Protein AF-0000000072074752 (afdb_homodimer)

Organism: Scandinavium goeteborgense (NCBI:txid1851514)

Structure (mmCIF, N/CA/C/O backbone):
data_AF-0000000072074752-model_v1
#
loop_
_entity.id
_entity.type
_entity.pdbx_description
1 polymer 'LacI family transcriptional regulator'
#
loop_
_atom_site.group_PDB
_atom_site.id
_atom_site.type_symbol
_atom_site.label_atom_id
_atom_site.label_alt_id
_atom_site.label_comp_id
_atom_site.label_asym_id
_atom_site.label_entity_id
_atom_site.label_seq_id
_atom_site.pdbx_PDB_ins_code
_atom_site.Cartn_x
_atom_site.Cartn_y
_atom_site.Cartn_z
_atom_site.occupancy
_atom_site.B_iso_or_equiv
_atom_site.auth_seq_id
_atom_site.auth_comp_id
_atom_site.auth_asym_id
_atom_site.auth_atom_id
_atom_site.pdbx_PDB_model_num
ATOM 1 N N . MET A 1 1 ? -34.495 2.938 9.62 1 35.08 1 MET A N 1
ATOM 2 C CA . MET A 1 1 ? -35.232 4.198 9.66 1 35.08 1 MET A CA 1
ATOM 3 C C . MET A 1 1 ? -34.43 5.318 9.006 1 35.08 1 MET A C 1
ATOM 5 O O . MET A 1 1 ? -34.989 6.151 8.29 1 35.08 1 MET A O 1
ATOM 9 N N . SER A 1 2 ? -33.026 5.385 9.403 1 45.77 2 SER A N 1
ATOM 10 C CA . SER A 1 2 ? -32.218 6.535 9.008 1 45.77 2 SER A CA 1
ATOM 11 C C . SER A 1 2 ? -31.932 6.52 7.51 1 45.77 2 SER A C 1
ATOM 13 O O . SER A 1 2 ? -31.993 7.56 6.851 1 45.77 2 SER A O 1
ATOM 15 N N . GLY A 1 3 ? -31.916 5.403 6.995 1 49.61 3 GLY A N 1
ATOM 16 C CA . GLY A 1 3 ? -31.666 5.297 5.566 1 49.61 3 GLY A CA 1
ATOM 17 C C . GLY A 1 3 ? -32.828 5.781 4.719 1 49.61 3 GLY A C 1
ATOM 18 O O . GLY A 1 3 ? -32.637 6.55 3.775 1 49.61 3 GLY A O 1
ATOM 19 N N . LYS A 1 4 ? -34.06 5.316 5.116 1 54.1 4 LYS A N 1
ATOM 20 C CA . LYS A 1 4 ? -35.286 5.694 4.421 1 54.1 4 LYS A CA 1
ATOM 21 C C . LYS A 1 4 ? -35.529 7.198 4.512 1 54.1 4 LYS A C 1
ATOM 23 O O . LYS A 1 4 ? -35.919 7.83 3.527 1 54.1 4 LYS A O 1
ATOM 28 N N . LEU A 1 5 ? -35.195 7.644 5.775 1 54.59 5 LEU A N 1
ATOM 29 C CA . LEU A 1 5 ? -35.407 9.071 5.996 1 54.59 5 LEU A CA 1
ATOM 30 C C . LEU A 1 5 ? -34.504 9.901 5.091 1 54.59 5 LEU A C 1
ATOM 32 O O . LEU A 1 5 ? -34.936 10.913 4.535 1 54.59 5 LEU A O 1
ATOM 36 N N . LYS A 1 6 ? -33.361 9.37 4.738 1 71.91 6 LYS A N 1
ATOM 37 C CA . LYS A 1 6 ? -32.456 10.186 3.933 1 71.91 6 LYS A CA 1
ATOM 38 C C . LYS A 1 6 ? -32.795 10.083 2.449 1 71.91 6 LYS A C 1
ATOM 40 O O . LYS A 1 6 ? -32.627 11.047 1.7 1 71.91 6 LYS A O 1
ATOM 45 N N . MET A 1 7 ? -33.486 8.987 2.139 1 78.33 7 MET A N 1
ATOM 46 C CA . MET A 1 7 ? -33.909 8.841 0.749 1 78.33 7 MET A CA 1
ATOM 47 C C . MET A 1 7 ? -35.029 9.82 0.416 1 78.33 7 MET A C 1
ATOM 49 O O . MET A 1 7 ? -35.034 10.423 -0.659 1 78.33 7 MET A O 1
ATOM 53 N N . ASP A 1 8 ? -35.858 9.946 1.4 1 79.75 8 ASP A N 1
ATOM 54 C CA . ASP A 1 8 ? -36.969 10.88 1.24 1 79.75 8 ASP A CA 1
ATOM 55 C C . ASP A 1 8 ? -36.468 12.32 1.164 1 79.75 8 ASP A C 1
ATOM 57 O O . ASP A 1 8 ? -36.99 13.124 0.389 1 79.75 8 ASP A O 1
ATOM 61 N N . GLN A 1 9 ? -35.508 12.54 1.946 1 85 9 GLN A N 1
ATOM 62 C CA . GLN A 1 9 ? -34.939 13.883 1.945 1 85 9 GLN A CA 1
ATOM 63 C C . GLN A 1 9 ? -34.271 14.197 0.61 1 85 9 GLN A C 1
ATOM 65 O O . GLN A 1 9 ? -34.409 15.304 0.086 1 85 9 GLN A O 1
ATOM 70 N N . ILE A 1 10 ? -33.575 13.256 0.097 1 87.96 10 ILE A N 1
ATOM 71 C CA . ILE A 1 10 ? -32.917 13.448 -1.191 1 87.96 10 ILE A CA 1
ATOM 72 C C . ILE A 1 10 ? -33.967 13.652 -2.281 1 87.96 10 ILE A C 1
ATOM 74 O O . ILE A 1 10 ? -33.815 14.521 -3.143 1 87.96 10 ILE A O 1
ATOM 78 N N . ALA A 1 11 ? -35.056 12.94 -2.224 1 87.39 11 ALA A N 1
ATOM 79 C CA . ALA A 1 11 ? -36.136 13.068 -3.199 1 87.39 11 ALA A CA 1
ATOM 80 C C . ALA A 1 11 ? -36.756 14.462 -3.15 1 87.39 11 ALA A C 1
ATOM 82 O O . ALA A 1 11 ? -36.949 15.099 -4.188 1 87.39 11 ALA A O 1
ATOM 83 N N . THR A 1 12 ? -36.969 14.886 -2.006 1 88.48 12 THR A N 1
ATOM 84 C CA . THR A 1 12 ? -37.579 16.195 -1.803 1 88.48 12 THR A CA 1
ATOM 85 C C . THR A 1 12 ? -36.652 17.305 -2.292 1 88.48 12 THR A C 1
ATOM 87 O O . THR A 1 12 ? -37.094 18.239 -2.964 1 88.48 12 THR A O 1
ATOM 90 N N . GLN A 1 13 ? -35.41 17.172 -2.015 1 89.03 13 GLN A N 1
ATOM 91 C CA . GLN A 1 13 ? -34.454 18.233 -2.311 1 89.03 13 GLN A CA 1
ATOM 92 C C . GLN A 1 13 ? -34.11 18.266 -3.797 1 89.03 13 GLN A C 1
ATOM 94 O O . GLN A 1 13 ? -33.768 19.32 -4.338 1 89.03 13 GLN A O 1
ATOM 99 N N . THR A 1 14 ? -34.153 17.132 -4.412 1 89.34 14 THR A N 1
ATOM 100 C CA . THR A 1 14 ? -33.739 17.073 -5.81 1 89.34 14 THR A CA 1
ATOM 101 C C . THR A 1 14 ? -34.951 17.135 -6.735 1 89.34 14 THR A C 1
ATOM 103 O O . THR A 1 14 ? -34.81 17.376 -7.936 1 89.34 14 THR A O 1
ATOM 106 N N . GLY A 1 15 ? -36.201 16.85 -6.262 1 90.14 15 GLY A N 1
ATOM 107 C CA . GLY A 1 15 ? -37.423 16.876 -7.05 1 90.14 15 GLY A CA 1
ATOM 108 C C . GLY A 1 15 ? -37.7 15.567 -7.764 1 90.14 15 GLY A C 1
ATOM 109 O O . GLY A 1 15 ? -38.624 15.479 -8.575 1 90.14 15 GLY A O 1
ATOM 110 N N . TYR A 1 16 ? -36.894 14.656 -7.509 1 89.32 16 TYR A N 1
ATOM 111 C CA . TYR A 1 16 ? -37.094 13.35 -8.126 1 89.32 16 TYR A CA 1
ATOM 112 C C . TYR A 1 16 ? -37.841 12.412 -7.187 1 89.32 16 TYR A C 1
ATOM 114 O O . TYR A 1 16 ? -37.926 12.666 -5.983 1 89.32 16 TYR A O 1
ATOM 122 N N . SER A 1 17 ? -38.394 11.387 -7.747 1 86.96 17 SER A N 1
ATOM 123 C CA . SER A 1 17 ? -39.12 10.42 -6.93 1 86.96 17 SER A CA 1
ATOM 124 C C . SER A 1 17 ? -38.164 9.57 -6.099 1 86.96 17 SER A C 1
ATOM 126 O O . SER A 1 17 ? -36.985 9.442 -6.437 1 86.96 17 SER A O 1
ATOM 128 N N . VAL A 1 18 ? -38.667 8.995 -5.022 1 83.18 18 VAL A N 1
ATOM 129 C CA . VAL A 1 18 ? -37.896 8.105 -4.16 1 83.18 18 VAL A CA 1
ATOM 130 C C . VAL A 1 18 ? -37.402 6.905 -4.966 1 83.18 18 VAL A C 1
ATOM 132 O O . VAL A 1 18 ? -36.286 6.425 -4.755 1 83.18 18 VAL A O 1
ATOM 135 N N . SER A 1 19 ? -38.204 6.521 -5.907 1 81.15 19 SER A N 1
ATOM 136 C CA . SER A 1 19 ? -37.813 5.404 -6.76 1 81.15 19 SER A CA 1
ATOM 137 C C . SER A 1 19 ? -36.616 5.767 -7.633 1 81.15 19 SER A C 1
ATOM 139 O O . SER A 1 19 ? -35.699 4.961 -7.804 1 81.15 19 SER A O 1
ATOM 141 N N . THR A 1 20 ? -36.649 6.964 -8.137 1 82.34 20 THR A N 1
ATOM 142 C CA . THR A 1 20 ? -35.543 7.439 -8.96 1 82.34 20 THR A CA 1
ATOM 143 C C . THR A 1 20 ? -34.271 7.579 -8.129 1 82.34 20 THR A C 1
ATOM 145 O O . THR A 1 20 ? -33.185 7.205 -8.577 1 82.34 20 THR A O 1
ATOM 148 N N . VAL A 1 21 ? -34.445 8.06 -6.888 1 84.15 21 VAL A N 1
ATOM 149 C CA . VAL A 1 21 ? -33.318 8.226 -5.975 1 84.15 21 VAL A CA 1
ATOM 150 C C . VAL A 1 21 ? -32.703 6.864 -5.661 1 84.15 21 VAL A C 1
ATOM 152 O O . VAL A 1 21 ? -31.481 6.703 -5.706 1 84.15 21 VAL A O 1
ATOM 155 N N . SER A 1 22 ? -33.477 5.915 -5.46 1 75.97 22 SER A N 1
ATOM 156 C CA . SER A 1 22 ? -33.013 4.568 -5.143 1 75.97 22 SER A CA 1
ATOM 157 C C . SER A 1 22 ? -32.26 3.952 -6.317 1 75.97 22 SER A C 1
ATOM 159 O O . SER A 1 22 ? -31.212 3.329 -6.131 1 75.97 22 SER A O 1
ATOM 161 N N . ARG A 1 23 ? -32.861 4.175 -7.443 1 74.91 23 ARG A N 1
ATOM 162 C CA . ARG A 1 23 ? -32.242 3.626 -8.645 1 74.91 23 ARG A CA 1
ATOM 163 C C . ARG A 1 23 ? -30.848 4.208 -8.859 1 74.91 23 ARG A C 1
ATOM 165 O O . ARG A 1 23 ? -29.91 3.481 -9.192 1 74.91 23 ARG A O 1
ATOM 172 N N . VAL A 1 24 ? -30.758 5.472 -8.677 1 75.4 24 VAL A N 1
ATOM 173 C CA . VAL A 1 24 ? -29.488 6.159 -8.887 1 75.4 24 VAL A CA 1
ATOM 174 C C . VAL A 1 24 ? -28.466 5.682 -7.857 1 75.4 24 VAL A C 1
ATOM 176 O O . VAL A 1 24 ? -27.325 5.368 -8.205 1 75.4 24 VAL A O 1
ATOM 179 N N . LEU A 1 25 ? -28.91 5.549 -6.627 1 74.35 25 LEU A N 1
ATOM 180 C CA . LEU A 1 25 ? -27.991 5.225 -5.542 1 74.35 25 LEU A CA 1
ATOM 181 C C . LEU A 1 25 ? -27.652 3.738 -5.544 1 74.35 25 LEU A C 1
ATOM 183 O O . LEU A 1 25 ? -26.694 3.315 -4.892 1 74.35 25 LEU A O 1
ATOM 187 N N . SER A 1 26 ? -28.502 3.071 -6.392 1 65.09 26 SER A N 1
ATOM 188 C CA . SER A 1 26 ? -28.203 1.65 -6.535 1 65.09 26 SER A CA 1
ATOM 189 C C . SER A 1 26 ? -27.375 1.382 -7.787 1 65.09 26 SER A C 1
ATOM 191 O O . SER A 1 26 ? -27.134 0.227 -8.143 1 65.09 26 SER A O 1
ATOM 193 N N . GLY A 1 27 ? -27.044 2.4 -8.483 1 62.15 27 GLY A N 1
ATOM 194 C CA . GLY A 1 27 ? -26.166 2.283 -9.637 1 62.15 27 GLY A CA 1
ATOM 195 C C . GLY A 1 27 ? -26.893 1.865 -10.901 1 62.15 27 GLY A C 1
ATOM 196 O O . GLY A 1 27 ? -26.265 1.454 -11.878 1 62.15 27 GLY A O 1
ATOM 197 N N . LYS A 1 28 ? -28.156 1.91 -10.834 1 59.99 28 LYS A N 1
ATOM 198 C CA . LYS A 1 28 ? -28.896 1.473 -12.014 1 59.99 28 LYS A CA 1
ATOM 199 C C . LYS A 1 28 ? -28.893 2.55 -13.095 1 59.99 28 LYS A C 1
ATOM 201 O O . LYS A 1 28 ? -28.983 3.741 -12.792 1 59.99 28 LYS A O 1
ATOM 206 N N . SER A 1 29 ? -28.544 2.242 -14.308 1 57.72 29 SER A N 1
ATOM 207 C CA . SER A 1 29 ? -28.152 3.066 -15.447 1 57.72 29 SER A CA 1
ATOM 208 C C . SER A 1 29 ? -29.364 3.731 -16.091 1 57.72 29 SER A C 1
ATOM 210 O O . SER A 1 29 ? -29.217 4.608 -16.944 1 57.72 29 SER A O 1
ATOM 212 N N . TYR A 1 30 ? -30.486 3.54 -15.718 1 64.57 30 TYR A N 1
ATOM 213 C CA . TYR A 1 30 ? -31.563 3.993 -16.591 1 64.57 30 TYR A CA 1
ATOM 214 C C . TYR A 1 30 ? -32.04 5.384 -16.192 1 64.57 30 TYR A C 1
ATOM 216 O O . TYR A 1 30 ? -33.166 5.775 -16.507 1 64.57 30 TYR A O 1
ATOM 224 N N . THR A 1 31 ? -31.207 6.083 -15.515 1 69.75 31 THR A N 1
ATOM 225 C CA . THR A 1 31 ? -31.613 7.429 -15.125 1 69.75 31 THR A CA 1
ATOM 226 C C . THR A 1 31 ? -30.791 8.479 -15.869 1 69.75 31 THR A C 1
ATOM 228 O O . THR A 1 31 ? -29.654 8.217 -16.266 1 69.75 31 THR A O 1
ATOM 231 N N . SER A 1 32 ? -31.379 9.588 -16.235 1 76.81 32 SER A N 1
ATOM 232 C CA . SER A 1 32 ? -30.7 10.668 -16.943 1 76.81 32 SER A CA 1
ATOM 233 C C . SER A 1 32 ? -29.479 11.154 -16.169 1 76.81 32 SER A C 1
ATOM 235 O O . SER A 1 32 ? -29.43 11.043 -14.943 1 76.81 32 SER A O 1
ATOM 237 N N . GLU A 1 33 ? -28.532 11.624 -16.902 1 76.54 33 GLU A N 1
ATOM 238 C CA . GLU A 1 33 ? -27.306 12.145 -16.305 1 76.54 33 GLU A CA 1
ATOM 239 C C . GLU A 1 33 ? -27.603 13.3 -15.353 1 76.54 33 GLU A C 1
ATOM 241 O O . GLU A 1 33 ? -26.968 13.425 -14.303 1 76.54 33 GLU A O 1
ATOM 246 N N . LYS A 1 34 ? -28.512 14.072 -15.764 1 81.24 34 LYS A N 1
ATOM 247 C CA . LYS A 1 34 ? -28.883 15.215 -14.934 1 81.24 34 LYS A CA 1
ATOM 248 C C . LYS A 1 34 ? -29.443 14.76 -13.59 1 81.24 34 LYS A C 1
ATOM 250 O O . LYS A 1 34 ? -29.056 15.281 -12.542 1 81.24 34 LYS A O 1
ATOM 255 N N . ALA A 1 35 ? -30.296 13.848 -13.661 1 82.5 35 ALA A N 1
ATOM 256 C CA . ALA A 1 35 ? -30.89 13.312 -12.439 1 82.5 35 ALA A CA 1
ATOM 257 C C . ALA A 1 35 ? -29.833 12.65 -11.56 1 82.5 35 ALA A C 1
ATOM 259 O O . ALA A 1 35 ? -29.802 12.867 -10.346 1 82.5 35 ALA A O 1
ATOM 260 N N . ARG A 1 36 ? -29.008 11.924 -12.148 1 81.84 36 ARG A N 1
ATOM 261 C CA . ARG A 1 36 ? -27.957 11.221 -11.418 1 81.84 36 ARG A CA 1
ATOM 262 C C . ARG A 1 36 ? -27.045 12.203 -10.691 1 81.84 36 ARG A C 1
ATOM 264 O O . ARG A 1 36 ? -26.776 12.042 -9.499 1 81.84 36 ARG A O 1
ATOM 271 N N . GLU A 1 37 ? -26.612 13.123 -11.386 1 80.31 37 GLU A N 1
ATOM 272 C CA . GLU A 1 37 ? -25.713 14.113 -10.8 1 80.31 37 GLU A CA 1
ATOM 273 C C . GLU A 1 37 ? -26.371 14.829 -9.624 1 80.31 37 GLU A C 1
ATOM 275 O O . GLU A 1 37 ? -25.743 15.032 -8.584 1 80.31 37 GLU A O 1
ATOM 280 N N . ALA A 1 38 ? -27.591 15.256 -9.826 1 84.07 38 ALA A N 1
ATOM 281 C CA . ALA A 1 38 ? -28.318 15.972 -8.781 1 84.07 38 ALA A CA 1
ATOM 282 C C . ALA A 1 38 ? -28.483 15.105 -7.535 1 84.07 38 ALA A C 1
ATOM 284 O O . ALA A 1 38 ? -28.266 15.571 -6.414 1 84.07 38 ALA A O 1
ATOM 285 N N . ILE A 1 39 ? -28.793 13.904 -7.798 1 85.32 39 ILE A N 1
ATOM 286 C CA . ILE A 1 39 ? -29.067 12.985 -6.698 1 85.32 39 ILE A CA 1
ATOM 287 C C . ILE A 1 39 ? -27.764 12.637 -5.981 1 85.32 39 ILE A C 1
ATOM 289 O O . ILE A 1 39 ? -27.703 12.653 -4.75 1 85.32 39 ILE A O 1
ATOM 293 N N . VAL A 1 40 ? -26.749 12.355 -6.713 1 79.46 40 VAL A N 1
ATOM 294 C CA . VAL A 1 40 ? -25.461 11.983 -6.138 1 79.46 40 VAL A CA 1
ATOM 295 C C . VAL A 1 40 ? -24.894 13.155 -5.34 1 79.46 40 VAL A C 1
ATOM 297 O O . VAL A 1 40 ? -24.369 12.969 -4.239 1 79.46 40 VAL A O 1
ATOM 300 N N . ARG A 1 41 ? -24.973 14.28 -5.889 1 80.61 41 ARG A N 1
ATOM 301 C CA . ARG A 1 41 ? -24.514 15.477 -5.192 1 80.61 41 ARG A CA 1
ATOM 302 C C . ARG A 1 41 ? -25.256 15.66 -3.872 1 80.61 41 ARG A C 1
ATOM 304 O O . ARG A 1 41 ? -24.646 15.983 -2.851 1 80.61 41 ARG A O 1
ATOM 311 N N . CYS A 1 42 ? -26.545 15.523 -3.947 1 82.72 42 CYS A N 1
ATOM 312 C CA . CYS A 1 42 ? -27.366 15.67 -2.75 1 82.72 42 CYS A CA 1
ATOM 313 C C . CYS A 1 42 ? -27.04 14.586 -1.73 1 82.72 42 CYS A C 1
ATOM 315 O O . CYS A 1 42 ? -26.918 14.867 -0.536 1 82.72 42 CYS A O 1
ATOM 317 N N . ALA A 1 43 ? -26.899 13.368 -2.229 1 80.72 43 ALA A N 1
ATOM 318 C CA . ALA A 1 43 ? -26.583 12.235 -1.363 1 80.72 43 ALA A CA 1
ATOM 319 C C . ALA A 1 43 ? -25.238 12.433 -0.67 1 80.72 43 ALA A C 1
ATOM 321 O O . ALA A 1 43 ? -25.08 12.086 0.503 1 80.72 43 ALA A O 1
ATOM 322 N N . ARG A 1 44 ? -24.359 12.969 -1.364 1 75.23 44 ARG A N 1
ATOM 323 C CA . ARG A 1 44 ? -23.04 13.254 -0.808 1 75.23 44 ARG A CA 1
ATOM 324 C C . ARG A 1 44 ? -23.128 14.291 0.307 1 75.23 44 ARG A C 1
ATOM 326 O O . ARG A 1 44 ? -22.527 14.119 1.37 1 75.23 44 ARG A O 1
ATOM 333 N N . LYS A 1 45 ? -23.843 15.336 0.002 1 77.91 45 LYS A N 1
ATOM 334 C CA . LYS A 1 45 ? -24.019 16.414 0.97 1 77.91 45 LYS A CA 1
ATOM 335 C C . LYS A 1 45 ? -24.653 15.898 2.259 1 77.91 45 LYS A C 1
ATOM 337 O O . LYS A 1 45 ? -24.299 16.344 3.352 1 77.91 45 LYS A O 1
ATOM 342 N N . LEU A 1 46 ? -25.501 14.92 2.063 1 76.04 46 LEU A N 1
ATOM 343 C CA . LEU A 1 46 ? -26.248 14.411 3.208 1 76.04 46 LEU A CA 1
ATOM 344 C C . LEU A 1 46 ? -25.506 13.256 3.871 1 76.04 46 LEU A C 1
ATOM 346 O O . LEU A 1 46 ? -26.012 12.65 4.819 1 76.04 46 LEU A O 1
ATOM 350 N N . GLY A 1 47 ? -24.339 12.847 3.31 1 70.32 47 GLY A N 1
ATOM 351 C CA . GLY A 1 47 ? -23.508 11.81 3.9 1 70.32 47 GLY A CA 1
ATOM 352 C C . GLY A 1 47 ? -23.979 10.407 3.567 1 70.32 47 GLY A C 1
ATOM 353 O O . GLY A 1 47 ? -23.486 9.43 4.135 1 70.32 47 GLY A O 1
ATOM 354 N N . VAL A 1 48 ? -24.989 10.355 2.667 1 70.12 48 VAL A N 1
ATOM 355 C CA . VAL A 1 48 ? -25.57 9.062 2.321 1 70.12 48 VAL A CA 1
ATOM 356 C C . VAL A 1 48 ? -24.524 8.197 1.621 1 70.12 48 VAL A C 1
ATOM 358 O O . VAL A 1 48 ? -24.43 6.995 1.88 1 70.12 48 VAL A O 1
ATOM 361 N N . LEU A 1 49 ? -23.748 8.79 0.846 1 69.08 49 LEU A N 1
ATOM 362 C CA . LEU A 1 49 ? -22.753 8.037 0.089 1 69.08 49 LEU A CA 1
ATOM 363 C C . LEU A 1 49 ? -21.665 7.496 1.009 1 69.08 49 LEU A C 1
ATOM 365 O O . LEU A 1 49 ? -21.188 6.374 0.821 1 69.08 49 LEU A O 1
ATOM 369 N N . ASP A 1 50 ? -21.273 8.213 1.958 1 65.51 50 ASP A N 1
ATOM 370 C CA . ASP A 1 50 ? -20.303 7.742 2.942 1 65.51 50 ASP A CA 1
ATOM 371 C C . ASP A 1 50 ? -20.838 6.534 3.706 1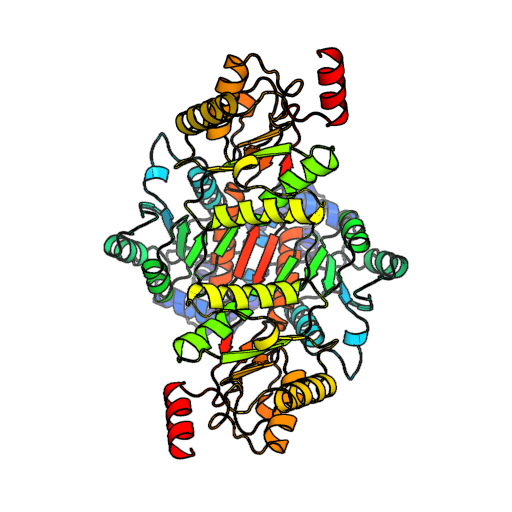 65.51 50 ASP A C 1
ATOM 373 O O . ASP A 1 50 ? -20.107 5.572 3.949 1 65.51 50 ASP A O 1
ATOM 377 N N . GLU A 1 51 ? -22.104 6.702 4.043 1 64.94 51 GLU A N 1
ATOM 378 C CA . GLU A 1 51 ? -22.746 5.605 4.761 1 64.94 51 GLU A CA 1
ATOM 379 C C . GLU A 1 51 ? -22.806 4.344 3.904 1 64.94 51 GLU A C 1
ATOM 381 O O . GLU A 1 51 ? -22.621 3.234 4.408 1 64.94 51 GLU A O 1
ATOM 386 N N . LEU A 1 52 ? -23.118 4.626 2.636 1 63.67 52 LEU A N 1
ATOM 387 C CA . LEU A 1 52 ? -23.165 3.507 1.701 1 63.67 52 LEU A CA 1
ATOM 388 C C . LEU A 1 52 ? -21.793 2.855 1.564 1 63.67 52 LEU A C 1
ATOM 390 O O . LEU A 1 52 ? -21.691 1.632 1.442 1 63.67 52 LEU A O 1
ATOM 394 N N . ALA A 1 53 ? -20.789 3.703 1.615 1 61.05 53 ALA A N 1
ATOM 395 C CA . ALA A 1 53 ? -19.425 3.203 1.468 1 61.05 53 ALA A CA 1
ATOM 396 C C . ALA A 1 53 ? -19.009 2.376 2.681 1 61.05 53 ALA A C 1
ATOM 398 O O . ALA A 1 53 ? -18.251 1.412 2.553 1 61.05 53 ALA A O 1
ATOM 399 N N . THR A 1 54 ? -19.423 2.852 3.797 1 60.05 54 THR A N 1
ATOM 400 C CA . THR A 1 54 ? -19.011 2.209 5.039 1 60.05 54 THR A CA 1
ATOM 401 C C . THR A 1 54 ? -19.873 0.982 5.325 1 60.05 54 THR A C 1
ATOM 403 O O . THR A 1 54 ? -19.439 0.06 6.019 1 60.05 54 THR A O 1
ATOM 406 N N . GLY A 1 55 ? -21.001 0.9 4.602 1 57.77 55 GLY A N 1
ATOM 407 C CA . GLY A 1 55 ? -21.939 -0.183 4.851 1 57.77 55 GLY A CA 1
ATOM 408 C C . GLY A 1 55 ? -22.378 -0.271 6.301 1 57.77 55 GLY A C 1
ATOM 409 O O . GLY A 1 55 ? -22.136 0.649 7.085 1 57.77 55 GLY A O 1
ATOM 410 N N . ARG A 1 56 ? -23.252 -1.196 6.709 1 59.77 56 ARG A N 1
ATOM 411 C CA . ARG A 1 56 ? -23.581 -1.496 8.099 1 59.77 56 ARG A CA 1
ATOM 412 C C . ARG A 1 56 ? -22.376 -2.074 8.834 1 59.77 56 ARG A C 1
ATOM 414 O O . ARG A 1 56 ? -21.778 -3.054 8.384 1 59.77 56 ARG A O 1
ATOM 421 N N . LEU A 1 57 ? -21.865 -1.324 9.809 1 64.3 57 LEU A N 1
ATOM 422 C CA . LEU A 1 57 ? -20.655 -1.722 10.521 1 64.3 57 LEU A CA 1
ATOM 423 C C . LEU A 1 57 ? -20.91 -2.957 11.378 1 64.3 57 LEU A C 1
ATOM 425 O O . LEU A 1 57 ? -21.803 -2.954 12.229 1 64.3 57 LEU A O 1
ATOM 429 N N . LEU A 1 58 ? -20.344 -4.056 11.03 1 73.66 58 LEU A N 1
ATOM 430 C CA . LEU A 1 58 ? -20.361 -5.26 11.853 1 73.66 58 LEU A CA 1
ATOM 431 C C . LEU A 1 58 ? -19.49 -5.084 13.092 1 73.66 58 LEU A C 1
ATOM 433 O O . LEU A 1 58 ? -19.507 -5.926 13.993 1 73.66 58 LEU A O 1
ATOM 437 N N . ILE A 1 59 ? -18.895 -3.954 13.171 1 81.74 59 ILE A N 1
ATOM 438 C CA . ILE A 1 59 ? -18.035 -3.647 14.308 1 81.74 59 ILE A CA 1
ATOM 439 C C . ILE A 1 59 ? -18.88 -3.128 15.469 1 81.74 59 ILE A C 1
ATOM 441 O O . ILE A 1 59 ? -19.629 -2.161 15.316 1 81.74 59 ILE A O 1
ATOM 445 N N . ASN A 1 60 ? -18.75 -3.718 16.607 1 82.5 60 ASN A N 1
ATOM 446 C CA . ASN A 1 60 ? -19.49 -3.236 17.768 1 82.5 60 ASN A CA 1
ATOM 447 C C . ASN A 1 60 ? -18.554 -2.694 18.845 1 82.5 60 ASN A C 1
ATOM 449 O O . ASN A 1 60 ? -18.99 -1.985 19.753 1 82.5 60 ASN A O 1
ATOM 453 N N . GLY A 1 61 ? -17.296 -3.096 18.807 1 90.36 61 GLY A N 1
ATOM 454 C CA . GLY A 1 61 ? -16.308 -2.607 19.755 1 90.36 61 GLY A CA 1
ATOM 455 C C . GLY A 1 61 ? -14.892 -2.639 19.211 1 90.36 61 GLY A C 1
ATOM 456 O O . GLY A 1 61 ? -14.478 -3.626 18.6 1 90.36 61 GLY A O 1
ATOM 457 N N . ILE A 1 62 ? -14.177 -1.588 19.389 1 95.64 62 ILE A N 1
ATOM 458 C CA . ILE A 1 62 ? -12.799 -1.485 18.922 1 95.64 62 ILE A CA 1
ATOM 459 C C . ILE A 1 62 ? -11.877 -1.17 20.098 1 95.64 62 ILE A C 1
ATOM 461 O O . ILE A 1 62 ? -12.147 -0.254 20.878 1 95.64 62 ILE A O 1
ATOM 465 N N . ALA A 1 63 ? -10.848 -1.945 20.298 1 97.03 63 ALA A N 1
ATOM 466 C CA . ALA A 1 63 ? -9.739 -1.578 21.174 1 97.03 63 ALA A CA 1
ATOM 467 C C . ALA A 1 63 ? -8.6 -0.943 20.382 1 97.03 63 ALA A C 1
ATOM 469 O O . ALA A 1 63 ? -8.071 -1.55 19.448 1 97.03 63 ALA A O 1
ATOM 470 N N . VAL A 1 64 ? -8.272 0.236 20.782 1 97.14 64 VAL A N 1
ATOM 471 C CA . VAL A 1 64 ? -7.199 0.966 20.115 1 97.14 64 VAL A CA 1
ATOM 472 C C . VAL A 1 64 ? -5.977 1.039 21.028 1 97.14 64 VAL A C 1
ATOM 474 O O . VAL A 1 64 ? -6.064 1.538 22.152 1 97.14 64 VAL A O 1
ATOM 477 N N . PHE A 1 65 ? -4.916 0.54 20.536 1 96.53 65 PHE A N 1
ATOM 478 C CA . PHE A 1 65 ? -3.649 0.611 21.254 1 96.53 65 PHE A CA 1
ATOM 479 C C . PHE A 1 65 ? -2.726 1.646 20.623 1 96.53 65 PHE A C 1
ATOM 481 O O . PHE A 1 65 ? -2.503 1.63 19.41 1 96.53 65 PHE A O 1
ATOM 488 N N . ALA A 1 66 ? -2.223 2.516 21.381 1 93.96 66 ALA A N 1
ATOM 489 C CA . ALA A 1 66 ? -1.291 3.559 20.959 1 93.96 66 ALA A CA 1
ATOM 490 C C . ALA A 1 66 ? -0.291 3.881 22.065 1 93.96 66 ALA A C 1
ATOM 492 O O . ALA A 1 66 ? -0.504 3.524 23.226 1 93.96 66 ALA A O 1
ATOM 493 N N . PRO A 1 67 ? 0.802 4.501 21.671 1 90.3 67 PRO A N 1
ATOM 494 C CA . PRO A 1 67 ? 1.725 4.896 22.737 1 90.3 67 PRO A CA 1
ATOM 495 C C . PRO A 1 67 ? 1.055 5.748 23.812 1 90.3 67 PRO A C 1
ATOM 497 O O . PRO A 1 67 ? 0.196 6.577 23.501 1 90.3 67 PRO A O 1
ATOM 500 N N . ALA A 1 68 ? 1.529 5.611 24.989 1 85.53 68 ALA A N 1
ATOM 501 C CA . ALA A 1 68 ? 0.906 6.271 26.134 1 85.53 68 ALA A CA 1
ATOM 502 C C . ALA A 1 68 ? 0.929 7.788 25.971 1 85.53 68 ALA A C 1
ATOM 504 O O . ALA A 1 68 ? 0.009 8.48 26.413 1 85.53 68 ALA A O 1
ATOM 505 N N . ARG A 1 69 ? 1.914 8.25 25.292 1 82 69 ARG A N 1
ATOM 506 C CA . ARG A 1 69 ? 2.075 9.688 25.106 1 82 69 ARG A CA 1
ATOM 507 C C . ARG A 1 69 ? 0.937 10.263 24.27 1 82 69 ARG A C 1
ATOM 509 O O . ARG A 1 69 ? 0.731 11.478 24.242 1 82 69 ARG A O 1
ATOM 516 N N . THR A 1 70 ? 0.272 9.431 23.537 1 81.17 70 THR A N 1
ATOM 517 C CA . THR A 1 70 ? -0.888 9.847 22.756 1 81.17 70 THR A CA 1
ATOM 518 C C . THR A 1 70 ? -1.958 10.455 23.659 1 81.17 70 THR A C 1
ATOM 520 O O . THR A 1 70 ? -2.692 11.354 23.242 1 81.17 70 THR A O 1
ATOM 523 N N . PHE A 1 71 ? -2.024 9.966 24.804 1 78.55 71 PHE A N 1
ATOM 524 C CA . PHE A 1 71 ? -3.172 10.264 25.652 1 78.55 71 PHE A CA 1
ATOM 525 C C . PHE A 1 71 ? -2.808 11.291 26.716 1 78.55 71 PHE A C 1
ATOM 527 O O . PHE A 1 71 ? -3.522 11.444 27.709 1 78.55 71 PHE A O 1
ATOM 534 N N . THR A 1 72 ? -1.689 11.969 26.467 1 75.79 72 THR A N 1
ATOM 535 C CA . THR A 1 72 ? -1.289 13.024 27.391 1 75.79 72 THR A CA 1
ATOM 536 C C . THR A 1 72 ? -1.508 14.4 26.769 1 75.79 72 THR A C 1
ATOM 538 O O . THR A 1 72 ? -1.695 14.517 25.556 1 75.79 72 THR A O 1
ATOM 541 N N . ALA A 1 73 ? -1.653 15.455 27.55 1 58.37 73 ALA A N 1
ATOM 542 C CA . ALA A 1 73 ? -1.893 16.831 27.125 1 58.37 73 ALA A CA 1
ATOM 543 C C . ALA A 1 73 ? -0.849 17.282 26.108 1 58.37 73 ALA A C 1
ATOM 545 O O . ALA A 1 73 ? -1.145 18.082 25.217 1 58.37 73 ALA A O 1
ATOM 546 N N . ARG A 1 74 ? 0.291 16.984 26.22 1 60.88 74 ARG A N 1
ATOM 547 C CA . ARG A 1 74 ? 1.363 17.347 25.299 1 60.88 74 ARG A CA 1
ATOM 548 C C . ARG A 1 74 ? 1.567 16.266 24.242 1 60.88 74 ARG A C 1
ATOM 550 O O . ARG A 1 74 ? 2.676 16.088 23.735 1 60.88 74 ARG A O 1
ATOM 557 N N . GLY A 1 75 ? 0.506 15.74 23.873 1 65.48 75 GLY A N 1
ATOM 558 C CA . GLY A 1 75 ? 0.535 14.52 23.083 1 65.48 75 GLY A CA 1
ATOM 559 C C . GLY A 1 75 ? 1.022 14.74 21.663 1 65.48 75 GLY A C 1
ATOM 560 O O . GLY A 1 75 ? 1.17 15.881 21.221 1 65.48 75 GLY A O 1
ATOM 561 N N . ASP A 1 76 ? 1.495 13.758 21.016 1 78.39 76 ASP A N 1
ATOM 562 C CA . ASP A 1 76 ? 1.983 13.654 19.644 1 78.39 76 ASP A CA 1
ATOM 563 C C . ASP A 1 76 ? 0.847 13.836 18.641 1 78.39 76 ASP A C 1
ATOM 565 O O . ASP A 1 76 ? -0.113 13.062 18.634 1 78.39 76 ASP A O 1
ATOM 569 N N . ILE A 1 77 ? 0.886 15.009 17.96 1 82.76 77 ILE A N 1
ATOM 570 C CA . ILE A 1 77 ? -0.168 15.448 17.052 1 82.76 77 ILE A CA 1
ATOM 571 C C . ILE A 1 77 ? -0.534 14.313 16.098 1 82.76 77 ILE A C 1
ATOM 573 O O . ILE A 1 77 ? -1.704 14.138 15.751 1 82.76 77 ILE A O 1
ATOM 577 N N . PHE A 1 78 ? 0.367 13.555 15.711 1 89.99 78 PHE A N 1
ATOM 578 C CA . PHE A 1 78 ? 0.114 12.443 14.803 1 89.99 78 PHE A CA 1
ATOM 579 C C . PHE A 1 78 ? -0.905 11.478 15.399 1 89.99 78 PHE A C 1
ATOM 581 O O . PHE A 1 78 ? -1.918 11.17 14.768 1 89.99 78 PHE A O 1
ATOM 588 N N . TYR A 1 79 ? -0.695 11.029 16.542 1 90.88 79 TYR A N 1
ATOM 589 C CA . TYR A 1 79 ? -1.542 10.03 17.182 1 90.88 79 TYR A CA 1
ATOM 590 C C . TYR A 1 79 ? -2.906 10.614 17.531 1 90.88 79 TYR A C 1
ATOM 592 O O . TYR A 1 79 ? -3.925 9.926 17.436 1 90.88 79 TYR A O 1
ATOM 600 N N . GLN A 1 80 ? -2.878 11.823 17.925 1 88.74 80 GLN A N 1
ATOM 601 C CA . GLN A 1 80 ? -4.138 12.487 18.243 1 88.74 80 GLN A CA 1
ATOM 602 C C . GLN A 1 80 ? -5.05 12.549 17.021 1 88.74 80 GLN A C 1
ATOM 604 O O . GLN A 1 80 ? -6.237 12.232 17.109 1 88.74 80 GLN A O 1
ATOM 609 N N . GLU A 1 81 ? -4.46 12.943 15.936 1 91.26 81 GLU A N 1
ATOM 610 C CA . GLU A 1 81 ? -5.247 13.075 14.714 1 91.26 81 GLU A CA 1
ATOM 611 C C . GLU A 1 81 ? -5.72 11.714 14.211 1 91.26 81 GLU A C 1
ATOM 613 O O . GLU A 1 81 ? -6.835 11.587 13.702 1 91.26 81 GLU A O 1
ATOM 618 N N . VAL A 1 82 ? -4.892 10.727 14.34 1 95.08 82 VAL A N 1
ATOM 619 C CA . VAL A 1 82 ? -5.279 9.379 13.936 1 95.08 82 VAL A CA 1
ATOM 620 C C . VAL A 1 82 ? -6.467 8.91 14.772 1 95.08 82 VAL A C 1
ATOM 622 O O . VAL A 1 82 ? -7.448 8.393 14.233 1 95.08 82 VAL A O 1
ATOM 625 N N . THR A 1 83 ? -6.363 9.098 16.119 1 94.07 83 THR A N 1
ATOM 626 C CA . THR A 1 83 ? -7.434 8.658 17.005 1 94.07 83 THR A CA 1
ATOM 627 C C . THR A 1 83 ? -8.718 9.437 16.73 1 94.07 83 THR A C 1
ATOM 629 O O . THR A 1 83 ? -9.817 8.887 16.829 1 94.07 83 THR A O 1
ATOM 632 N N . ARG A 1 84 ? -8.594 10.66 16.391 1 92.3 84 ARG A N 1
ATOM 633 C CA . ARG A 1 84 ? -9.763 11.441 16.001 1 92.3 84 ARG A CA 1
ATOM 634 C C . ARG A 1 84 ? -10.4 10.878 14.735 1 92.3 84 ARG A C 1
ATOM 636 O O . ARG A 1 84 ? -11.626 10.861 14.605 1 92.3 84 ARG A O 1
ATOM 643 N N . GLY A 1 85 ? -9.541 10.499 13.785 1 94.61 85 GLY A N 1
ATOM 644 C CA . GLY A 1 85 ? -10.043 9.87 12.574 1 94.61 85 GLY A CA 1
ATOM 645 C C . GLY A 1 85 ? -10.829 8.601 12.843 1 94.61 85 GLY A C 1
ATOM 646 O O . GLY A 1 85 ? -11.861 8.359 12.215 1 94.61 85 GLY A O 1
ATOM 647 N N . ILE A 1 86 ? -10.336 7.799 13.766 1 95.52 86 ILE A N 1
ATOM 648 C CA . ILE A 1 86 ? -11.04 6.582 14.157 1 95.52 86 ILE A CA 1
ATOM 649 C C . ILE A 1 86 ? -12.406 6.941 14.738 1 95.52 86 ILE A C 1
ATOM 651 O O . ILE A 1 86 ? -13.423 6.359 14.354 1 95.52 86 ILE A O 1
ATOM 655 N N . ALA A 1 87 ? -12.408 7.913 15.621 1 93.79 87 ALA A N 1
ATOM 656 C CA . ALA A 1 87 ? -13.65 8.362 16.245 1 93.79 87 ALA A CA 1
ATOM 657 C C . ALA A 1 87 ? -14.632 8.884 15.199 1 93.79 87 ALA A C 1
ATOM 659 O O . ALA A 1 87 ? -15.827 8.584 15.256 1 93.79 87 ALA A O 1
ATOM 660 N N . ASP A 1 88 ? -14.14 9.628 14.259 1 89.35 88 ASP A N 1
ATOM 661 C CA . ASP A 1 88 ? -14.972 10.184 13.197 1 89.35 88 ASP A CA 1
ATOM 662 C C . ASP A 1 88 ? -15.637 9.076 12.383 1 89.35 88 ASP A C 1
ATOM 664 O O . ASP A 1 88 ? -16.81 9.185 12.02 1 89.35 88 ASP A O 1
ATOM 668 N N . ALA A 1 89 ? -14.921 8.093 12.099 1 88.45 89 ALA A N 1
ATOM 669 C CA . ALA A 1 89 ? -15.394 7.015 11.233 1 88.45 89 ALA A CA 1
ATOM 670 C C . ALA A 1 89 ? -16.519 6.229 11.901 1 88.45 89 ALA A C 1
ATOM 672 O O . ALA A 1 89 ? -17.404 5.703 11.222 1 88.45 89 ALA A O 1
ATOM 673 N N . ILE A 1 90 ? -16.502 6.166 13.235 1 88.02 90 ILE A N 1
ATOM 674 C CA . ILE A 1 90 ? -17.477 5.306 13.897 1 88.02 90 ILE A CA 1
ATOM 675 C C . ILE A 1 90 ? -18.591 6.159 14.5 1 88.02 90 ILE A C 1
ATOM 677 O O . ILE A 1 90 ? -19.581 5.628 15.01 1 88.02 90 ILE A O 1
ATOM 681 N N . GLU A 1 91 ? -18.423 7.416 14.487 1 83.66 91 GLU A N 1
ATOM 682 C CA . GLU A 1 91 ? -19.339 8.364 15.115 1 83.66 91 GLU A CA 1
ATOM 683 C C . GLU A 1 91 ? -20.787 8.068 14.735 1 83.66 91 GLU A C 1
ATOM 685 O O . GLU A 1 91 ? -21.672 8.069 15.593 1 83.66 91 GLU A O 1
ATOM 690 N N . PRO A 1 92 ? -21.035 7.762 13.448 1 73.69 92 PRO A N 1
ATOM 691 C CA . PRO A 1 92 ? -22.425 7.504 13.062 1 73.69 92 PRO A CA 1
ATOM 692 C C . PRO A 1 92 ? -22.937 6.157 13.565 1 73.69 92 PRO A C 1
ATOM 694 O O . PRO A 1 92 ? -24.117 5.839 13.399 1 73.69 92 PRO A O 1
ATOM 697 N N . HIS A 1 93 ? -22.048 5.452 14.238 1 74.63 93 HIS A N 1
ATOM 698 C CA . HIS A 1 93 ? -22.381 4.091 14.642 1 74.63 93 HIS A CA 1
ATOM 699 C C . HIS A 1 93 ? -22.263 3.92 16.153 1 74.63 93 HIS A C 1
ATOM 701 O O . HIS A 1 93 ? -21.58 4.702 16.819 1 74.63 93 HIS A O 1
ATOM 707 N N . ASP A 1 94 ? -23.008 3 16.715 1 78.87 94 ASP A N 1
ATOM 708 C CA . ASP A 1 94 ? -22.916 2.664 18.132 1 78.87 94 ASP A CA 1
ATOM 709 C C . ASP A 1 94 ? -21.81 1.642 18.384 1 78.87 94 ASP A C 1
ATOM 711 O O . ASP A 1 94 ? -22.08 0.445 18.505 1 78.87 94 ASP A O 1
ATOM 715 N N . VAL A 1 95 ? -20.643 2.115 18.37 1 85.12 95 VAL A N 1
ATOM 716 C CA . VAL A 1 95 ? -19.477 1.255 18.547 1 85.12 95 VAL A CA 1
ATOM 717 C C . VAL A 1 95 ? -18.773 1.602 19.857 1 85.12 95 VAL A C 1
ATOM 719 O O . VAL A 1 95 ? -18.512 2.775 20.137 1 85.12 95 VAL A O 1
ATOM 722 N N . TYR A 1 96 ? -18.522 0.594 20.676 1 89.5 96 TYR A N 1
ATOM 723 C CA . TYR A 1 96 ? -17.732 0.767 21.89 1 89.5 96 TYR A CA 1
ATOM 724 C C . TYR A 1 96 ? -16.264 1.002 21.557 1 89.5 96 TYR A C 1
ATOM 726 O O . TYR A 1 96 ? -15.633 0.18 20.887 1 89.5 96 TYR A O 1
ATOM 734 N N . LEU A 1 97 ? -15.789 2.169 21.979 1 93.87 97 LEU A N 1
ATOM 735 C CA . LEU A 1 97 ? -14.406 2.523 21.68 1 93.87 97 LEU A CA 1
ATOM 736 C C . LEU A 1 97 ? -13.588 2.653 22.961 1 93.87 97 LEU A C 1
ATOM 738 O O . LEU A 1 97 ? -13.977 3.378 23.88 1 93.87 97 LEU A O 1
ATOM 742 N N . THR A 1 98 ? -12.469 1.909 23.031 1 94.42 98 THR A N 1
ATOM 743 C CA . THR A 1 98 ? -11.57 2.02 24.175 1 94.42 98 THR A CA 1
ATOM 744 C C . THR A 1 98 ? -10.137 2.272 23.715 1 94.42 98 THR A C 1
ATOM 746 O O . THR A 1 98 ? -9.702 1.729 22.697 1 94.42 98 THR A O 1
ATOM 749 N N . PHE A 1 99 ? -9.505 3.092 24.425 1 93.86 99 PHE A N 1
ATOM 750 C CA . PHE A 1 99 ? -8.108 3.412 24.158 1 93.86 99 PHE A CA 1
ATOM 751 C C . PHE A 1 99 ? -7.206 2.855 25.254 1 93.86 99 PHE A C 1
ATOM 753 O O . PHE A 1 99 ? -7.557 2.896 26.435 1 93.86 99 PHE A O 1
ATOM 760 N N . CYS A 1 100 ? -6.072 2.31 24.837 1 93.51 100 CYS A N 1
ATOM 761 C CA . CYS A 1 100 ? -5.113 1.741 25.778 1 93.51 100 CYS A CA 1
ATOM 762 C C . CYS A 1 100 ? -3.686 2.117 25.397 1 93.51 100 CYS A C 1
ATOM 764 O O . CYS A 1 100 ? -3.317 2.06 24.223 1 93.51 100 CYS A O 1
ATOM 766 N N . GLY A 1 101 ? -2.949 2.453 26.399 1 92.12 101 GLY A N 1
ATOM 767 C CA . GLY A 1 101 ? -1.54 2.738 26.181 1 92.12 101 GLY A CA 1
ATOM 768 C C . GLY A 1 101 ? -0.704 1.49 25.97 1 92.12 101 GLY A C 1
ATOM 769 O O . GLY A 1 101 ? -0.792 0.539 26.749 1 92.12 101 GLY A O 1
ATOM 770 N N . LEU A 1 102 ? -0.021 1.459 24.844 1 90.93 102 LEU A N 1
ATOM 771 C CA . LEU A 1 102 ? 0.904 0.382 24.506 1 90.93 102 LEU A CA 1
ATOM 772 C C . LEU A 1 102 ? 2.187 0.939 23.9 1 90.93 102 LEU A C 1
ATOM 774 O O . LEU A 1 102 ? 2.155 1.581 22.848 1 90.93 102 LEU A O 1
ATOM 778 N N . GLU A 1 103 ? 3.198 0.719 24.472 1 85.93 103 GLU A N 1
ATOM 779 C CA . GLU A 1 103 ? 4.449 1.349 24.06 1 85.93 103 GLU A CA 1
ATOM 780 C C . GLU A 1 103 ? 4.935 0.791 22.726 1 85.93 103 GLU A C 1
ATOM 782 O O . GLU A 1 103 ? 4.655 -0.362 22.39 1 85.93 103 GLU A O 1
ATOM 787 N N . GLU A 1 104 ? 5.725 1.593 22.065 1 82.38 104 GLU A N 1
ATOM 788 C CA . GLU A 1 104 ? 6.19 1.294 20.714 1 82.38 104 GLU A CA 1
ATOM 789 C C . GLU A 1 104 ? 7.122 0.086 20.705 1 82.38 104 GLU A C 1
ATOM 791 O O . GLU A 1 104 ? 7.056 -0.749 19.801 1 82.38 104 GLU A O 1
ATOM 796 N N . GLN A 1 105 ? 7.984 0.385 21.749 1 79.95 105 GLN A N 1
ATOM 797 C CA . GLN A 1 105 ? 8.958 -0.685 21.932 1 79.95 105 GLN A CA 1
ATOM 798 C C . GLN A 1 105 ? 8.762 -1.384 23.274 1 79.95 105 GLN A C 1
ATOM 800 O O . GLN A 1 105 ? 8.387 -0.748 24.262 1 79.95 105 GLN A O 1
ATOM 805 N N . ASP A 1 106 ? 8.527 -2.688 23.443 1 81.97 106 ASP A N 1
ATOM 806 C CA . ASP A 1 106 ? 8.363 -3.452 24.675 1 81.97 106 ASP A CA 1
ATOM 807 C C . ASP A 1 106 ? 6.921 -3.389 25.173 1 81.97 106 ASP A C 1
ATOM 809 O O . ASP A 1 106 ? 6.669 -3.002 26.316 1 81.97 106 ASP A O 1
ATOM 813 N N . ALA A 1 107 ? 6.199 -3.649 24.428 1 88.2 107 ALA A N 1
ATOM 814 C CA . ALA A 1 107 ? 4.766 -3.608 24.708 1 88.2 107 ALA A CA 1
ATOM 815 C C . ALA A 1 107 ? 4.408 -4.524 25.875 1 88.2 107 ALA A C 1
ATOM 817 O O . ALA A 1 107 ? 5.004 -5.591 26.039 1 88.2 107 ALA A O 1
ATOM 818 N N . ASP A 1 108 ? 3.572 -4.051 26.737 1 92.16 108 ASP A N 1
ATOM 819 C CA . ASP A 1 108 ? 3.017 -4.865 27.814 1 92.16 108 ASP A CA 1
ATOM 820 C C . ASP A 1 108 ? 2.049 -5.912 27.268 1 92.16 108 ASP A C 1
ATOM 822 O O . ASP A 1 108 ? 0.872 -5.622 27.047 1 92.16 108 ASP A O 1
ATOM 826 N N . ILE A 1 109 ? 2.527 -7.108 27.129 1 93 109 ILE A N 1
ATOM 827 C CA . ILE A 1 109 ? 1.81 -8.207 26.493 1 93 109 ILE A CA 1
ATOM 828 C C . ILE A 1 109 ? 0.562 -8.546 27.305 1 93 109 ILE A C 1
ATOM 830 O O . ILE A 1 109 ? -0.5 -8.817 26.739 1 93 109 ILE A O 1
ATOM 834 N N . LYS A 1 110 ? 0.704 -8.584 28.597 1 93.75 110 LYS A N 1
ATOM 835 C CA . LYS A 1 110 ? -0.424 -8.904 29.467 1 93.75 110 LYS A CA 1
ATOM 836 C C . LYS A 1 110 ? -1.552 -7.891 29.301 1 93.75 110 LYS A C 1
ATOM 838 O O . LYS A 1 110 ? -2.722 -8.267 29.202 1 93.75 110 LYS A O 1
ATOM 843 N N . LEU A 1 111 ? -1.153 -6.698 29.333 1 93.55 111 LEU A N 1
ATOM 844 C CA . LEU A 1 111 ? -2.134 -5.635 29.144 1 93.55 111 LEU A CA 1
ATOM 845 C C . LEU A 1 111 ? -2.825 -5.768 27.791 1 93.55 111 LEU A C 1
ATOM 847 O O . LEU A 1 111 ? -4.047 -5.631 27.698 1 93.55 111 LEU A O 1
ATOM 851 N N . PHE A 1 112 ? -2.071 -6.015 26.759 1 95.21 112 PHE A N 1
ATOM 852 C CA . PHE A 1 112 ? -2.611 -6.179 25.414 1 95.21 112 PHE A CA 1
ATOM 853 C C . PHE A 1 112 ? -3.65 -7.293 25.38 1 95.21 112 PHE A C 1
ATOM 855 O O . PHE A 1 112 ? -4.766 -7.094 24.896 1 95.21 112 PHE A O 1
ATOM 862 N N . LEU A 1 113 ? -3.27 -8.41 25.878 1 94.96 113 LEU A N 1
ATOM 863 C CA . LEU A 1 113 ? -4.151 -9.571 25.832 1 94.96 113 LEU A CA 1
ATOM 864 C C . LEU A 1 113 ? -5.407 -9.335 26.665 1 94.96 113 LEU A C 1
ATOM 866 O O . LEU A 1 113 ? -6.505 -9.73 26.267 1 94.96 113 LEU A O 1
ATOM 870 N N . GLU A 1 114 ? -5.248 -8.746 27.813 1 94.3 114 GLU A N 1
ATOM 871 C CA . GLU A 1 114 ? -6.381 -8.445 28.684 1 94.3 114 GLU A CA 1
ATOM 872 C C . GLU A 1 114 ? -7.407 -7.569 27.972 1 94.3 114 GLU A C 1
ATOM 874 O O . GLU A 1 114 ? -8.6 -7.88 27.966 1 94.3 114 GLU A O 1
ATOM 879 N N . LYS A 1 115 ? -6.946 -6.519 27.373 1 94.39 115 LYS A N 1
ATOM 880 C CA . LYS A 1 115 ? -7.836 -5.558 26.729 1 94.39 115 LYS A CA 1
ATOM 881 C C . LYS A 1 115 ? -8.392 -6.114 25.421 1 94.39 115 LYS A C 1
ATOM 883 O O . LYS A 1 115 ? -9.565 -5.907 25.101 1 94.39 115 LYS A O 1
ATOM 888 N N . ALA A 1 116 ? -7.559 -6.793 24.679 1 93.95 116 ALA A N 1
ATOM 889 C CA . ALA A 1 116 ? -7.963 -7.36 23.395 1 93.95 116 ALA A CA 1
ATOM 890 C C . ALA A 1 116 ? -9.018 -8.446 23.582 1 93.95 116 ALA A C 1
ATOM 892 O O . ALA A 1 116 ? -9.854 -8.666 22.702 1 93.95 116 ALA A O 1
ATOM 893 N N . ASN A 1 117 ? -8.975 -9.066 24.679 1 91.86 117 ASN A N 1
ATOM 894 C CA . ASN A 1 117 ? -9.886 -10.182 24.914 1 91.86 117 ASN A CA 1
ATOM 895 C C . ASN A 1 117 ? -11.175 -9.721 25.587 1 91.86 117 ASN A C 1
ATOM 897 O O . ASN A 1 117 ? -12.058 -10.533 25.869 1 91.86 117 ASN A O 1
ATOM 901 N N . ASN A 1 118 ? -11.25 -8.467 25.905 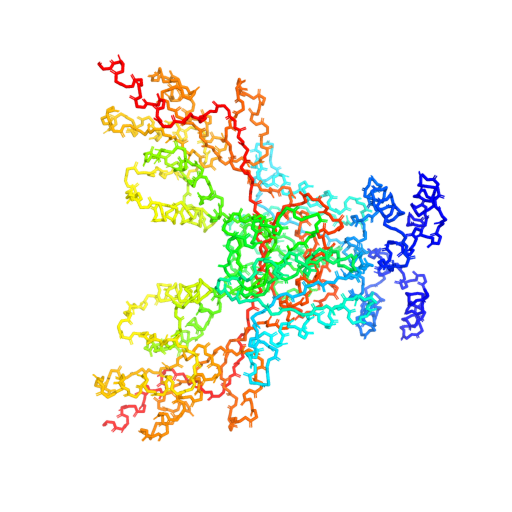1 91.13 118 ASN A N 1
ATOM 902 C CA . ASN A 1 118 ? -12.493 -7.9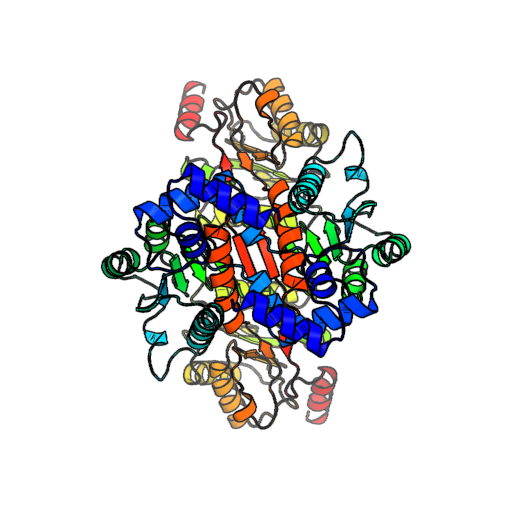41 26.459 1 91.13 118 ASN A CA 1
ATOM 903 C C . ASN A 1 118 ? -13.699 -8.352 25.619 1 91.13 118 ASN A C 1
ATOM 905 O O . ASN A 1 118 ? -13.658 -8.282 24.389 1 91.13 118 ASN A O 1
ATOM 909 N N . LYS A 1 119 ? -14.755 -8.769 26.14 1 84.99 119 LYS A N 1
ATOM 910 C CA . LYS A 1 119 ? -15.927 -9.343 25.486 1 84.99 119 LYS A CA 1
ATOM 911 C C . LYS A 1 119 ? -16.646 -8.302 24.633 1 84.99 119 LYS A C 1
ATOM 913 O O . LYS A 1 119 ? -17.342 -8.649 23.676 1 84.99 119 LYS A O 1
ATOM 918 N N . ASN A 1 120 ? -16.48 -7.074 24.981 1 87.14 120 ASN A N 1
ATOM 919 C CA . ASN A 1 120 ? -17.166 -6.006 24.261 1 87.14 120 ASN A CA 1
ATOM 920 C C . ASN A 1 120 ? -16.407 -5.603 23 1 87.14 120 ASN A C 1
ATOM 922 O O . ASN A 1 120 ? -16.887 -4.782 22.217 1 87.14 120 ASN A O 1
ATOM 926 N N . ILE A 1 121 ? -15.249 -6.237 22.806 1 90.55 121 ILE A N 1
ATOM 927 C CA . ILE A 1 121 ? -14.381 -5.872 21.692 1 90.55 121 ILE A CA 1
ATOM 928 C C . ILE A 1 121 ? -14.413 -6.969 20.631 1 90.55 121 ILE A C 1
ATOM 930 O O . ILE A 1 121 ? -14.234 -8.149 20.943 1 90.55 121 ILE A O 1
ATOM 934 N N . ASN A 1 122 ? -14.61 -6.563 19.339 1 89.32 122 ASN A N 1
ATOM 935 C CA . ASN A 1 122 ? -14.521 -7.559 18.277 1 89.32 122 ASN A CA 1
ATOM 936 C C . ASN A 1 122 ? -13.594 -7.1 17.155 1 89.32 122 ASN A C 1
ATOM 938 O O . ASN A 1 122 ? -13.548 -7.719 16.091 1 89.32 122 ASN A O 1
ATOM 942 N N . ALA A 1 123 ? -12.856 -6.005 17.353 1 94.29 123 ALA A N 1
ATOM 943 C CA . ALA A 1 123 ? -11.851 -5.519 16.41 1 94.29 123 ALA A CA 1
ATOM 944 C C . ALA A 1 123 ? -10.732 -4.777 17.135 1 94.29 123 ALA A C 1
ATOM 946 O O . ALA A 1 123 ? -10.95 -4.202 18.204 1 94.29 123 ALA A O 1
ATOM 947 N N . ILE A 1 124 ? -9.543 -4.761 16.525 1 97.28 124 ILE A N 1
ATOM 948 C CA . ILE A 1 124 ? -8.371 -4.21 17.197 1 97.28 124 ILE A CA 1
ATOM 949 C C . ILE A 1 124 ? -7.61 -3.296 16.239 1 97.28 124 ILE A C 1
ATOM 951 O O . ILE A 1 124 ? -7.447 -3.619 15.061 1 97.28 124 ILE A O 1
ATOM 955 N N . ILE A 1 125 ? -7.159 -2.16 16.714 1 97.95 125 ILE A N 1
ATOM 956 C CA . ILE A 1 125 ? -6.264 -1.265 15.989 1 97.95 125 ILE A CA 1
ATOM 957 C C . ILE A 1 125 ? -4.994 -1.033 16.805 1 97.95 125 ILE A C 1
ATOM 959 O O . ILE A 1 125 ? -5.062 -0.745 18.002 1 97.95 125 ILE A O 1
ATOM 963 N N . ILE A 1 126 ? -3.867 -1.211 16.228 1 96.93 126 ILE A N 1
ATOM 964 C CA . ILE A 1 126 ? -2.58 -0.934 16.856 1 96.93 126 ILE A CA 1
ATOM 965 C C . ILE A 1 126 ? -1.865 0.182 16.098 1 96.93 126 ILE A C 1
ATOM 967 O O . ILE A 1 126 ? -1.596 0.054 14.901 1 96.93 126 ILE A O 1
ATOM 971 N N . ILE A 1 127 ? -1.553 1.248 16.787 1 96.22 127 ILE A N 1
ATOM 972 C CA . ILE A 1 127 ? -0.953 2.417 16.155 1 96.22 127 ILE A CA 1
ATOM 973 C C . ILE A 1 127 ? 0.505 2.548 16.589 1 96.22 127 ILE A C 1
ATOM 975 O O . ILE A 1 127 ? 0.794 2.697 17.779 1 96.22 127 ILE A O 1
ATOM 979 N N . GLY A 1 128 ? 1.388 2.543 15.638 1 92.14 128 GLY A N 1
ATOM 980 C CA . GLY A 1 128 ? 2.759 2.97 15.871 1 92.14 128 GLY A CA 1
ATOM 981 C C . GLY A 1 128 ? 3.554 1.989 16.712 1 92.14 128 GLY A C 1
ATOM 982 O O . GLY A 1 128 ? 4.506 2.377 17.393 1 92.14 128 GLY A O 1
ATOM 983 N N . THR A 1 129 ? 3.141 0.745 16.844 1 88.09 129 THR A N 1
ATOM 984 C CA . THR A 1 129 ? 3.86 -0.28 17.593 1 88.09 129 THR A CA 1
ATOM 985 C C . THR A 1 129 ? 4.64 -1.192 16.65 1 88.09 129 THR A C 1
ATOM 987 O O . THR A 1 129 ? 4.088 -1.697 15.669 1 88.09 129 THR A O 1
ATOM 990 N N . ASP A 1 130 ? 5.867 -1.274 16.984 1 86.43 130 ASP A N 1
ATOM 991 C CA . ASP A 1 130 ? 6.718 -2.158 16.192 1 86.43 130 ASP A CA 1
ATOM 992 C C . ASP A 1 130 ? 7.121 -3.394 16.993 1 86.43 130 ASP A C 1
ATOM 994 O O . ASP A 1 130 ? 8.308 -3.623 17.235 1 86.43 130 ASP A O 1
ATOM 998 N N . ASP A 1 131 ? 6.262 -4.11 17.495 1 89.02 131 ASP A N 1
ATOM 999 C CA . ASP A 1 131 ? 6.531 -5.289 18.313 1 89.02 131 ASP A CA 1
ATOM 1000 C C . ASP A 1 131 ? 5.984 -6.552 17.651 1 89.02 131 ASP A C 1
ATOM 1002 O O . ASP A 1 131 ? 4.775 -6.789 17.658 1 89.02 131 ASP A O 1
ATOM 1006 N N . SER A 1 132 ? 6.861 -7.371 17.178 1 87.85 132 SER A N 1
ATOM 1007 C CA . SER A 1 132 ? 6.482 -8.564 16.427 1 87.85 132 SER A CA 1
ATOM 1008 C C . SER A 1 132 ? 5.701 -9.542 17.298 1 87.85 132 SER A C 1
ATOM 1010 O O . SER A 1 132 ? 4.869 -10.3 16.797 1 87.85 132 SER A O 1
ATOM 1012 N N . THR A 1 133 ? 6.024 -9.538 18.615 1 91.21 133 THR A N 1
ATOM 1013 C CA . THR A 1 133 ? 5.311 -10.434 19.52 1 91.21 133 THR A CA 1
ATOM 1014 C C . THR A 1 133 ? 3.833 -10.065 19.593 1 91.21 133 THR A C 1
ATOM 1016 O O . THR A 1 133 ? 2.966 -10.94 19.54 1 91.21 133 THR A O 1
ATOM 1019 N N . VAL A 1 134 ? 3.604 -8.805 19.68 1 93.36 134 VAL A N 1
ATOM 1020 C CA . VAL A 1 134 ? 2.226 -8.329 19.74 1 93.36 134 VAL A CA 1
ATOM 1021 C C . VAL A 1 134 ? 1.507 -8.66 18.434 1 93.36 134 VAL A C 1
ATOM 1023 O O . VAL A 1 134 ? 0.342 -9.063 18.444 1 93.36 134 VAL A O 1
ATOM 1026 N N . PHE A 1 135 ? 2.186 -8.495 17.336 1 93 135 PHE A N 1
ATOM 1027 C CA . PHE A 1 135 ? 1.599 -8.792 16.034 1 93 135 PHE A CA 1
ATOM 1028 C C . PHE A 1 135 ? 1.223 -10.265 15.934 1 93 135 PHE A C 1
ATOM 1030 O O . PHE A 1 135 ? 0.129 -10.602 15.476 1 93 135 PHE A O 1
ATOM 1037 N N . LYS A 1 136 ? 2.121 -11.121 16.315 1 91.43 136 LYS A N 1
ATOM 1038 C CA . LYS A 1 136 ? 1.861 -12.557 16.279 1 91.43 136 LYS A CA 1
ATOM 1039 C C . LYS A 1 136 ? 0.657 -12.919 17.144 1 91.43 136 LYS A C 1
ATOM 1041 O O . LYS A 1 136 ? -0.201 -13.701 16.727 1 91.43 136 LYS A O 1
ATOM 1046 N N . LEU A 1 137 ? 0.634 -12.365 18.325 1 93.43 137 LEU A N 1
ATOM 1047 C CA . LEU A 1 137 ? -0.477 -12.633 19.232 1 93.43 137 LEU A CA 1
ATOM 1048 C C . LEU A 1 137 ? -1.793 -12.141 18.639 1 93.43 137 LEU A C 1
ATOM 1050 O O . LEU A 1 137 ? -2.825 -12.803 18.771 1 93.43 137 LEU A O 1
ATOM 1054 N N . ALA A 1 138 ? -1.745 -10.986 17.987 1 94.12 138 ALA A N 1
ATOM 1055 C CA . ALA A 1 138 ? -2.943 -10.416 17.378 1 94.12 138 ALA A CA 1
ATOM 1056 C C . ALA A 1 138 ? -3.536 -11.366 16.34 1 94.12 138 ALA A C 1
ATOM 1058 O O . ALA A 1 138 ? -4.756 -11.425 16.169 1 94.12 138 ALA A O 1
ATOM 1059 N N . THR A 1 139 ? -2.693 -12.091 15.633 1 90.88 139 THR A N 1
ATOM 1060 C CA . THR A 1 139 ? -3.148 -12.995 14.582 1 90.88 139 THR A CA 1
ATOM 1061 C C . THR A 1 139 ? -3.851 -14.209 15.182 1 90.88 139 THR A C 1
ATOM 1063 O O . THR A 1 139 ? -4.551 -14.939 14.476 1 90.88 139 THR A O 1
ATOM 1066 N N . THR A 1 140 ? -3.568 -14.468 16.371 1 90.29 140 THR A N 1
ATOM 1067 C CA . THR A 1 140 ? -4.143 -15.646 17.011 1 90.29 140 THR A CA 1
ATOM 1068 C C . THR A 1 140 ? -5.507 -15.323 17.614 1 90.29 140 THR A C 1
ATOM 1070 O O . THR A 1 140 ? -6.234 -16.225 18.036 1 90.29 140 THR A O 1
ATOM 1073 N N . LEU A 1 141 ? -5.751 -14.08 17.557 1 88.54 141 LEU A N 1
ATOM 1074 C CA . LEU A 1 141 ? -7.043 -13.667 18.094 1 88.54 141 LEU A CA 1
ATOM 1075 C C . LEU A 1 141 ? -8.146 -13.849 17.056 1 88.54 141 LEU A C 1
ATOM 1077 O O . LEU A 1 141 ? -7.897 -13.745 15.853 1 88.54 141 LEU A O 1
ATOM 1081 N N . ASN A 1 142 ? -9.255 -14.35 17.336 1 83.01 142 ASN A N 1
ATOM 1082 C CA . ASN A 1 142 ? -10.381 -14.482 16.418 1 83.01 142 ASN A CA 1
ATOM 1083 C C . ASN A 1 142 ? -11.054 -13.137 16.158 1 83.01 142 ASN A C 1
ATOM 1085 O O . ASN A 1 142 ? -12.279 -13.028 16.22 1 83.01 142 ASN A O 1
ATOM 1089 N N . LYS A 1 143 ? -10.211 -12.094 16.037 1 89.63 143 LYS A N 1
ATOM 1090 C CA . LYS A 1 143 ? -10.663 -10.733 15.76 1 89.63 143 LYS A CA 1
ATOM 1091 C C . LYS A 1 143 ? -9.764 -10.054 14.731 1 89.63 143 LYS A C 1
ATOM 1093 O O . LYS A 1 143 ? -8.545 -10.24 14.745 1 89.63 143 LYS A O 1
ATOM 1098 N N . PRO A 1 144 ? -10.393 -9.297 13.825 1 93.11 144 PRO A N 1
ATOM 1099 C CA . PRO A 1 144 ? -9.537 -8.558 12.894 1 93.11 144 PRO A CA 1
ATOM 1100 C C . PRO A 1 144 ? -8.681 -7.502 13.59 1 93.11 144 PRO A C 1
ATOM 1102 O O . PRO A 1 144 ? -9.136 -6.863 14.541 1 93.11 144 PRO A O 1
ATOM 1105 N N . CYS A 1 145 ? -7.484 -7.354 13.129 1 96.27 145 CYS A N 1
ATOM 1106 C CA . CYS A 1 145 ? -6.532 -6.367 13.626 1 96.27 145 CYS A CA 1
ATOM 1107 C C . CYS A 1 145 ? -5.908 -5.585 12.477 1 96.27 145 CYS A C 1
ATOM 1109 O O . CYS A 1 145 ? -5.546 -6.163 11.451 1 96.27 145 CYS A O 1
ATOM 1111 N N . VAL A 1 146 ? -5.847 -4.297 12.641 1 97.58 146 VAL A N 1
ATOM 1112 C CA . VAL A 1 146 ? -5.21 -3.438 11.648 1 97.58 146 VAL A CA 1
ATOM 1113 C C . VAL A 1 146 ? -4.076 -2.649 12.298 1 97.58 146 VAL A C 1
ATOM 1115 O O . VAL A 1 146 ? -4.223 -2.141 13.412 1 97.58 146 VAL A O 1
ATOM 1118 N N . LEU A 1 147 ? -3.008 -2.602 11.598 1 97.47 147 LEU A N 1
ATOM 1119 C CA . LEU A 1 147 ? -1.865 -1.804 12.03 1 97.47 147 LEU A CA 1
ATOM 1120 C C . LEU A 1 147 ? -1.876 -0.433 11.36 1 97.47 147 LEU A C 1
ATOM 1122 O O . LEU A 1 147 ? -2.182 -0.321 10.171 1 97.47 147 LEU A O 1
ATOM 1126 N N . ILE A 1 148 ? -1.608 0.616 12.115 1 97.54 148 ILE A N 1
ATOM 1127 C CA . ILE A 1 148 ? -1.495 1.959 11.556 1 97.54 148 ILE A CA 1
ATOM 1128 C C . ILE A 1 148 ? -0.058 2.456 11.695 1 97.54 148 ILE A C 1
ATOM 1130 O O . ILE A 1 148 ? 0.504 2.45 12.793 1 97.54 148 ILE A O 1
ATOM 1134 N N . ASN A 1 149 ? 0.494 2.918 10.579 1 95.71 149 ASN A N 1
ATOM 1135 C CA . ASN A 1 149 ? 1.824 3.515 10.533 1 95.71 149 ASN A CA 1
ATOM 1136 C C . ASN A 1 149 ? 2.896 2.533 10.995 1 95.71 149 ASN A C 1
ATOM 1138 O O . ASN A 1 149 ? 3.825 2.913 11.71 1 95.71 149 ASN A O 1
ATOM 1142 N N . THR A 1 150 ? 2.605 1.298 10.782 1 92.38 150 THR A N 1
ATOM 1143 C CA . THR A 1 150 ? 3.517 0.181 11.002 1 92.38 150 THR A CA 1
ATOM 1144 C C . THR A 1 150 ? 3.111 -1.023 10.157 1 92.38 150 THR A C 1
ATOM 1146 O O . THR A 1 150 ? 2.049 -1.02 9.532 1 92.38 150 THR A O 1
ATOM 1149 N N . ASN A 1 151 ? 4.003 -1.886 10.003 1 88.03 151 ASN A N 1
ATOM 1150 C CA . ASN A 1 151 ? 3.713 -3.087 9.227 1 88.03 151 ASN A CA 1
ATOM 1151 C C . ASN A 1 151 ? 4.337 -4.327 9.859 1 88.03 151 ASN A C 1
ATOM 1153 O O . ASN A 1 151 ? 5.409 -4.249 10.463 1 88.03 151 ASN A O 1
ATOM 1157 N N . ASP A 1 152 ? 3.592 -5.397 9.774 1 86.4 152 ASP A N 1
ATOM 1158 C CA . ASP A 1 152 ? 4.075 -6.713 10.181 1 86.4 152 ASP A CA 1
ATOM 1159 C C . ASP A 1 152 ? 4.965 -7.33 9.104 1 86.4 152 ASP A C 1
ATOM 1161 O O . ASP A 1 152 ? 4.524 -7.537 7.971 1 86.4 152 ASP A O 1
ATOM 1165 N N . LYS A 1 153 ? 6.143 -7.65 9.415 1 75.65 153 LYS A N 1
ATOM 1166 C CA . LYS A 1 153 ? 7.101 -8.176 8.447 1 75.65 153 LYS A CA 1
ATOM 1167 C C . LYS A 1 153 ? 6.594 -9.472 7.82 1 75.65 153 LYS A C 1
ATOM 1169 O O . LYS A 1 153 ? 6.916 -9.78 6.671 1 75.65 153 LYS A O 1
ATOM 1174 N N . GLU A 1 154 ? 5.8 -10.157 8.623 1 76.53 154 GLU A N 1
ATOM 1175 C CA . GLU A 1 154 ? 5.228 -11.398 8.108 1 76.53 154 GLU A CA 1
ATOM 1176 C C . GLU A 1 154 ? 3.968 -11.128 7.291 1 76.53 154 GLU A C 1
ATOM 1178 O O . GLU A 1 154 ? 3.468 -12.016 6.598 1 76.53 154 GLU A O 1
ATOM 1183 N N . ARG A 1 155 ? 3.579 -9.85 7.387 1 78.05 155 ARG A N 1
ATOM 1184 C CA . ARG A 1 155 ? 2.465 -9.343 6.592 1 78.05 155 ARG A CA 1
ATOM 1185 C C . ARG A 1 155 ? 1.23 -10.223 6.756 1 78.05 155 ARG A C 1
ATOM 1187 O O . ARG A 1 155 ? 0.624 -10.64 5.767 1 78.05 155 ARG A O 1
ATOM 1194 N N . LEU A 1 156 ? 0.928 -10.503 8 1 86.61 156 LEU A N 1
ATOM 1195 C CA . LEU A 1 156 ? -0.232 -11.318 8.341 1 86.61 156 LEU A CA 1
ATOM 1196 C C . LEU A 1 156 ? -1.397 -10.444 8.792 1 86.61 156 LEU A C 1
ATOM 1198 O O . LEU A 1 156 ? -2.519 -10.93 8.95 1 86.61 156 LEU A O 1
ATOM 1202 N N . LEU A 1 157 ? -1.083 -9.206 8.956 1 93.51 157 LEU A N 1
ATOM 1203 C CA . LEU A 1 157 ? -2.107 -8.265 9.396 1 93.51 157 LEU A CA 1
ATOM 1204 C C . LEU A 1 157 ? -2.276 -7.135 8.385 1 93.51 157 LEU A C 1
ATOM 1206 O O . LEU A 1 157 ? -1.297 -6.671 7.797 1 93.51 157 LEU A O 1
ATOM 1210 N N . ASP A 1 158 ? -3.501 -6.641 8.22 1 96.02 158 ASP A N 1
ATOM 1211 C CA . ASP A 1 158 ? -3.734 -5.448 7.413 1 96.02 158 ASP A CA 1
ATOM 1212 C C . ASP A 1 158 ? -3.021 -4.235 8.007 1 96.02 158 ASP A C 1
ATOM 1214 O O . ASP A 1 158 ? -2.832 -4.153 9.222 1 96.02 158 ASP A O 1
ATOM 1218 N N . ALA A 1 159 ? -2.615 -3.419 7.162 1 97.06 159 ALA A N 1
ATOM 1219 C CA . ALA A 1 159 ? -1.93 -2.217 7.629 1 97.06 159 ALA A CA 1
ATOM 1220 C C . ALA A 1 159 ? -2.303 -1.007 6.778 1 97.06 159 ALA A C 1
ATOM 1222 O O . ALA A 1 159 ? -2.652 -1.15 5.604 1 97.06 159 ALA A O 1
ATOM 1223 N N . VAL A 1 160 ? -2.291 0.141 7.381 1 97.62 160 VAL A N 1
ATOM 1224 C CA . VAL A 1 160 ? -2.473 1.415 6.693 1 97.62 160 VAL A CA 1
ATOM 1225 C C . VAL A 1 160 ? -1.439 2.423 7.19 1 97.62 160 VAL A C 1
ATOM 1227 O O . VAL A 1 160 ? -1.173 2.508 8.392 1 97.62 160 VAL A O 1
ATOM 1230 N N . SER A 1 161 ? -0.8 3.067 6.289 1 97.17 161 SER A N 1
ATOM 1231 C CA . SER A 1 161 ? 0.246 4.027 6.622 1 97.17 161 SER A CA 1
ATOM 1232 C C . SER A 1 161 ? 0.297 5.164 5.607 1 97.17 161 SER A C 1
ATOM 1234 O O . SER A 1 161 ? -0.196 5.025 4.486 1 97.17 161 SER A O 1
ATOM 1236 N N . PRO A 1 162 ? 0.836 6.313 6.074 1 96.18 162 PRO A N 1
ATOM 1237 C CA . PRO A 1 162 ? 1.227 7.262 5.029 1 96.18 162 PRO A CA 1
ATOM 1238 C C . PRO A 1 162 ? 2.247 6.678 4.053 1 96.18 162 PRO A C 1
ATOM 1240 O O . PRO A 1 162 ? 3.075 5.85 4.442 1 96.18 162 PRO A O 1
ATOM 1243 N N . ASP A 1 163 ? 2.111 6.974 2.828 1 94.74 163 ASP A N 1
ATOM 1244 C CA . ASP A 1 163 ? 3.182 6.621 1.901 1 94.74 163 ASP A CA 1
ATOM 1245 C C . ASP A 1 163 ? 4.412 7.498 2.123 1 94.74 163 ASP A C 1
ATOM 1247 O O . ASP A 1 163 ? 4.654 8.44 1.366 1 94.74 163 ASP A O 1
ATOM 1251 N N . HIS A 1 164 ? 5.209 7.093 3.07 1 94.84 164 HIS A N 1
ATOM 1252 C CA . HIS A 1 164 ? 6.35 7.899 3.489 1 94.84 164 HIS A CA 1
ATOM 1253 C C . HIS A 1 164 ? 7.365 8.046 2.36 1 94.84 164 HIS A C 1
ATOM 1255 O O . HIS A 1 164 ? 8.019 9.085 2.239 1 94.84 164 HIS A O 1
ATOM 1261 N N . ARG A 1 165 ? 7.563 7.023 1.624 1 92.02 165 ARG A N 1
ATOM 1262 C CA . ARG A 1 165 ? 8.471 7.118 0.486 1 92.02 165 ARG A CA 1
ATOM 1263 C C . ARG A 1 165 ? 8.002 8.181 -0.501 1 92.02 165 ARG A C 1
ATOM 1265 O O . ARG A 1 165 ? 8.799 8.998 -0.967 1 92.02 165 ARG A O 1
ATOM 1272 N N . ALA A 1 166 ? 6.719 8.168 -0.81 1 93.02 166 ALA A N 1
ATOM 1273 C CA . ALA A 1 166 ? 6.165 9.161 -1.727 1 93.02 166 ALA A CA 1
ATOM 1274 C C . ALA A 1 166 ? 6.263 10.566 -1.139 1 93.02 166 ALA A C 1
ATOM 1276 O O . ALA A 1 166 ? 6.506 11.533 -1.865 1 93.02 166 ALA A O 1
ATOM 1277 N N . ILE A 1 167 ? 6.039 10.666 0.107 1 94.75 167 ILE A N 1
ATOM 1278 C CA . ILE A 1 167 ? 6.097 11.964 0.769 1 94.75 167 ILE A CA 1
ATOM 1279 C C . ILE A 1 167 ? 7.498 12.554 0.626 1 94.75 167 ILE A C 1
ATOM 1281 O O . ILE A 1 167 ? 7.654 13.714 0.237 1 94.75 167 ILE A O 1
ATOM 1285 N N . GLY A 1 168 ? 8.513 11.735 0.923 1 95.55 168 GLY A N 1
ATOM 1286 C CA . GLY A 1 168 ? 9.882 12.191 0.744 1 95.55 168 GLY A CA 1
ATOM 1287 C C . GLY A 1 168 ? 10.217 12.519 -0.699 1 95.55 168 GLY A C 1
ATOM 1288 O O . GLY A 1 168 ? 10.805 13.565 -0.983 1 95.55 168 GLY A O 1
ATOM 1289 N N . PHE A 1 169 ? 9.794 11.673 -1.586 1 94.37 169 PHE A N 1
ATOM 1290 C CA . PHE A 1 169 ? 10.061 11.847 -3.009 1 94.37 169 PHE A CA 1
ATOM 1291 C C . PHE A 1 169 ? 9.406 13.121 -3.53 1 94.37 169 PHE A C 1
ATOM 1293 O O . PHE A 1 169 ? 10.041 13.906 -4.238 1 94.37 169 PHE A O 1
ATOM 1300 N N . ASN A 1 170 ? 8.207 13.334 -3.163 1 93.51 170 ASN A N 1
ATOM 1301 C CA . ASN A 1 170 ? 7.439 14.458 -3.686 1 93.51 170 ASN A CA 1
ATOM 1302 C C . ASN A 1 170 ? 7.967 15.791 -3.162 1 93.51 170 ASN A C 1
ATOM 1304 O O . ASN A 1 170 ? 7.929 16.8 -3.868 1 93.51 170 ASN A O 1
ATOM 1308 N N . ALA A 1 171 ? 8.393 15.77 -1.935 1 95.69 171 ALA A N 1
ATOM 1309 C CA . ALA A 1 171 ? 9.004 16.984 -1.401 1 95.69 171 ALA A CA 1
ATOM 1310 C C . ALA A 1 171 ? 10.229 17.386 -2.218 1 95.69 171 ALA A C 1
ATOM 1312 O O . ALA A 1 171 ? 10.354 18.541 -2.633 1 95.69 171 ALA A O 1
ATOM 1313 N N . MET A 1 172 ? 11.103 16.444 -2.517 1 96.52 172 MET A N 1
ATOM 1314 C CA . MET A 1 172 ? 12.325 16.715 -3.269 1 96.52 172 MET A CA 1
ATOM 1315 C C . MET A 1 172 ? 12.006 17.043 -4.724 1 96.52 172 MET A C 1
ATOM 1317 O O . MET A 1 172 ? 12.618 17.937 -5.312 1 96.52 172 MET A O 1
ATOM 1321 N N . ARG A 1 173 ? 11.102 16.277 -5.247 1 94.48 173 ARG A N 1
ATOM 1322 C CA . ARG A 1 173 ? 10.693 16.544 -6.622 1 94.48 173 ARG A CA 1
ATOM 1323 C C . ARG A 1 173 ? 10.26 17.997 -6.792 1 94.48 173 ARG A C 1
ATOM 1325 O O . ARG A 1 173 ? 10.686 18.671 -7.732 1 94.48 173 ARG A O 1
ATOM 1332 N N . TYR A 1 174 ? 9.4 18.453 -5.92 1 95.27 174 TYR A N 1
ATOM 1333 C CA . TYR A 1 174 ? 8.935 19.835 -5.949 1 95.27 174 TYR A CA 1
ATOM 1334 C C . TYR A 1 174 ? 10.109 20.806 -5.929 1 95.27 174 TYR A C 1
ATOM 1336 O O . TYR A 1 174 ? 10.16 21.745 -6.728 1 95.27 174 TYR A O 1
ATOM 1344 N N . LEU A 1 175 ? 11.078 20.567 -5.093 1 97.1 175 LEU A N 1
ATOM 1345 C CA . LEU A 1 175 ? 12.22 21.459 -4.925 1 97.1 175 LEU A CA 1
ATOM 1346 C C . LEU A 1 175 ? 13.117 21.432 -6.158 1 97.1 175 LEU A C 1
ATOM 1348 O O . LEU A 1 175 ? 13.576 22.479 -6.62 1 97.1 175 LEU A O 1
ATOM 1352 N N . PHE A 1 176 ? 13.349 20.252 -6.684 1 96.57 176 PHE A N 1
ATOM 1353 C CA . PHE A 1 176 ? 14.24 20.11 -7.83 1 96.57 176 PHE A CA 1
ATOM 1354 C C . PHE A 1 176 ? 13.615 20.716 -9.08 1 96.57 176 PHE A C 1
ATOM 1356 O O . PHE A 1 176 ? 14.318 21.281 -9.92 1 96.57 176 PHE A O 1
ATOM 1363 N N . GLU A 1 177 ? 12.325 20.569 -9.164 1 93.64 177 GLU A N 1
ATOM 1364 C CA . GLU A 1 177 ? 11.618 21.178 -10.287 1 93.64 177 GLU A CA 1
ATOM 1365 C C . GLU A 1 177 ? 11.643 22.701 -10.194 1 93.64 177 GLU A C 1
ATOM 1367 O O . GLU A 1 177 ? 11.548 23.392 -11.211 1 93.64 177 GLU A O 1
ATOM 1372 N N . GLN A 1 178 ? 11.826 23.249 -9.012 1 94.08 178 GLN A N 1
ATOM 1373 C CA . GLN A 1 178 ? 11.962 24.685 -8.796 1 94.08 178 GLN A CA 1
ATOM 1374 C C . GLN A 1 178 ? 13.406 25.138 -8.994 1 94.08 178 GLN A C 1
ATOM 1376 O O . GLN A 1 178 ? 13.719 26.319 -8.833 1 94.08 178 GLN A O 1
ATOM 1381 N N . GLY A 1 179 ? 14.297 24.141 -9.23 1 95.11 179 GLY A N 1
ATOM 1382 C CA . GLY A 1 179 ? 15.669 24.473 -9.582 1 95.11 179 GLY A CA 1
ATOM 1383 C C . GLY A 1 179 ? 16.634 24.33 -8.421 1 95.11 179 GLY A C 1
ATOM 1384 O O . GLY A 1 179 ? 17.839 24.536 -8.58 1 95.11 179 GLY A O 1
ATOM 1385 N N . HIS A 1 180 ? 16.16 23.999 -7.233 1 96.24 180 HIS A N 1
ATOM 1386 C CA . HIS A 1 180 ? 17.044 23.828 -6.085 1 96.24 180 HIS A CA 1
ATOM 1387 C C . HIS A 1 180 ? 17.872 22.553 -6.213 1 96.24 180 HIS A C 1
ATOM 1389 O O . HIS A 1 180 ? 17.399 21.553 -6.757 1 96.24 180 HIS A O 1
ATOM 1395 N N . ARG A 1 181 ? 19.058 22.587 -5.663 1 94.98 181 ARG A N 1
ATOM 1396 C CA . ARG A 1 181 ? 19.919 21.413 -5.761 1 94.98 181 ARG A CA 1
ATOM 1397 C C . ARG A 1 181 ? 20.615 21.132 -4.433 1 94.98 181 ARG A C 1
ATOM 1399 O O . ARG A 1 181 ? 21.159 20.045 -4.23 1 94.98 181 ARG A O 1
ATOM 1406 N N . ARG A 1 182 ? 20.601 22.106 -3.508 1 95.6 182 ARG A N 1
ATOM 1407 C CA . ARG A 1 182 ? 21.186 21.922 -2.185 1 95.6 182 ARG A CA 1
ATOM 1408 C C . ARG A 1 182 ? 20.114 21.965 -1.101 1 95.6 182 ARG A C 1
ATOM 1410 O O . ARG A 1 182 ? 19.738 23.042 -0.635 1 95.6 182 ARG A O 1
ATOM 1417 N N . VAL A 1 183 ? 19.709 20.824 -0.704 1 97.56 183 VAL A N 1
ATOM 1418 C CA . VAL A 1 183 ? 18.654 20.691 0.296 1 97.56 183 VAL A CA 1
ATOM 1419 C C . VAL A 1 183 ? 19.21 20.013 1.547 1 97.56 183 VAL A C 1
ATOM 1421 O O . VAL A 1 183 ? 19.928 19.015 1.452 1 97.56 183 VAL A O 1
ATOM 1424 N N . LEU A 1 184 ? 18.98 20.585 2.672 1 98.3 184 LEU A N 1
ATOM 1425 C CA . LEU A 1 184 ? 19.336 19.967 3.945 1 98.3 184 LEU A CA 1
ATOM 1426 C C . LEU A 1 184 ? 18.103 19.388 4.631 1 98.3 184 LEU A C 1
ATOM 1428 O O . LEU A 1 184 ? 17.165 20.121 4.954 1 98.3 184 LEU A O 1
ATOM 1432 N N . CYS A 1 185 ? 18.143 18.128 4.857 1 98.29 185 CYS A N 1
ATOM 1433 C CA . CYS A 1 185 ? 17.04 17.429 5.508 1 98.29 185 CYS A CA 1
ATOM 1434 C C . CYS A 1 185 ? 17.342 17.187 6.982 1 98.29 185 CYS A C 1
ATOM 1436 O O . CYS A 1 185 ? 18.433 16.733 7.331 1 98.29 185 CYS A O 1
ATOM 1438 N N . LEU A 1 186 ? 16.447 17.592 7.819 1 97.68 186 LEU A N 1
ATOM 1439 C CA . LEU A 1 186 ? 16.502 17.222 9.229 1 97.68 186 LEU A CA 1
ATOM 1440 C C . LEU A 1 186 ? 15.503 16.113 9.54 1 97.68 186 LEU A C 1
ATOM 1442 O O . LEU A 1 186 ? 14.308 16.255 9.272 1 97.68 186 LEU A O 1
ATOM 1446 N N . THR A 1 187 ? 15.966 15.03 10.054 1 96.42 187 THR A N 1
ATOM 1447 C CA . THR A 1 187 ? 15.065 13.908 10.29 1 96.42 187 THR A CA 1
ATOM 1448 C C . THR A 1 187 ? 15.514 13.1 11.504 1 96.42 187 THR A C 1
ATOM 1450 O O . THR A 1 187 ? 16.505 13.442 12.152 1 96.42 187 THR A O 1
ATOM 1453 N N . THR A 1 188 ? 14.667 12.211 11.937 1 94.12 188 THR A N 1
ATOM 1454 C CA . THR A 1 188 ? 14.98 11.161 12.899 1 94.12 188 THR A CA 1
ATOM 1455 C C . THR A 1 188 ? 14.925 9.787 12.238 1 94.12 188 THR A C 1
ATOM 1457 O O . THR A 1 188 ? 14.155 9.575 11.299 1 94.12 188 THR A O 1
ATOM 1460 N N . LEU A 1 189 ? 15.81 8.909 12.574 1 91.73 189 LEU A N 1
ATOM 1461 C CA . LEU A 1 189 ? 15.823 7.577 11.978 1 91.73 189 LEU A CA 1
ATOM 1462 C C . LEU A 1 189 ? 15.64 6.503 13.044 1 91.73 189 LEU A C 1
ATOM 1464 O O . LEU A 1 189 ? 16.476 5.606 13.177 1 91.73 189 LEU A O 1
ATOM 1468 N N . ARG A 1 190 ? 14.537 6.599 13.691 1 86.23 190 ARG A N 1
ATOM 1469 C CA . ARG A 1 190 ? 14.284 5.693 14.807 1 86.23 190 ARG A CA 1
ATOM 1470 C C . ARG A 1 190 ? 13.296 4.601 14.412 1 86.23 190 ARG A C 1
ATOM 1472 O O . ARG A 1 190 ? 13.129 3.616 15.136 1 86.23 190 ARG A O 1
ATOM 1479 N N . ARG A 1 191 ? 12.607 4.774 13.333 1 86.38 191 ARG A N 1
ATOM 1480 C CA . ARG A 1 191 ? 11.59 3.825 12.889 1 86.38 191 ARG A CA 1
ATOM 1481 C C . ARG A 1 191 ? 11.705 3.56 11.392 1 86.38 191 ARG A C 1
ATOM 1483 O O . ARG A 1 191 ? 12.242 4.385 10.649 1 86.38 191 ARG A O 1
ATOM 1490 N N . GLU A 1 192 ? 11.136 2.486 10.947 1 85.03 192 GLU A N 1
ATOM 1491 C CA . GLU A 1 192 ? 11.188 2.076 9.547 1 85.03 192 GLU A CA 1
ATOM 1492 C C . GLU A 1 192 ? 10.503 3.1 8.646 1 85.03 192 GLU A C 1
ATOM 1494 O O . GLU A 1 192 ? 10.92 3.307 7.504 1 85.03 192 GLU A O 1
ATOM 1499 N N . THR A 1 193 ? 9.473 3.733 9.108 1 90.32 193 THR A N 1
ATOM 1500 C CA . THR A 1 193 ? 8.725 4.71 8.325 1 90.32 193 THR A CA 1
ATOM 1501 C C . THR A 1 193 ? 9.608 5.898 7.956 1 90.32 193 THR A C 1
ATOM 1503 O O . THR A 1 193 ? 9.483 6.455 6.863 1 90.32 193 THR A O 1
ATOM 1506 N N . LEU A 1 194 ? 10.51 6.24 8.781 1 92.71 194 LEU A N 1
ATOM 1507 C CA . LEU A 1 194 ? 11.391 7.376 8.534 1 92.71 194 LEU A CA 1
ATOM 1508 C C . LEU A 1 194 ? 12.508 6.998 7.567 1 92.71 194 LEU A C 1
ATOM 1510 O O . LEU A 1 194 ? 12.956 7.829 6.774 1 92.71 194 LEU A O 1
ATOM 1514 N N . TYR A 1 195 ? 12.896 5.768 7.647 1 91.57 195 TYR A N 1
ATOM 1515 C CA . TYR A 1 195 ? 13.824 5.285 6.631 1 91.57 195 TYR A CA 1
ATOM 1516 C C . TYR A 1 195 ? 13.174 5.291 5.252 1 91.57 195 TYR A C 1
ATOM 1518 O O . TYR A 1 195 ? 13.82 5.624 4.256 1 91.57 195 TYR A O 1
ATOM 1526 N N . ALA A 1 196 ? 11.931 4.902 5.248 1 92.4 196 ALA A N 1
ATOM 1527 C CA . ALA A 1 196 ? 11.2 4.926 3.983 1 92.4 196 ALA A CA 1
ATOM 1528 C C . ALA A 1 196 ? 11.15 6.337 3.405 1 92.4 196 ALA A C 1
ATOM 1530 O O . ALA A 1 196 ? 11.288 6.524 2.194 1 92.4 196 ALA A O 1
ATOM 1531 N N . ARG A 1 197 ? 10.919 7.31 4.231 1 95.05 197 ARG A N 1
ATOM 1532 C CA . ARG A 1 197 ? 10.891 8.693 3.765 1 95.05 197 ARG A CA 1
ATOM 1533 C C . ARG A 1 197 ? 12.248 9.11 3.207 1 95.05 197 ARG A C 1
ATOM 1535 O O . ARG A 1 197 ? 12.323 9.743 2.152 1 95.05 197 ARG A O 1
ATOM 1542 N N . LEU A 1 198 ? 13.283 8.769 3.916 1 95.92 198 LEU A N 1
ATOM 1543 C CA . LEU A 1 198 ? 14.632 9.064 3.444 1 95.92 198 LEU A CA 1
ATOM 1544 C C . LEU A 1 198 ? 14.905 8.373 2.112 1 95.92 198 LEU A C 1
ATOM 1546 O O . LEU A 1 198 ? 15.557 8.943 1.235 1 95.92 198 LEU A O 1
ATOM 1550 N N . ASP A 1 199 ? 14.423 7.153 2.007 1 92.2 199 ASP A N 1
ATOM 1551 C CA . ASP A 1 199 ? 14.588 6.434 0.747 1 92.2 199 ASP A CA 1
ATOM 1552 C C . ASP A 1 199 ? 13.908 7.176 -0.401 1 92.2 199 ASP A C 1
ATOM 1554 O O . ASP A 1 199 ? 14.43 7.215 -1.517 1 92.2 199 ASP A O 1
ATOM 1558 N N . GLY A 1 200 ? 12.732 7.67 -0.123 1 93.64 200 GLY A N 1
ATOM 1559 C CA . GLY A 1 200 ? 12.057 8.486 -1.12 1 93.64 200 GLY A CA 1
ATOM 1560 C C . GLY A 1 200 ? 12.842 9.725 -1.508 1 93.64 200 GLY A C 1
ATOM 1561 O O . GLY A 1 200 ? 12.903 10.085 -2.685 1 93.64 200 GLY A O 1
ATOM 1562 N N . ILE A 1 201 ? 13.473 10.355 -0.533 1 96.49 201 ILE A N 1
ATOM 1563 C CA . ILE A 1 201 ? 14.326 11.513 -0.781 1 96.49 201 ILE A CA 1
ATOM 1564 C C . ILE A 1 201 ? 15.488 11.112 -1.687 1 96.49 201 ILE A C 1
ATOM 1566 O O . ILE A 1 201 ? 15.734 11.752 -2.712 1 96.49 201 ILE A O 1
ATOM 1570 N N . LYS A 1 202 ? 16.109 10.054 -1.354 1 95.7 202 LYS A N 1
ATOM 1571 C CA . LYS A 1 202 ? 17.251 9.576 -2.129 1 95.7 202 LYS A CA 1
ATOM 1572 C C . LYS A 1 202 ? 16.838 9.223 -3.555 1 95.7 202 LYS A C 1
ATOM 1574 O O . LYS A 1 202 ? 17.601 9.437 -4.499 1 95.7 202 LYS A O 1
ATOM 1579 N N . GLU A 1 203 ? 15.716 8.631 -3.655 1 91.26 203 GLU A N 1
ATOM 1580 C CA . GLU A 1 203 ? 15.202 8.295 -4.98 1 91.26 203 GLU A CA 1
ATOM 1581 C C . GLU A 1 203 ? 15.067 9.54 -5.852 1 91.26 203 GLU A C 1
ATOM 1583 O O . GLU A 1 203 ? 15.377 9.505 -7.045 1 91.26 203 GLU A O 1
ATOM 1588 N N . ALA A 1 204 ? 14.561 10.588 -5.289 1 94.64 204 ALA A N 1
ATOM 1589 C CA . ALA A 1 204 ? 14.436 11.839 -6.033 1 94.64 204 ALA A CA 1
ATOM 1590 C C . ALA A 1 204 ? 15.804 12.361 -6.462 1 94.64 204 ALA A C 1
ATOM 1592 O O . ALA A 1 204 ? 15.974 12.818 -7.595 1 94.64 204 ALA A O 1
ATOM 1593 N N . TYR A 1 205 ? 16.805 12.277 -5.581 1 96.91 205 TYR A N 1
ATOM 1594 C CA . TYR A 1 205 ? 18.163 12.678 -5.932 1 96.91 205 TYR A CA 1
ATOM 1595 C C . TYR A 1 205 ? 18.658 11.916 -7.155 1 96.91 205 TYR A C 1
ATOM 1597 O O . TYR A 1 205 ? 19.235 12.507 -8.071 1 96.91 205 TYR A O 1
ATOM 1605 N N . ARG A 1 206 ? 18.367 10.663 -7.16 1 93.18 206 ARG A N 1
ATOM 1606 C CA . ARG A 1 206 ? 18.798 9.829 -8.278 1 93.18 206 ARG A CA 1
ATOM 1607 C C . ARG A 1 206 ? 18.06 10.205 -9.558 1 93.18 206 ARG A C 1
ATOM 1609 O O . ARG A 1 206 ? 18.681 10.394 -10.607 1 93.18 206 ARG A O 1
ATOM 1616 N N . ARG A 1 207 ? 16.845 10.358 -9.476 1 89.71 207 ARG A N 1
ATOM 1617 C CA . ARG A 1 207 ? 15.997 10.621 -10.633 1 89.71 207 ARG A CA 1
ATOM 1618 C C . ARG A 1 207 ? 16.362 11.948 -11.29 1 89.71 207 ARG A C 1
ATOM 1620 O O . ARG A 1 207 ? 16.32 12.072 -12.516 1 89.71 207 ARG A O 1
ATOM 1627 N N . TYR A 1 208 ? 16.718 12.88 -10.494 1 94.55 208 TYR A N 1
ATOM 1628 C CA . TYR A 1 208 ? 17.001 14.213 -11.013 1 94.55 208 TYR A CA 1
ATOM 1629 C C . TYR A 1 208 ? 18.501 14.431 -11.17 1 94.55 208 TYR A C 1
ATOM 1631 O O . TYR A 1 208 ? 18.949 15.55 -11.429 1 94.55 208 TYR A O 1
ATOM 1639 N N . HIS A 1 209 ? 19.255 13.378 -10.942 1 95.72 209 HIS A N 1
ATOM 1640 C CA . HIS A 1 209 ? 20.698 13.36 -11.154 1 95.72 209 HIS A CA 1
ATOM 1641 C C . HIS A 1 209 ? 21.396 14.399 -10.282 1 95.72 209 HIS A C 1
ATOM 1643 O O . HIS A 1 209 ? 22.26 15.137 -10.76 1 95.72 209 HIS A O 1
ATOM 1649 N N . VAL A 1 210 ? 20.979 14.55 -9.089 1 95.38 210 VAL A N 1
ATOM 1650 C CA . VAL A 1 210 ? 21.634 15.365 -8.07 1 95.38 210 VAL A CA 1
ATOM 1651 C C . VAL A 1 210 ? 22.445 14.471 -7.135 1 95.38 210 VAL A C 1
ATOM 1653 O O . VAL A 1 210 ? 21.937 13.465 -6.634 1 95.38 210 VAL A O 1
ATOM 1656 N N . PRO A 1 211 ? 23.668 14.705 -6.965 1 95.26 211 PRO A N 1
ATOM 1657 C CA . PRO A 1 211 ? 24.452 13.871 -6.05 1 95.26 211 PRO A CA 1
ATOM 1658 C C . PRO A 1 211 ? 23.952 13.945 -4.61 1 95.26 211 PRO A C 1
ATOM 1660 O O . PRO A 1 211 ? 23.687 15.036 -4.099 1 95.26 211 PRO A O 1
ATOM 1663 N N . PHE A 1 212 ? 23.781 12.833 -4.052 1 95.91 212 PHE A N 1
ATOM 1664 C CA . PHE A 1 212 ? 23.357 12.754 -2.659 1 95.91 212 PHE A CA 1
ATOM 1665 C C . PHE A 1 212 ? 24.543 12.456 -1.749 1 95.91 212 PHE A C 1
ATOM 1667 O O . PHE A 1 212 ? 25.31 11.525 -2.004 1 95.91 212 PHE A O 1
ATOM 1674 N N . ASN A 1 213 ? 24.755 13.284 -0.773 1 95.14 213 ASN A N 1
ATOM 1675 C CA . ASN A 1 213 ? 25.763 13.096 0.265 1 95.14 213 ASN A CA 1
ATOM 1676 C C . ASN A 1 213 ? 25.155 13.188 1.661 1 95.14 213 ASN A C 1
ATOM 1678 O O . ASN A 1 213 ? 24.775 14.272 2.107 1 95.14 213 ASN A O 1
ATOM 1682 N N . ALA A 1 214 ? 25.134 12.116 2.378 1 93.41 214 ALA A N 1
ATOM 1683 C CA . ALA A 1 214 ? 24.447 12.024 3.664 1 93.41 214 ALA A CA 1
ATOM 1684 C C . ALA A 1 214 ? 25.026 13.017 4.667 1 93.41 214 ALA A C 1
ATOM 1686 O O . ALA A 1 214 ? 24.299 13.563 5.5 1 93.41 214 ALA A O 1
ATOM 1687 N N . GLN A 1 215 ? 26.324 13.242 4.645 1 91.55 215 GLN A N 1
ATOM 1688 C CA . GLN A 1 215 ? 26.969 14.154 5.584 1 91.55 215 GLN A CA 1
ATOM 1689 C C . GLN A 1 215 ? 26.594 15.603 5.289 1 91.55 215 GLN A C 1
ATOM 1691 O O . GLN A 1 215 ? 26.493 16.423 6.205 1 91.55 215 GLN A O 1
ATOM 1696 N N . ARG A 1 216 ? 26.333 15.861 4.046 1 93.57 216 ARG A N 1
ATOM 1697 C CA . ARG A 1 216 ? 26.022 17.219 3.612 1 93.57 216 ARG A CA 1
ATOM 1698 C C . ARG A 1 216 ? 24.519 17.473 3.643 1 93.57 216 ARG A C 1
ATOM 1700 O O . ARG A 1 216 ? 24.076 18.565 4.005 1 93.57 216 ARG A O 1
ATOM 1707 N N . ASP A 1 217 ? 23.783 16.426 3.324 1 96.74 217 ASP A N 1
ATOM 1708 C CA . ASP A 1 217 ? 22.395 16.672 2.944 1 96.74 217 ASP A CA 1
ATOM 1709 C C . ASP A 1 217 ? 21.437 16.237 4.051 1 96.74 217 ASP A C 1
ATOM 1711 O O . ASP A 1 217 ? 20.229 16.461 3.958 1 96.74 217 ASP A O 1
ATOM 1715 N N . VAL A 1 218 ? 21.972 15.657 5.189 1 97.79 218 VAL A N 1
ATOM 1716 C CA . VAL A 1 218 ? 21.063 15.119 6.195 1 97.79 218 VAL A CA 1
ATOM 1717 C C . VAL A 1 218 ? 21.613 15.397 7.592 1 97.79 218 VAL A C 1
ATOM 1719 O O . VAL A 1 218 ? 22.804 15.205 7.846 1 97.79 218 VAL A O 1
ATOM 1722 N N . ILE A 1 219 ? 20.797 15.889 8.427 1 97.94 219 ILE A N 1
ATOM 1723 C CA . ILE A 1 219 ? 21.03 15.928 9.867 1 97.94 219 ILE A CA 1
ATOM 1724 C C . ILE A 1 219 ? 20.09 14.951 10.568 1 97.94 219 ILE A C 1
ATOM 1726 O O . ILE A 1 219 ? 18.871 15.014 10.387 1 97.94 219 ILE A O 1
ATOM 1730 N N . VAL A 1 220 ? 20.589 14.064 11.308 1 97.17 220 VAL A N 1
ATOM 1731 C CA . VAL A 1 220 ? 19.78 13.104 12.051 1 97.17 220 VAL A CA 1
ATOM 1732 C C . VAL A 1 220 ? 19.766 13.476 13.532 1 97.17 220 VAL A C 1
ATOM 1734 O O . VAL A 1 220 ? 20.822 13.596 14.158 1 97.17 220 VAL A O 1
ATOM 1737 N N . THR A 1 221 ? 18.62 13.7 14.034 1 96 221 THR A N 1
ATOM 1738 C CA . THR A 1 221 ? 18.445 13.97 15.456 1 96 221 THR A CA 1
ATOM 1739 C C . THR A 1 221 ? 17.902 12.74 16.178 1 96 221 THR A C 1
ATOM 1741 O O . THR A 1 221 ? 17.481 11.774 15.537 1 96 221 THR A O 1
ATOM 1744 N N . GLU A 1 222 ? 17.908 12.792 17.458 1 91.68 222 GLU A N 1
ATOM 1745 C CA . GLU A 1 222 ? 17.381 11.684 18.249 1 91.68 222 GLU A CA 1
ATOM 1746 C C . GLU A 1 222 ? 15.855 11.69 18.26 1 91.68 222 GLU A C 1
ATOM 1748 O O . GLU A 1 222 ? 15.224 10.631 18.241 1 91.68 222 GLU A O 1
ATOM 1753 N N . GLY A 1 223 ? 15.346 12.914 18.384 1 89.18 223 GLY A N 1
ATOM 1754 C CA . GLY A 1 223 ? 13.901 13.075 18.403 1 89.18 223 GLY A CA 1
ATOM 1755 C C . GLY A 1 223 ? 13.416 14.22 17.534 1 89.18 223 GLY A C 1
ATOM 1756 O O . GLY A 1 223 ? 14.168 14.739 16.706 1 89.18 223 GLY A O 1
ATOM 1757 N N . PHE A 1 224 ? 12.19 14.577 17.693 1 88.24 224 PHE A N 1
ATOM 1758 C CA . PHE A 1 224 ? 11.556 15.549 16.811 1 88.24 224 PHE A CA 1
ATOM 1759 C C . PHE A 1 224 ? 11.368 16.884 17.522 1 88.24 224 PHE A C 1
ATOM 1761 O O . PHE A 1 224 ? 10.604 17.736 17.063 1 88.24 224 PHE A O 1
ATOM 1768 N N . SER A 1 225 ? 12.05 17.109 18.529 1 89.38 225 SER A N 1
ATOM 1769 C CA . SER A 1 225 ? 11.791 18.314 19.31 1 89.38 225 SER A CA 1
ATOM 1770 C C . SER A 1 225 ? 12.378 19.548 18.634 1 89.38 225 SER A C 1
ATOM 1772 O O . SER A 1 225 ? 13.355 19.448 17.889 1 89.38 225 SER A O 1
ATOM 1774 N N . ALA A 1 226 ? 11.759 20.665 18.979 1 92.8 226 ALA A N 1
ATOM 1775 C CA . ALA A 1 226 ? 12.269 21.944 18.492 1 92.8 226 ALA A CA 1
ATOM 1776 C C . ALA A 1 226 ? 13.685 22.199 19 1 92.8 226 ALA A C 1
ATOM 1778 O O . ALA A 1 226 ? 14.543 22.677 18.253 1 92.8 226 ALA A O 1
ATOM 1779 N N . GLU A 1 227 ? 13.948 21.841 20.193 1 95.75 227 GLU A N 1
ATOM 1780 C CA . GLU A 1 227 ? 15.244 22.075 20.823 1 95.75 227 GLU A CA 1
ATOM 1781 C C . GLU A 1 227 ? 16.345 21.274 20.134 1 95.75 227 GLU A C 1
ATOM 1783 O O . GLU A 1 227 ? 17.428 21.799 19.867 1 95.75 227 GLU A O 1
ATOM 1788 N N . GLU A 1 228 ? 16.075 20.086 19.83 1 96 228 GLU A N 1
ATOM 1789 C CA . GLU A 1 228 ? 17.067 19.233 19.181 1 96 228 GLU A CA 1
ATOM 1790 C C . GLU A 1 228 ? 17.388 19.733 17.775 1 96 228 GLU A C 1
ATOM 1792 O O . GLU A 1 228 ? 18.551 19.749 17.367 1 96 228 GLU A O 1
ATOM 1797 N N . SER A 1 229 ? 16.369 20.104 17.071 1 96.67 229 SER A N 1
ATOM 1798 C CA . SER A 1 229 ? 16.579 20.599 15.715 1 96.67 229 SER A CA 1
ATOM 1799 C C . SER A 1 229 ? 17.331 21.926 15.721 1 96.67 229 SER A C 1
ATOM 1801 O O . SER A 1 229 ? 18.157 22.181 14.842 1 96.67 229 SER A O 1
ATOM 1803 N N . GLU A 1 230 ? 17.001 22.769 16.716 1 97.71 230 GLU A N 1
ATOM 1804 C CA . GLU A 1 230 ? 17.7 24.04 16.873 1 97.71 230 GLU A CA 1
ATOM 1805 C C . GLU A 1 230 ? 19.196 23.824 17.088 1 97.71 230 GLU A C 1
ATOM 1807 O O . GLU A 1 230 ? 20.021 24.421 16.393 1 97.71 230 GLU A O 1
ATOM 1812 N N . GLN A 1 231 ? 19.486 22.956 18.004 1 98.04 231 GLN A N 1
ATOM 1813 C CA . GLN A 1 231 ? 20.879 22.688 18.346 1 98.04 231 GLN A CA 1
ATOM 1814 C C . GLN A 1 231 ? 21.624 22.061 17.171 1 98.04 231 GLN A C 1
ATOM 1816 O O . GLN A 1 231 ? 22.739 22.473 16.845 1 98.04 231 GLN A O 1
ATOM 1821 N N . ALA A 1 232 ? 21.034 21.094 16.558 1 98.07 232 ALA A N 1
ATOM 1822 C CA . ALA A 1 232 ? 21.679 20.361 15.472 1 98.07 232 ALA A CA 1
ATOM 1823 C C . ALA A 1 232 ? 21.934 21.269 14.272 1 98.07 232 ALA A C 1
ATOM 1825 O O . ALA A 1 232 ? 23.005 21.216 13.662 1 98.07 232 ALA A O 1
ATOM 1826 N N . LEU A 1 233 ? 20.966 22.088 13.93 1 98.13 233 LEU A N 1
ATOM 1827 C CA . LEU A 1 233 ? 21.113 22.976 12.782 1 98.13 233 LEU A CA 1
ATOM 1828 C C . LEU A 1 233 ? 22.159 24.051 13.057 1 98.13 233 LEU A C 1
ATOM 1830 O O . LEU A 1 233 ? 22.975 24.366 12.187 1 98.13 233 LEU A O 1
ATOM 1834 N N . ALA A 1 234 ? 22.111 24.639 14.246 1 97.96 234 ALA A N 1
ATOM 1835 C CA . ALA A 1 234 ? 23.09 25.659 14.611 1 97.96 234 ALA A CA 1
ATOM 1836 C C . ALA A 1 234 ? 24.512 25.117 14.506 1 97.96 234 ALA A C 1
ATOM 1838 O O . ALA A 1 234 ? 25.393 25.772 13.943 1 97.96 234 ALA A O 1
ATOM 1839 N N . GLN A 1 235 ? 24.666 23.941 15.067 1 97.62 235 GLN A N 1
ATOM 1840 C CA . GLN A 1 235 ? 25.976 23.304 14.996 1 97.62 235 GLN A CA 1
ATOM 1841 C C . GLN A 1 235 ? 26.405 23.086 13.548 1 97.62 235 GLN A C 1
ATOM 1843 O O . GLN A 1 235 ? 27.552 23.356 13.187 1 97.62 235 GLN A O 1
ATOM 1848 N N . TRP A 1 236 ? 25.494 22.613 12.747 1 96.78 236 TRP A N 1
ATOM 1849 C CA . TRP A 1 236 ? 25.774 22.335 11.342 1 96.78 236 TRP A CA 1
ATOM 1850 C C . TRP A 1 236 ? 26.166 23.61 10.602 1 96.78 236 TRP A C 1
ATOM 1852 O O . TRP A 1 236 ? 27.138 23.62 9.843 1 96.78 236 TRP A O 1
ATOM 1862 N N . LEU A 1 237 ? 25.514 24.682 10.797 1 95.66 237 LEU A N 1
ATOM 1863 C CA . LEU A 1 237 ? 25.787 25.954 10.136 1 95.66 237 LEU A CA 1
ATOM 1864 C C . LEU A 1 237 ? 27.128 26.523 10.587 1 95.66 237 LEU A C 1
ATOM 1866 O O . LEU A 1 237 ? 27.873 27.084 9.78 1 95.66 237 LEU A O 1
ATOM 1870 N N . ASP A 1 238 ? 27.391 26.335 11.853 1 95.89 238 ASP A N 1
ATOM 1871 C CA . ASP A 1 238 ? 28.648 26.836 12.4 1 95.89 238 ASP A CA 1
ATOM 1872 C C . ASP A 1 238 ? 29.841 26.099 11.797 1 95.89 238 ASP A C 1
ATOM 1874 O O . ASP A 1 238 ? 30.919 26.677 11.638 1 95.89 238 ASP A O 1
ATOM 1878 N N . GLU A 1 239 ? 29.6 24.869 11.457 1 95.66 239 GLU A N 1
ATOM 1879 C CA . GLU A 1 239 ? 30.69 24.027 10.973 1 95.66 239 GLU A CA 1
ATOM 1880 C C . GLU A 1 239 ? 30.781 24.062 9.451 1 95.66 239 GLU A C 1
ATOM 1882 O O . GLU A 1 239 ? 31.725 23.525 8.867 1 95.66 239 GLU A O 1
ATOM 1887 N N . THR A 1 240 ? 29.842 24.664 8.843 1 94.96 240 THR A N 1
ATOM 1888 C CA . THR A 1 240 ? 29.775 24.665 7.386 1 94.96 240 THR A CA 1
ATOM 1889 C C . THR A 1 240 ? 30.035 26.063 6.833 1 94.96 240 THR A C 1
ATOM 1891 O O . THR A 1 240 ? 29.396 27.031 7.252 1 94.96 240 THR A O 1
ATOM 1894 N N . PRO A 1 241 ? 30.968 26.172 5.898 1 94.3 241 PRO A N 1
ATOM 1895 C CA . PRO A 1 241 ? 31.193 27.481 5.28 1 94.3 241 PRO A CA 1
ATOM 1896 C C . PRO A 1 241 ? 29.929 28.06 4.648 1 94.3 241 PRO A C 1
ATOM 1898 O O . PRO A 1 241 ? 29.128 27.32 4.071 1 94.3 241 PRO A O 1
ATOM 1901 N N . ARG A 1 242 ? 29.762 29.351 4.693 1 91.27 242 ARG A N 1
ATOM 1902 C CA . ARG A 1 242 ? 28.548 30.042 4.27 1 91.27 242 ARG A CA 1
ATOM 1903 C C . ARG A 1 242 ? 28.23 29.744 2.808 1 91.27 242 ARG A C 1
ATOM 1905 O O . ARG A 1 242 ? 27.061 29.64 2.431 1 91.27 242 ARG A O 1
ATOM 1912 N N . ASP A 1 243 ? 29.248 29.572 2.001 1 91.4 243 ASP A N 1
ATOM 1913 C CA . ASP A 1 243 ? 29.046 29.346 0.574 1 91.4 243 ASP A CA 1
ATOM 1914 C C . ASP A 1 243 ? 28.55 27.926 0.308 1 91.4 243 ASP A C 1
ATOM 1916 O O . ASP A 1 243 ? 28.144 27.603 -0.81 1 91.4 243 ASP A O 1
ATOM 1920 N N . GLN A 1 244 ? 28.475 27.111 1.41 1 93.24 244 GLN A N 1
ATOM 1921 C CA . GLN A 1 244 ? 28.001 25.737 1.28 1 93.24 244 GLN A CA 1
ATOM 1922 C C . GLN A 1 244 ? 26.665 25.546 1.991 1 93.24 244 GLN A C 1
ATOM 1924 O O . GLN A 1 244 ? 26.141 24.432 2.05 1 93.24 244 GLN A O 1
ATOM 1929 N N . TRP A 1 245 ? 26.167 26.614 2.448 1 94.98 245 TRP A N 1
ATOM 1930 C CA . TRP A 1 245 ? 24.878 26.535 3.126 1 94.98 245 TRP A CA 1
ATOM 1931 C C . TRP A 1 245 ? 23.785 26.073 2.168 1 94.98 245 TRP A C 1
ATOM 1933 O O . TRP A 1 245 ? 23.891 26.269 0.955 1 94.98 245 TRP A O 1
ATOM 1943 N N . PRO A 1 246 ? 22.768 25.453 2.709 1 95.65 246 PRO A N 1
ATOM 1944 C CA . PRO A 1 246 ? 21.694 24.958 1.844 1 95.65 246 PRO A CA 1
ATOM 1945 C C . PRO A 1 246 ? 20.834 26.081 1.27 1 95.65 246 PRO A C 1
ATOM 1947 O O . PRO A 1 246 ? 20.798 27.182 1.826 1 95.65 246 PRO A O 1
ATOM 1950 N N . GLN A 1 247 ? 20.25 25.779 0.194 1 95.94 247 GLN A N 1
ATOM 1951 C CA . GLN A 1 247 ? 19.253 26.669 -0.391 1 95.94 247 GLN A CA 1
ATOM 1952 C C . GLN A 1 247 ? 17.882 26.452 0.245 1 95.94 247 GLN A C 1
ATOM 1954 O O . GLN A 1 247 ? 17.041 27.353 0.241 1 95.94 247 GLN A O 1
ATOM 1959 N N . VAL A 1 248 ? 17.668 25.236 0.689 1 97.71 248 VAL A N 1
ATOM 1960 C CA . VAL A 1 248 ? 16.395 24.832 1.276 1 97.71 248 VAL A CA 1
ATOM 1961 C C . VAL A 1 248 ? 16.645 23.964 2.507 1 97.71 248 VAL A C 1
ATOM 1963 O O . VAL A 1 248 ? 17.568 23.146 2.52 1 97.71 248 VAL A O 1
ATOM 1966 N N . ILE A 1 249 ? 15.882 24.164 3.525 1 98.05 249 ILE A N 1
ATOM 1967 C CA . ILE A 1 249 ? 15.868 23.27 4.677 1 98.05 249 ILE A CA 1
ATOM 1968 C C . ILE A 1 249 ? 14.529 22.539 4.747 1 98.05 249 ILE A C 1
ATOM 1970 O O . ILE A 1 249 ? 13.473 23.148 4.561 1 98.05 249 ILE A O 1
ATOM 1974 N N . PHE A 1 250 ? 14.577 21.194 4.966 1 97.73 250 PHE A N 1
ATOM 1975 C CA . PHE A 1 250 ? 13.407 20.327 5.042 1 97.73 250 PHE A CA 1
ATOM 1976 C C . PHE A 1 250 ? 13.358 19.599 6.38 1 97.73 250 PHE A C 1
ATOM 1978 O O . PHE A 1 250 ? 13.734 18.429 6.47 1 97.73 250 PHE A O 1
ATOM 1985 N N . PRO A 1 251 ? 12.88 20.33 7.436 1 96.46 251 PRO A N 1
ATOM 1986 C CA . PRO A 1 251 ? 12.639 19.62 8.694 1 96.46 251 PRO A CA 1
ATOM 1987 C C . PRO A 1 251 ? 11.503 18.605 8.591 1 96.46 251 PRO A C 1
ATOM 1989 O O . PRO A 1 251 ? 10.465 18.894 7.991 1 96.46 251 PRO A O 1
ATOM 1992 N N . GLY A 1 252 ? 11.652 17.49 9.211 1 93.05 252 GLY A N 1
ATOM 1993 C CA . GLY A 1 252 ? 10.763 16.353 9.037 1 93.05 252 GLY A CA 1
ATOM 1994 C C . GLY A 1 252 ? 9.469 16.483 9.816 1 93.05 252 GLY A C 1
ATOM 1995 O O . GLY A 1 252 ? 8.611 15.599 9.757 1 93.05 252 GLY A O 1
ATOM 1996 N N . SER A 1 253 ? 9.328 17.591 10.576 1 89.47 253 SER A N 1
ATOM 1997 C CA . SER A 1 253 ? 8.102 17.769 11.348 1 89.47 253 SER A CA 1
ATOM 1998 C C . SER A 1 253 ? 7.863 19.239 11.675 1 89.47 253 SER A C 1
ATOM 2000 O O . SER A 1 253 ? 8.78 20.058 11.581 1 89.47 253 SER A O 1
ATOM 2002 N N . THR A 1 254 ? 6.723 19.459 12.145 1 84.68 254 THR A N 1
ATOM 2003 C CA . THR A 1 254 ? 6.327 20.815 12.512 1 84.68 254 THR A CA 1
ATOM 2004 C C . THR A 1 254 ? 7.139 21.311 13.705 1 84.68 254 THR A C 1
ATOM 2006 O O . THR A 1 254 ? 7.553 22.472 13.74 1 84.68 254 THR A O 1
ATOM 2009 N N . HIS A 1 255 ? 7.344 20.469 14.635 1 87.15 255 HIS A N 1
ATOM 2010 C CA . HIS A 1 255 ? 8.117 20.877 15.802 1 87.15 255 HIS A CA 1
ATOM 2011 C C . HIS A 1 255 ? 9.561 21.192 15.425 1 87.15 255 HIS A C 1
ATOM 2013 O O . HIS A 1 255 ? 10.143 22.154 15.93 1 87.15 255 HIS A O 1
ATOM 2019 N N . MET A 1 256 ? 10.061 20.413 14.576 1 92.15 256 MET A N 1
ATOM 2020 C CA . MET A 1 256 ? 11.42 20.669 14.108 1 92.15 256 MET A CA 1
ATOM 2021 C C . MET A 1 256 ? 11.499 21.997 13.364 1 92.15 256 MET A C 1
ATOM 2023 O O . MET A 1 256 ? 12.511 22.695 13.437 1 92.15 256 MET A O 1
ATOM 2027 N N . THR A 1 257 ? 10.443 22.271 12.681 1 92.35 257 THR A N 1
ATOM 2028 C CA . THR A 1 257 ? 10.377 23.515 11.922 1 92.35 257 THR A CA 1
ATOM 2029 C C . THR A 1 257 ? 10.509 24.721 12.848 1 92.35 257 THR A C 1
ATOM 2031 O O . THR A 1 257 ? 11.145 25.716 12.493 1 92.35 257 THR A O 1
ATOM 2034 N N . LEU A 1 258 ? 9.918 24.632 13.984 1 90.32 258 LEU A N 1
ATOM 2035 C CA . LEU A 1 258 ? 10.026 25.708 14.962 1 90.32 258 LEU A CA 1
ATOM 2036 C C . LEU A 1 258 ? 11.479 25.933 15.365 1 90.32 258 LEU A C 1
ATOM 2038 O O . LEU A 1 258 ? 11.925 27.076 15.482 1 90.32 258 LEU A O 1
ATOM 2042 N N . GLY A 1 259 ? 12.16 24.864 15.575 1 94.72 259 GLY A N 1
ATOM 2043 C CA . GLY A 1 259 ? 13.575 24.971 15.892 1 94.72 259 GLY A CA 1
ATOM 2044 C C . GLY A 1 259 ? 14.396 25.568 14.764 1 94.72 259 GLY A C 1
ATOM 2045 O O . GLY A 1 259 ? 15.28 26.393 15.003 1 94.72 259 GLY A O 1
ATOM 2046 N N . VAL A 1 260 ? 14.088 25.22 13.569 1 96.24 260 VAL A N 1
ATOM 2047 C CA . VAL A 1 260 ? 14.78 25.718 12.384 1 96.24 260 VAL A CA 1
ATOM 2048 C C . VAL A 1 260 ? 14.564 27.224 12.254 1 96.24 260 VAL A C 1
ATOM 2050 O O . VAL A 1 260 ? 15.509 27.972 11.994 1 96.24 260 VAL A O 1
ATOM 2053 N N . GLN A 1 261 ? 13.389 27.633 12.45 1 93.76 261 GLN A N 1
ATOM 2054 C CA . GLN A 1 261 ? 13.058 29.049 12.334 1 93.76 261 GLN A CA 1
ATOM 2055 C C . GLN A 1 261 ? 13.822 29.879 13.361 1 93.76 261 GLN A C 1
ATOM 2057 O O . GLN A 1 261 ? 14.271 30.987 13.061 1 93.76 261 GLN A O 1
ATOM 2062 N N . LYS A 1 262 ? 13.942 29.359 14.536 1 95.14 262 LYS A N 1
ATOM 2063 C CA . LYS A 1 262 ? 14.692 30.052 15.58 1 95.14 262 LYS A CA 1
ATOM 2064 C C . LYS A 1 262 ? 16.149 30.25 15.17 1 95.14 262 LYS A C 1
ATOM 2066 O O . LYS A 1 262 ? 16.714 31.327 15.369 1 95.14 262 LYS A O 1
ATOM 2071 N N . VAL A 1 263 ? 16.705 29.269 14.621 1 97.36 263 VAL A N 1
ATOM 2072 C CA . VAL A 1 263 ? 18.102 29.329 14.203 1 97.36 263 VAL A CA 1
ATOM 2073 C C . VAL A 1 263 ? 18.256 30.322 13.054 1 97.36 263 VAL A C 1
ATOM 2075 O O . VAL A 1 263 ? 19.189 31.128 13.041 1 97.36 263 VAL A O 1
ATOM 2078 N N . LEU A 1 264 ? 17.359 30.284 12.066 1 95.9 264 LEU A N 1
ATOM 2079 C CA . LEU A 1 264 ? 17.432 31.191 10.926 1 95.9 264 LEU A CA 1
ATOM 2080 C C . LEU A 1 264 ? 17.322 32.643 11.379 1 95.9 264 LEU A C 1
ATOM 2082 O O . LEU A 1 264 ? 18.058 33.506 10.895 1 95.9 264 LEU A O 1
ATOM 2086 N N . ALA A 1 265 ? 16.468 32.85 12.323 1 94.85 265 ALA A N 1
ATOM 2087 C CA . ALA A 1 265 ? 16.312 34.194 12.875 1 94.85 265 ALA A CA 1
ATOM 2088 C C . ALA A 1 265 ? 17.593 34.656 13.563 1 94.85 265 ALA A C 1
ATOM 2090 O O . ALA A 1 265 ? 18.02 35.8 13.391 1 94.85 265 ALA A O 1
ATOM 2091 N N . ARG A 1 266 ? 18.161 33.82 14.287 1 95.79 266 ARG A N 1
ATOM 2092 C CA . ARG A 1 266 ? 19.386 34.126 15.019 1 95.79 266 ARG A CA 1
ATOM 2093 C C . ARG A 1 266 ? 20.523 34.474 14.064 1 95.79 266 ARG A C 1
ATOM 2095 O O . ARG A 1 266 ? 21.371 35.311 14.379 1 95.79 266 ARG A O 1
ATOM 2102 N N . TYR A 1 267 ? 20.528 33.862 12.928 1 95.48 267 TYR A N 1
ATOM 2103 C CA . TYR A 1 267 ? 21.603 34.063 11.963 1 95.48 267 TYR A CA 1
ATOM 2104 C C . TYR A 1 267 ? 21.248 35.166 10.973 1 95.48 267 TYR A C 1
ATOM 2106 O O . TYR A 1 267 ? 21.989 35.415 10.02 1 95.48 267 TYR A O 1
ATOM 2114 N N . GLY A 1 268 ? 20.024 35.792 11.135 1 94.43 268 GLY A N 1
ATOM 2115 C CA . GLY A 1 268 ? 19.598 36.901 10.296 1 94.43 268 GLY A CA 1
ATOM 2116 C C . GLY A 1 268 ? 19.203 36.473 8.895 1 94.43 268 GLY A C 1
ATOM 2117 O O . GLY A 1 268 ? 19.354 37.238 7.941 1 94.43 268 GLY A O 1
ATOM 2118 N N . LEU A 1 269 ? 18.798 35.251 8.716 1 94.12 269 LEU A N 1
ATOM 2119 C CA . LEU A 1 269 ? 18.412 34.72 7.413 1 94.12 269 LEU A CA 1
ATOM 2120 C C . LEU A 1 269 ? 16.907 34.845 7.198 1 94.12 269 LEU A C 1
ATOM 2122 O O . LEU A 1 269 ? 16.119 34.504 8.083 1 94.12 269 LEU A O 1
ATOM 2126 N N . ARG A 1 270 ? 16.458 35.301 6.064 1 92.58 270 ARG A N 1
ATOM 2127 C CA . ARG A 1 270 ? 15.051 35.48 5.723 1 92.58 270 ARG A CA 1
ATOM 2128 C C . ARG A 1 270 ? 14.523 34.288 4.931 1 92.58 270 ARG A C 1
ATOM 2130 O O . ARG A 1 270 ? 15.223 33.748 4.072 1 92.58 270 ARG A O 1
ATOM 2137 N N . VAL A 1 271 ? 13.323 33.941 5.194 1 92.95 271 VAL A N 1
ATOM 2138 C CA . VAL A 1 271 ? 12.589 32.926 4.445 1 92.95 271 VAL A CA 1
ATOM 2139 C C . VAL A 1 271 ? 11.493 33.589 3.615 1 92.95 271 VAL A C 1
ATOM 2141 O O . VAL A 1 271 ? 10.663 34.329 4.148 1 92.95 271 VAL A O 1
ATOM 2144 N N . PRO A 1 272 ? 11.445 33.355 2.415 1 92.71 272 PRO A N 1
ATOM 2145 C CA . PRO A 1 272 ? 12.246 32.433 1.606 1 92.71 272 PRO A CA 1
ATOM 2146 C C . PRO A 1 272 ? 13.439 33.115 0.941 1 92.71 272 PRO A C 1
ATOM 2148 O O . PRO A 1 272 ? 14.159 32.486 0.161 1 92.71 272 PRO A O 1
ATOM 2151 N N . GLU A 1 273 ? 13.708 34.333 1.185 1 91.36 273 GLU A N 1
ATOM 2152 C CA . GLU A 1 273 ? 14.635 35.147 0.405 1 91.36 273 GLU A CA 1
ATOM 2153 C C . GLU A 1 273 ? 16.058 34.603 0.493 1 91.36 273 GLU A C 1
ATOM 2155 O O . GLU A 1 273 ? 16.779 34.572 -0.506 1 91.36 273 GLU A O 1
ATOM 2160 N N . ASP A 1 274 ? 16.494 34.266 1.663 1 92.81 274 ASP A N 1
ATOM 2161 C CA . ASP A 1 274 ? 17.859 33.784 1.849 1 92.81 274 ASP A CA 1
ATOM 2162 C C . ASP A 1 274 ? 17.908 32.258 1.848 1 92.81 274 ASP A C 1
ATOM 2164 O O . ASP A 1 274 ? 18.882 31.663 1.382 1 92.81 274 ASP A O 1
ATOM 2168 N N . ILE A 1 275 ? 16.882 31.661 2.459 1 95.17 275 ILE A N 1
ATOM 2169 C CA . ILE A 1 275 ? 16.775 30.208 2.543 1 95.17 275 ILE A CA 1
ATOM 2170 C C . ILE A 1 275 ? 15.307 29.793 2.461 1 95.17 275 ILE A C 1
ATOM 2172 O O . ILE A 1 275 ? 14.453 30.378 3.131 1 95.17 275 ILE A O 1
ATOM 2176 N N . SER A 1 276 ? 15.012 28.852 1.608 1 96.21 276 SER A N 1
ATOM 2177 C CA . SER A 1 276 ? 13.657 28.319 1.514 1 96.21 276 SER A CA 1
ATOM 2178 C C . SER A 1 276 ? 13.398 27.275 2.595 1 96.21 276 SER A C 1
ATOM 2180 O O . SER A 1 276 ? 14.334 26.655 3.104 1 96.21 276 SER A O 1
ATOM 2182 N N . LEU A 1 277 ? 12.107 27.137 2.923 1 95.56 277 LEU A N 1
ATOM 2183 C CA . LEU A 1 277 ? 11.692 26.224 3.982 1 95.56 277 LEU A CA 1
ATOM 2184 C C . LEU A 1 277 ? 10.489 25.395 3.544 1 95.56 277 LEU A C 1
ATOM 2186 O O . LEU A 1 277 ? 9.498 25.941 3.053 1 95.56 277 LEU A O 1
ATOM 2190 N N . ILE A 1 278 ? 10.621 24.06 3.65 1 95.6 278 ILE A N 1
ATOM 2191 C CA . ILE A 1 278 ? 9.53 23.125 3.401 1 95.6 278 ILE A CA 1
ATOM 2192 C C . ILE A 1 278 ? 9.483 22.078 4.512 1 95.6 278 ILE A C 1
ATOM 2194 O O . ILE A 1 278 ? 10.512 21.75 5.107 1 95.6 278 ILE A O 1
ATOM 2198 N N . THR A 1 279 ? 8.312 21.611 4.87 1 95.1 279 THR A N 1
ATOM 2199 C CA . THR A 1 279 ? 8.23 20.64 5.956 1 95.1 279 THR A CA 1
ATOM 2200 C C . THR A 1 279 ? 7.159 19.593 5.666 1 95.1 279 THR A C 1
ATOM 2202 O O . THR A 1 279 ? 6.514 19.631 4.616 1 95.1 279 THR A O 1
ATOM 2205 N N . THR A 1 280 ? 7.124 18.558 6.471 1 92.56 280 THR A N 1
ATOM 2206 C CA . THR A 1 280 ? 5.956 17.685 6.517 1 92.56 280 THR A CA 1
ATOM 2207 C C . THR A 1 280 ? 4.959 18.172 7.564 1 92.56 280 THR A C 1
ATOM 2209 O O . THR A 1 280 ? 5.35 18.586 8.658 1 92.56 280 THR A O 1
ATOM 2212 N N . ASP A 1 281 ? 3.742 18.145 7.138 1 82.11 281 ASP A N 1
ATOM 2213 C CA . ASP A 1 281 ? 2.716 18.696 8.018 1 82.11 281 ASP A CA 1
ATOM 2214 C C . ASP A 1 281 ? 1.738 17.613 8.468 1 82.11 281 ASP A C 1
ATOM 2216 O O . ASP A 1 281 ? 1.193 16.879 7.64 1 82.11 281 ASP A O 1
ATOM 2220 N N . PHE A 1 282 ? 1.521 17.523 9.715 1 73.31 282 PHE A N 1
ATOM 2221 C CA . PHE A 1 282 ? 0.592 16.561 10.295 1 73.31 282 PHE A CA 1
ATOM 2222 C C . PHE A 1 282 ? -0.742 17.224 10.619 1 73.31 282 PHE A C 1
ATOM 2224 O O . PHE A 1 282 ? -1.401 16.861 11.595 1 73.31 282 PHE A O 1
ATOM 2231 N N . HIS A 1 283 ? -1.151 18.174 9.704 1 64.9 283 HIS A N 1
ATOM 2232 C CA . HIS A 1 283 ? -2.384 18.944 9.823 1 64.9 283 HIS A CA 1
ATOM 2233 C C . HIS A 1 283 ? -2.303 19.94 10.975 1 64.9 283 HIS A C 1
ATOM 2235 O O . HIS A 1 283 ? -3.317 20.255 11.601 1 64.9 283 HIS A O 1
ATOM 2241 N N . TRP A 1 284 ? -1.068 20.208 11.317 1 59.38 284 TRP A N 1
ATOM 2242 C CA . TRP A 1 284 ? -0.95 21.238 12.344 1 59.38 284 TRP A CA 1
ATOM 2243 C C . TRP A 1 284 ? -1.095 22.63 11.739 1 59.38 284 TRP A C 1
ATOM 2245 O O . TRP A 1 284 ? -0.666 22.869 10.607 1 59.38 284 TRP A O 1
ATOM 2255 N N . ARG A 1 285 ? -2.337 23.105 11.694 1 52.58 285 ARG A N 1
ATOM 2256 C CA . ARG A 1 285 ? -2.425 24.474 11.197 1 52.58 285 ARG A CA 1
ATOM 2257 C C . ARG A 1 285 ? -1.224 25.298 11.648 1 52.58 285 ARG A C 1
ATOM 2259 O O . ARG A 1 285 ? -1.281 25.98 12.674 1 52.58 285 ARG A O 1
ATOM 2266 N N . LEU A 1 286 ? -0.054 24.967 11.376 1 51.67 286 LEU A N 1
ATOM 2267 C CA . LEU A 1 286 ? 1.052 25.896 11.579 1 51.67 286 LEU A CA 1
ATOM 2268 C C . LEU A 1 286 ? 0.643 27.318 11.208 1 51.67 286 LEU A C 1
ATOM 2270 O O . LEU A 1 286 ? 1.381 28.27 11.473 1 51.67 286 LEU A O 1
ATOM 2274 N N . ASP A 1 287 ? -0.446 27.36 10.468 1 51.6 287 ASP A N 1
ATOM 2275 C CA . ASP A 1 287 ? -0.874 28.666 9.977 1 51.6 287 ASP A CA 1
ATOM 2276 C C . ASP A 1 287 ? -0.986 29.674 11.119 1 51.6 287 ASP A C 1
ATOM 2278 O O . ASP A 1 287 ? -0.735 30.866 10.929 1 51.6 287 ASP A O 1
ATOM 2282 N N . ASN A 1 288 ? -1.367 29.054 12.286 1 50.08 288 ASN A N 1
ATOM 2283 C CA . ASN A 1 288 ? -1.678 30.09 13.265 1 50.08 288 ASN A CA 1
ATOM 2284 C C . ASN A 1 288 ? -0.411 30.694 13.864 1 50.08 288 ASN A C 1
ATOM 2286 O O . ASN A 1 288 ? -0.469 31.722 14.541 1 50.08 288 ASN A O 1
ATOM 2290 N N . GLU A 1 289 ? 0.654 29.997 13.648 1 51.38 289 GLU A N 1
ATOM 2291 C CA . GLU A 1 289 ? 1.813 30.54 14.35 1 51.38 289 GLU A CA 1
ATOM 2292 C C . GLU A 1 289 ? 2.752 31.262 13.389 1 51.38 289 GLU A C 1
ATOM 2294 O O . GLU A 1 289 ? 3.696 31.929 13.818 1 51.38 289 GLU A O 1
ATOM 2299 N N . MET A 1 290 ? 2.429 30.997 12.089 1 57.17 290 MET A N 1
ATOM 2300 C CA . MET A 1 290 ? 3.417 31.59 11.192 1 57.17 290 MET A CA 1
ATOM 2301 C C . MET A 1 290 ? 2.788 32.685 10.338 1 57.17 290 MET A C 1
ATOM 2303 O O . MET A 1 290 ? 1.584 32.658 10.074 1 57.17 290 MET A O 1
ATOM 2307 N N . ALA A 1 291 ? 3.49 33.754 10.236 1 57.45 291 ALA A N 1
ATOM 2308 C CA . ALA A 1 291 ? 3.077 34.899 9.429 1 57.45 291 ALA A CA 1
ATOM 2309 C C . ALA A 1 291 ? 2.641 34.458 8.034 1 57.45 291 ALA A C 1
ATOM 2311 O O . ALA A 1 291 ? 1.67 34.984 7.486 1 57.45 291 ALA A O 1
ATOM 2312 N N . GLU A 1 292 ? 3.405 33.465 7.457 1 70.89 292 GLU A N 1
ATOM 2313 C CA . GLU A 1 292 ? 3.08 32.926 6.14 1 70.89 292 GLU A CA 1
ATOM 2314 C C . GLU A 1 292 ? 2.934 31.408 6.186 1 70.89 292 GLU A C 1
ATOM 2316 O O . GLU A 1 292 ? 3.659 30.731 6.918 1 70.89 292 GLU A O 1
ATOM 2321 N N . PRO A 1 293 ? 2.007 30.984 5.469 1 85.42 293 PRO A N 1
ATOM 2322 C CA . PRO A 1 293 ? 1.873 29.527 5.407 1 85.42 293 PRO A CA 1
ATOM 2323 C C . PRO A 1 293 ? 3.135 28.84 4.892 1 85.42 293 PRO A C 1
ATOM 2325 O O . PRO A 1 293 ? 3.79 29.348 3.979 1 85.42 293 PRO A O 1
ATOM 2328 N N . ILE A 1 294 ? 3.553 27.885 5.553 1 90.86 294 ILE A N 1
ATOM 2329 C CA . ILE A 1 294 ? 4.752 27.136 5.195 1 90.86 294 ILE A CA 1
ATOM 2330 C C . ILE A 1 294 ? 4.414 26.106 4.118 1 90.86 294 ILE A C 1
ATOM 2332 O O . ILE A 1 294 ? 3.383 25.435 4.194 1 90.86 294 ILE A O 1
ATOM 2336 N N . THR A 1 295 ? 5.202 26.086 3.061 1 92.97 295 THR A N 1
ATOM 2337 C CA . THR A 1 295 ? 5.094 25.003 2.09 1 92.97 295 THR A CA 1
ATOM 2338 C C . THR A 1 295 ? 5.314 23.651 2.761 1 92.97 295 THR A C 1
ATOM 2340 O O . THR A 1 295 ? 6.255 23.484 3.54 1 92.97 295 THR A O 1
ATOM 2343 N N . SER A 1 296 ? 4.385 22.697 2.525 1 93.48 296 SER A N 1
ATOM 2344 C CA . SER A 1 296 ? 4.485 21.432 3.245 1 93.48 296 SER A CA 1
ATOM 2345 C C . SER A 1 296 ? 3.911 20.282 2.425 1 93.48 296 SER A C 1
ATOM 2347 O O . SER A 1 296 ? 3.162 20.506 1.472 1 93.48 296 SER A O 1
ATOM 2349 N N . VAL A 1 297 ? 4.373 19.094 2.693 1 93.54 297 VAL A N 1
ATOM 2350 C CA . VAL A 1 297 ? 3.684 17.874 2.284 1 93.54 297 VAL A CA 1
ATOM 2351 C C . VAL A 1 297 ? 2.89 17.31 3.459 1 93.54 297 VAL A C 1
ATOM 2353 O O . VAL A 1 297 ? 3.458 16.998 4.508 1 93.54 297 VAL A O 1
ATOM 2356 N N . THR A 1 298 ? 1.678 17.176 3.284 1 91.59 298 THR A N 1
ATOM 2357 C CA . THR A 1 298 ? 0.811 16.767 4.384 1 91.59 298 THR A CA 1
ATOM 2358 C C . THR A 1 298 ? 0.926 15.266 4.634 1 91.59 298 THR A C 1
ATOM 2360 O O . THR A 1 298 ? 1.066 14.483 3.692 1 91.59 298 THR A O 1
ATOM 2363 N N . VAL A 1 299 ? 0.913 14.872 5.846 1 93.66 299 VAL A N 1
ATOM 2364 C CA . VAL A 1 299 ? 0.72 13.488 6.269 1 93.66 299 VAL A CA 1
ATOM 2365 C C . VAL A 1 299 ? -0.748 13.254 6.618 1 93.66 299 VAL A C 1
ATOM 2367 O O . VAL A 1 299 ? -1.305 13.941 7.477 1 93.66 299 VAL A O 1
ATOM 2370 N N . PRO A 1 300 ? -1.434 12.38 5.971 1 93.88 300 PRO A N 1
ATOM 2371 C CA . PRO A 1 300 ? -2.882 12.221 6.123 1 93.88 300 PRO A CA 1
ATOM 2372 C C . PRO A 1 300 ? -3.262 11.448 7.384 1 93.88 300 PRO A C 1
ATOM 2374 O O . PRO A 1 300 ? -3.876 10.381 7.297 1 93.88 300 PRO A O 1
ATOM 2377 N N . CYS A 1 301 ? -3.059 12.012 8.507 1 93.93 301 CYS A N 1
ATOM 2378 C CA . CYS A 1 301 ? -3.182 11.351 9.801 1 93.93 301 CYS A CA 1
ATOM 2379 C C . CYS A 1 301 ? -4.631 10.972 10.085 1 93.93 301 CYS A C 1
ATOM 2381 O O . CYS A 1 301 ? -4.921 9.825 10.429 1 93.93 301 CYS A O 1
ATOM 2383 N N . ARG A 1 302 ? -5.551 11.913 9.97 1 93.1 302 ARG A N 1
ATOM 2384 C CA . ARG A 1 302 ? -6.958 11.646 10.246 1 93.1 302 ARG A CA 1
ATOM 2385 C C . ARG A 1 302 ? -7.501 10.56 9.323 1 93.1 302 ARG A C 1
ATOM 2387 O O . ARG A 1 302 ? -8.214 9.659 9.769 1 93.1 302 ARG A O 1
ATOM 2394 N N . GLU A 1 303 ? -7.126 10.664 8.089 1 94.41 303 GLU A N 1
ATOM 2395 C CA . GLU A 1 303 ? -7.583 9.704 7.09 1 94.41 303 GLU A CA 1
ATOM 2396 C C . GLU A 1 303 ? -7.087 8.297 7.409 1 94.41 303 GLU A C 1
ATOM 2398 O O . GLU A 1 303 ? -7.756 7.31 7.092 1 94.41 303 GLU A O 1
ATOM 2403 N N . LEU A 1 304 ? -5.929 8.227 7.993 1 96.86 304 LEU A N 1
ATOM 2404 C CA . LEU A 1 304 ? -5.425 6.921 8.405 1 96.86 304 LEU A CA 1
ATOM 2405 C C . LEU A 1 304 ? -6.424 6.217 9.318 1 96.86 304 LEU A C 1
ATOM 2407 O O . LEU A 1 304 ? -6.692 5.025 9.149 1 96.86 304 LEU A O 1
ATOM 2411 N N . GLY A 1 305 ? -6.894 6.969 10.322 1 96.69 305 GLY A N 1
ATOM 2412 C CA . GLY A 1 305 ? -7.873 6.398 11.234 1 96.69 305 GLY A CA 1
ATOM 2413 C C . GLY A 1 305 ? -9.14 5.939 10.538 1 96.69 305 GLY A C 1
ATOM 2414 O O . GLY A 1 305 ? -9.646 4.849 10.814 1 96.69 305 GLY A O 1
ATOM 2415 N N . VAL A 1 306 ? -9.625 6.75 9.652 1 93.46 306 VAL A N 1
ATOM 2416 C CA . VAL A 1 306 ? -10.835 6.435 8.9 1 93.46 306 VAL A CA 1
ATOM 2417 C C . VAL A 1 306 ? -10.629 5.149 8.104 1 93.46 306 VAL A C 1
ATOM 2419 O O . VAL A 1 306 ? -11.454 4.234 8.166 1 93.46 306 VAL A O 1
ATOM 2422 N N . GLU A 1 307 ? -9.498 5.066 7.404 1 95 307 GLU A N 1
ATOM 2423 C CA . GLU A 1 307 ? -9.228 3.92 6.541 1 95 307 GLU A CA 1
ATOM 2424 C C . GLU A 1 307 ? -9.013 2.651 7.36 1 95 307 GLU A C 1
ATOM 2426 O O . GLU A 1 307 ? -9.369 1.555 6.921 1 95 307 GLU A O 1
ATOM 2431 N N . ALA A 1 308 ? -8.423 2.794 8.513 1 96.92 308 ALA A N 1
ATOM 2432 C CA . ALA A 1 308 ? -8.252 1.632 9.381 1 96.92 308 ALA A CA 1
ATOM 2433 C C . ALA A 1 308 ? -9.599 1.001 9.725 1 96.92 308 ALA A C 1
ATOM 2435 O O . ALA A 1 308 ? -9.741 -0.224 9.704 1 96.92 308 ALA A O 1
ATOM 2436 N N . VAL A 1 309 ? -10.574 1.806 10.03 1 93.38 309 VAL A N 1
ATOM 2437 C CA . VAL A 1 309 ? -11.906 1.312 10.363 1 93.38 309 VAL A CA 1
ATOM 2438 C C . VAL A 1 309 ? -12.526 0.635 9.143 1 93.38 309 VAL A C 1
ATOM 2440 O O . VAL A 1 309 ? -13.146 -0.425 9.262 1 93.38 309 VAL A O 1
ATOM 2443 N N . HIS A 1 310 ? -12.304 1.247 8.028 1 89.61 310 HIS A N 1
ATOM 2444 C CA . HIS A 1 310 ? -12.806 0.651 6.796 1 89.61 310 HIS A CA 1
ATOM 2445 C C . HIS A 1 310 ? -12.175 -0.714 6.547 1 89.61 310 HIS A C 1
ATOM 2447 O O . HIS A 1 310 ? -12.855 -1.648 6.114 1 89.61 310 HIS A O 1
ATOM 2453 N N . LEU A 1 311 ? -10.894 -0.833 6.776 1 92.69 311 LEU A N 1
ATOM 2454 C CA . LEU A 1 311 ? -10.199 -2.103 6.6 1 92.69 311 LEU A CA 1
ATOM 2455 C C . LEU A 1 311 ? -10.746 -3.159 7.555 1 92.69 311 LEU A C 1
ATOM 2457 O O . LEU A 1 311 ? -10.914 -4.32 7.174 1 92.69 311 LEU A O 1
ATOM 2461 N N . LEU A 1 312 ? -10.978 -2.768 8.78 1 92.15 312 LEU A N 1
ATOM 2462 C CA . LEU A 1 312 ? -11.553 -3.69 9.753 1 92.15 312 LEU A CA 1
ATOM 2463 C C . LEU A 1 312 ? -12.907 -4.207 9.277 1 92.15 312 LEU A C 1
ATOM 2465 O O . LEU A 1 312 ? -13.177 -5.408 9.347 1 92.15 312 LEU A O 1
ATOM 2469 N N . GLN A 1 313 ? -13.686 -3.281 8.81 1 85.53 313 GLN A N 1
ATOM 2470 C CA . GLN A 1 313 ? -15.009 -3.644 8.313 1 85.53 313 GLN A CA 1
ATOM 2471 C C . GLN A 1 313 ? -14.908 -4.607 7.134 1 85.53 313 GLN A C 1
ATOM 2473 O O . GLN A 1 313 ? -15.651 -5.588 7.062 1 85.53 313 GLN A O 1
ATOM 2478 N N . ASN A 1 314 ? -14.044 -4.238 6.27 1 84.07 314 ASN A N 1
ATOM 2479 C CA . ASN A 1 314 ? -13.829 -5.105 5.116 1 84.07 314 ASN A CA 1
ATOM 2480 C C . ASN A 1 314 ? -13.425 -6.514 5.542 1 84.07 314 ASN A C 1
ATOM 2482 O O . ASN A 1 314 ? -13.905 -7.499 4.978 1 84.07 314 ASN A O 1
ATOM 2486 N N . ARG A 1 315 ? -12.535 -6.587 6.491 1 87.17 315 ARG A N 1
ATOM 2487 C CA . ARG A 1 315 ? -12.052 -7.877 6.974 1 87.17 315 ARG A CA 1
ATOM 2488 C C . ARG A 1 315 ? -13.176 -8.67 7.633 1 87.17 315 ARG A C 1
ATOM 2490 O O . ARG A 1 315 ? -13.22 -9.898 7.527 1 87.17 315 ARG A O 1
ATOM 2497 N N . LEU A 1 316 ? -13.997 -8.047 8.326 1 81.2 316 LEU A N 1
ATOM 2498 C CA . LEU A 1 316 ? -15.133 -8.71 8.956 1 81.2 316 LEU A CA 1
ATOM 2499 C C . LEU A 1 316 ? -16.111 -9.227 7.906 1 81.2 316 LEU A C 1
ATOM 2501 O O . LEU A 1 316 ? -16.7 -10.298 8.073 1 81.2 316 LEU A O 1
ATOM 2505 N N . ASN A 1 317 ? -16.263 -8.427 6.85 1 76.26 317 ASN A N 1
ATOM 2506 C CA . ASN A 1 317 ? -17.194 -8.788 5.787 1 76.26 317 ASN A CA 1
ATOM 2507 C C . ASN A 1 317 ? -16.613 -9.866 4.875 1 76.26 317 ASN A C 1
ATOM 2509 O O . ASN A 1 317 ? -17.339 -10.742 4.402 1 76.26 317 ASN A O 1
ATOM 2513 N N . ARG A 1 318 ? -15.375 -9.713 4.551 1 77.83 318 ARG A N 1
ATOM 2514 C CA . ARG A 1 318 ? -14.695 -10.597 3.609 1 77.83 318 ARG A CA 1
ATOM 2515 C C . ARG A 1 318 ? -13.542 -11.333 4.283 1 77.83 318 ARG A C 1
ATOM 2517 O O . ARG A 1 318 ? -12.374 -11.076 3.984 1 77.83 318 ARG A O 1
ATOM 2524 N N . GLN A 1 319 ? -13.963 -12.371 4.905 1 74.67 319 GLN A N 1
ATOM 2525 C CA . GLN A 1 319 ? -12.935 -13.139 5.599 1 74.67 319 GLN A CA 1
ATOM 2526 C C . GLN A 1 319 ? -12.084 -13.936 4.614 1 74.67 319 GLN A C 1
ATOM 2528 O O . GLN A 1 319 ? -12.563 -14.329 3.548 1 74.67 319 GLN A O 1
ATOM 2533 N N . GLY A 1 320 ? -10.834 -13.974 4.699 1 74.29 320 GLY A N 1
ATOM 2534 C CA . GLY A 1 320 ? -9.979 -14.818 3.88 1 74.29 320 GLY A CA 1
ATOM 2535 C C . GLY A 1 320 ? -9.317 -14.069 2.739 1 74.29 320 GLY A C 1
ATOM 2536 O O . GLY A 1 320 ? -8.517 -14.641 1.996 1 74.29 320 GLY A O 1
ATOM 2537 N N . THR A 1 321 ? -9.837 -12.871 2.528 1 81.56 321 THR A N 1
ATOM 2538 C CA . THR A 1 321 ? -9.202 -12.09 1.472 1 81.56 321 THR A CA 1
ATOM 2539 C C . THR A 1 321 ? -7.738 -11.819 1.807 1 81.56 321 THR A C 1
ATOM 2541 O O . THR A 1 321 ? -7.314 -11.996 2.951 1 81.56 321 THR A O 1
ATOM 2544 N N . SER A 1 322 ? -7.015 -11.46 0.819 1 89.18 322 SER A N 1
ATOM 2545 C CA . SER A 1 322 ? -5.599 -11.154 0.998 1 89.18 322 SER A CA 1
ATOM 2546 C C . SER A 1 322 ? -5.4 -10.03 2.009 1 89.18 322 SER A C 1
ATOM 2548 O O . SER A 1 322 ? -6.254 -9.151 2.145 1 89.18 322 SER A O 1
ATOM 2550 N N . VAL A 1 323 ? -4.315 -10.176 2.716 1 92.99 323 VAL A N 1
ATOM 2551 C CA . VAL A 1 323 ? -3.908 -9.096 3.61 1 92.99 323 VAL A CA 1
ATOM 2552 C C . VAL A 1 323 ? -3.566 -7.851 2.795 1 92.99 323 VAL A C 1
ATOM 2554 O O . VAL A 1 323 ? -2.913 -7.944 1.753 1 92.99 323 VAL A O 1
ATOM 2557 N N . LEU A 1 324 ? -4.044 -6.714 3.271 1 95.2 324 LEU A N 1
ATOM 2558 C CA . LEU A 1 324 ? -3.869 -5.46 2.546 1 95.2 324 LEU A CA 1
ATOM 2559 C C . LEU A 1 324 ? -2.881 -4.549 3.266 1 95.2 324 LEU A C 1
ATOM 2561 O O . LEU A 1 324 ? -2.894 -4.46 4.495 1 95.2 324 LEU A O 1
ATOM 2565 N N . ASN A 1 325 ? -1.974 -4.008 2.524 1 95.84 325 ASN A N 1
ATOM 2566 C CA . ASN A 1 325 ? -1.177 -2.857 2.935 1 95.84 325 ASN A CA 1
ATOM 2567 C C . ASN A 1 325 ? -1.577 -1.597 2.173 1 95.84 325 ASN A C 1
ATOM 2569 O O . ASN A 1 325 ? -1.336 -1.491 0.969 1 95.84 325 ASN A O 1
ATOM 2573 N N . VAL A 1 326 ? -2.175 -0.675 2.879 1 96.66 326 VAL A N 1
ATOM 2574 C CA . VAL A 1 326 ? -2.736 0.517 2.251 1 96.66 326 VAL A CA 1
ATOM 2575 C C . VAL A 1 326 ? -1.848 1.723 2.547 1 96.66 326 VAL A C 1
ATOM 2577 O O . VAL A 1 326 ? -1.574 2.03 3.709 1 96.66 326 VAL A O 1
ATOM 2580 N N . LEU A 1 327 ? -1.44 2.356 1.515 1 96.33 327 LEU A N 1
ATOM 2581 C CA . LEU A 1 327 ? -0.626 3.559 1.642 1 96.33 327 LEU A CA 1
ATOM 2582 C C . LEU A 1 327 ? -1.4 4.791 1.184 1 96.33 327 LEU A C 1
ATOM 2584 O O . LEU A 1 327 ? -1.963 4.802 0.087 1 96.33 327 LEU A O 1
ATOM 2588 N N . LEU A 1 328 ? -1.453 5.777 2.03 1 96.45 328 LEU A N 1
ATOM 2589 C CA . LEU A 1 328 ? -2.136 7.022 1.698 1 96.45 328 LEU A CA 1
ATOM 2590 C C . LEU A 1 328 ? -1.141 8.083 1.239 1 96.45 328 LEU A C 1
ATOM 2592 O O . LEU A 1 328 ? -0.111 8.294 1.884 1 96.45 328 LEU A O 1
ATOM 2596 N N . GLN A 1 329 ? -1.525 8.727 0.238 1 93.49 329 GLN A N 1
ATOM 2597 C CA . GLN A 1 329 ? -0.657 9.764 -0.311 1 93.49 329 GLN A CA 1
ATOM 2598 C C . GLN A 1 329 ? -0.817 11.076 0.452 1 93.49 329 GLN A C 1
ATOM 2600 O O . GLN A 1 329 ? -1.93 11.449 0.829 1 93.49 329 GLN A O 1
ATOM 2605 N N . GLY A 1 330 ? 0.322 11.704 0.686 1 91.19 330 GLY A N 1
ATOM 2606 C CA . GLY A 1 330 ? 0.273 13.082 1.145 1 91.19 330 GLY A CA 1
ATOM 2607 C C . GLY A 1 330 ? 0.052 14.078 0.022 1 91.19 330 GLY A C 1
ATOM 2608 O O . GLY A 1 330 ? 0.107 13.717 -1.155 1 91.19 330 GLY A O 1
ATOM 2609 N N . LYS A 1 331 ? -0.228 15.29 0.407 1 88.23 331 LYS A N 1
ATOM 2610 C CA . LYS A 1 331 ? -0.473 16.346 -0.571 1 88.23 331 LYS A CA 1
ATOM 2611 C C . LYS A 1 331 ? 0.474 17.523 -0.358 1 88.23 331 LYS A C 1
ATOM 2613 O O . LYS A 1 331 ? 0.745 17.91 0.781 1 88.23 331 LYS A O 1
ATOM 2618 N N . LEU A 1 332 ? 1.001 17.954 -1.463 1 91.38 332 LEU A N 1
ATOM 2619 C CA . LEU A 1 332 ? 1.808 19.167 -1.399 1 91.38 332 LEU A CA 1
ATOM 2620 C C . LEU A 1 332 ? 0.925 20.399 -1.226 1 91.38 332 LEU A C 1
ATOM 2622 O O . LEU A 1 332 ? -0.034 20.591 -1.978 1 91.38 332 LEU A O 1
ATOM 2626 N N . GLN A 1 333 ? 1.161 21.112 -0.201 1 89.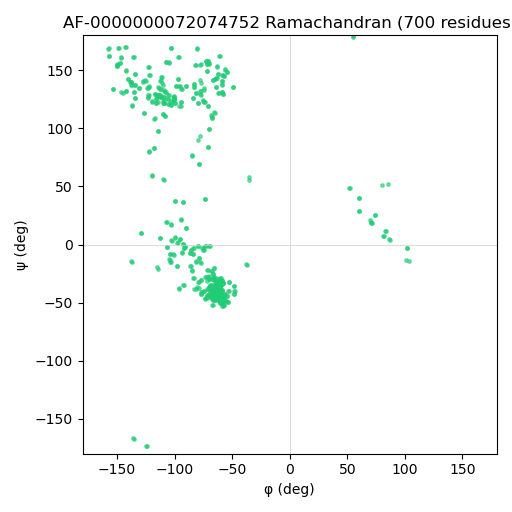44 333 GLN A N 1
ATOM 2627 C CA . GLN A 1 333 ? 0.525 22.403 0.037 1 89.44 333 GLN A CA 1
ATOM 2628 C C . GLN A 1 333 ? 1.528 23.545 -0.103 1 89.44 333 GLN A C 1
ATOM 2630 O O . GLN A 1 333 ? 2.414 23.707 0.739 1 89.44 333 GLN A O 1
ATOM 2635 N N . GLU A 1 334 ? 1.332 24.301 -1.096 1 90.48 334 GLU A N 1
ATOM 2636 C CA . GLU A 1 334 ? 2.272 25.391 -1.341 1 90.48 334 GLU A CA 1
ATOM 2637 C C . GLU A 1 334 ? 2.02 26.561 -0.394 1 90.48 334 GLU A C 1
ATOM 2639 O O . GLU A 1 334 ? 0.871 26.946 -0.167 1 90.48 334 GLU A O 1
ATOM 2644 N N . GLY A 1 335 ? 3.066 26.929 0.113 1 89.62 335 GLY A N 1
ATOM 2645 C CA . GLY A 1 335 ? 3.085 28.145 0.91 1 89.62 335 GLY A CA 1
ATOM 2646 C C . GLY A 1 335 ? 4.102 29.161 0.425 1 89.62 335 GLY A C 1
ATOM 2647 O O . GLY A 1 335 ? 4.674 29.007 -0.657 1 89.62 335 GLY A O 1
ATOM 2648 N N . GLY A 1 336 ? 4.316 30.194 1.082 1 89.05 336 GLY A N 1
ATOM 2649 C CA . GLY A 1 336 ? 5.177 31.286 0.659 1 89.05 336 GLY A CA 1
ATOM 2650 C C . GLY A 1 336 ? 6.616 31.122 1.112 1 89.05 336 GLY A C 1
ATOM 2651 O O . GLY A 1 336 ? 7.428 32.037 0.962 1 89.05 336 GLY A O 1
ATOM 2652 N N . THR A 1 337 ? 6.981 29.917 1.55 1 93.14 337 THR A N 1
ATOM 2653 C CA . THR A 1 337 ? 8.286 29.783 2.187 1 93.14 337 THR A CA 1
ATOM 2654 C C . THR A 1 337 ? 9.29 29.142 1.233 1 93.14 337 THR A C 1
ATOM 2656 O O . THR A 1 337 ? 10.413 28.822 1.629 1 93.14 337 THR A O 1
ATOM 2659 N N . VAL A 1 338 ? 8.933 28.851 -0.038 1 94.68 338 VAL A N 1
ATOM 2660 C CA . VAL A 1 338 ? 9.859 28.324 -1.035 1 94.68 338 VAL A CA 1
ATOM 2661 C C . VAL A 1 338 ? 9.95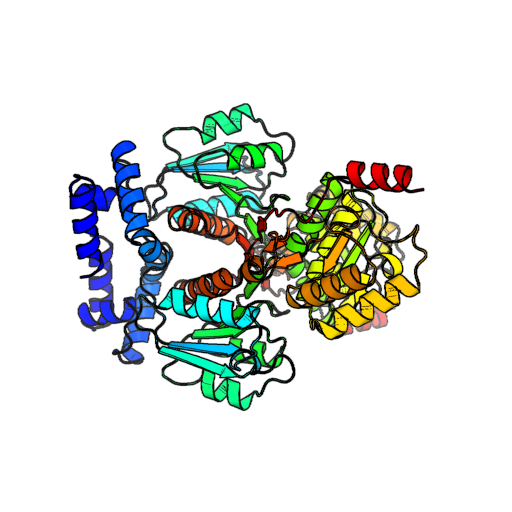1 29.288 -2.216 1 94.68 338 VAL A C 1
ATOM 2663 O O . VAL A 1 338 ? 8.932 29.666 -2.797 1 94.68 338 VAL A O 1
ATOM 2666 N N . SER A 1 339 ? 11.107 29.709 -2.486 1 92.25 339 SER A N 1
ATOM 2667 C CA . SER A 1 339 ? 11.341 30.566 -3.644 1 92.25 339 SER A CA 1
ATOM 2668 C C . SER A 1 339 ? 12.002 29.793 -4.78 1 92.25 339 SER A C 1
ATOM 2670 O O . SER A 1 339 ? 12.565 28.718 -4.561 1 92.25 339 SER A O 1
ATOM 2672 N N . ASN A 1 340 ? 11.837 30.265 -5.995 1 88.63 340 ASN A N 1
ATOM 2673 C CA . ASN A 1 340 ? 12.544 29.672 -7.125 1 88.63 340 ASN A CA 1
ATOM 2674 C C . ASN A 1 340 ? 14.055 29.832 -6.988 1 88.63 340 ASN A C 1
ATOM 2676 O O . ASN A 1 340 ? 14.535 30.877 -6.545 1 88.63 340 ASN A O 1
ATOM 2680 N N . ALA A 1 341 ? 14.824 28.862 -7.387 1 83.29 341 ALA A N 1
ATOM 2681 C CA . ALA A 1 341 ? 16.273 28.827 -7.201 1 83.29 341 ALA A CA 1
ATOM 2682 C C . ALA A 1 341 ? 16.944 30.005 -7.902 1 83.29 341 ALA A C 1
ATOM 2684 O O . ALA A 1 341 ? 18.001 30.472 -7.47 1 83.29 341 ALA A O 1
ATOM 2685 N N . THR A 1 342 ? 16.41 30.314 -9.04 1 72.57 342 THR A N 1
ATOM 2686 C CA . THR A 1 342 ? 17.003 31.421 -9.782 1 72.57 342 THR A CA 1
ATOM 2687 C C . THR A 1 342 ? 16.969 32.704 -8.957 1 72.57 342 THR A C 1
ATOM 2689 O O . THR A 1 342 ? 17.853 33.554 -9.084 1 72.57 342 THR A O 1
ATOM 2692 N N . ARG A 1 343 ? 16.042 32.797 -8.183 1 63.82 343 ARG A N 1
ATOM 2693 C CA . ARG A 1 343 ? 15.932 33.981 -7.337 1 63.82 343 ARG A CA 1
ATOM 2694 C C . ARG A 1 343 ? 16.974 33.957 -6.224 1 63.82 343 ARG A C 1
ATOM 2696 O O . ARG A 1 343 ? 17.452 35.009 -5.792 1 63.82 343 ARG A O 1
ATOM 2703 N N . HIS A 1 344 ? 17.359 32.804 -5.835 1 59.68 344 HIS A N 1
ATOM 2704 C CA . HIS A 1 344 ? 18.365 32.658 -4.789 1 59.68 344 HIS A CA 1
ATOM 2705 C C . HIS A 1 344 ? 19.754 33.014 -5.308 1 59.68 344 HIS A C 1
ATOM 2707 O O . HIS A 1 344 ? 20.533 33.667 -4.61 1 59.68 344 HIS A O 1
ATOM 2713 N N . THR A 1 345 ? 20.078 32.475 -6.495 1 56.03 345 THR A N 1
ATOM 2714 C CA . THR A 1 345 ? 21.387 32.756 -7.074 1 56.03 345 THR A CA 1
ATOM 2715 C C . THR A 1 345 ? 21.535 34.244 -7.378 1 56.03 345 THR A C 1
ATOM 2717 O O . THR A 1 345 ? 22.631 34.799 -7.271 1 56.03 345 THR A O 1
ATOM 2720 N N . GLY A 1 346 ? 20.461 34.827 -7.766 1 46.18 346 GLY A N 1
ATOM 2721 C CA . GLY A 1 346 ? 20.555 36.239 -8.099 1 46.18 346 GLY A CA 1
ATOM 2722 C C . GLY A 1 346 ? 20.913 37.11 -6.911 1 46.18 346 GLY A C 1
ATOM 2723 O O . GLY A 1 346 ? 21.623 38.107 -7.057 1 46.18 346 GLY A O 1
ATOM 2724 N N . ARG A 1 347 ? 20.531 36.748 -5.835 1 46.54 347 ARG A N 1
ATOM 2725 C CA . ARG A 1 347 ? 20.775 37.606 -4.68 1 46.54 347 ARG A CA 1
ATOM 2726 C C . ARG A 1 347 ? 22.18 37.393 -4.127 1 46.54 347 ARG A C 1
ATOM 2728 O O . ARG A 1 347 ? 22.828 38.343 -3.681 1 46.54 347 ARG A O 1
ATOM 2735 N N . VAL A 1 348 ? 22.651 36.153 -4.12 1 46.43 348 VAL A N 1
ATOM 2736 C CA . VAL A 1 348 ? 24.028 35.971 -3.673 1 46.43 348 VAL A CA 1
ATOM 2737 C C . VAL A 1 348 ? 24.97 36.784 -4.558 1 46.43 348 VAL A C 1
ATOM 2739 O O . VAL A 1 348 ? 26.035 37.215 -4.109 1 46.43 348 VAL A O 1
ATOM 2742 N N . ALA A 1 349 ? 24.581 36.874 -5.768 1 49.41 349 ALA A N 1
ATOM 2743 C CA . ALA A 1 349 ? 25.42 37.641 -6.685 1 49.41 349 ALA A CA 1
ATOM 2744 C C . ALA A 1 349 ? 25.367 39.132 -6.36 1 49.41 349 ALA A C 1
ATOM 2746 O O . ALA A 1 349 ? 26.343 39.854 -6.572 1 49.41 349 ALA A O 1
ATOM 2747 N N . ILE A 1 350 ? 24.187 39.455 -5.821 1 40.54 350 ILE A N 1
ATOM 2748 C CA . ILE A 1 350 ? 24.077 40.884 -5.549 1 40.54 350 ILE A CA 1
ATOM 2749 C 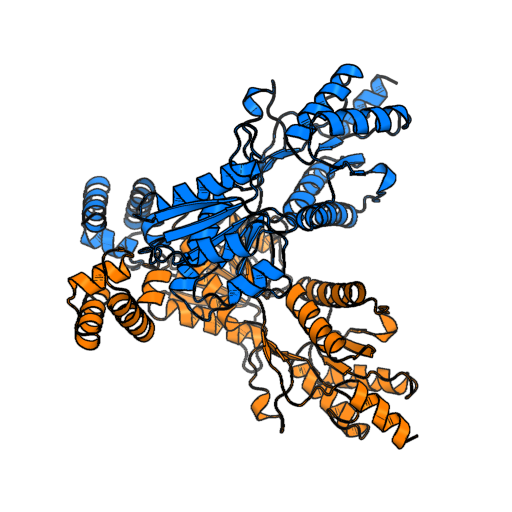C . ILE A 1 350 ? 24.787 41.215 -4.238 1 40.54 350 ILE A C 1
ATOM 2751 O O . ILE A 1 350 ? 25.242 42.344 -4.039 1 40.54 350 ILE A O 1
ATOM 2755 N N . GLU A 1 351 ? 24.662 40.323 -3.372 1 41.47 351 GLU A N 1
ATOM 2756 C CA . GLU A 1 351 ? 25.23 40.656 -2.07 1 41.47 351 GLU A CA 1
ATOM 2757 C C . GLU A 1 351 ? 26.712 40.296 -2.005 1 41.47 351 GLU A C 1
ATOM 2759 O O . GLU A 1 351 ? 27.41 40.683 -1.066 1 41.47 351 GLU A O 1
ATOM 2764 N N . SER A 1 352 ? 27.169 39.478 -2.861 1 37.95 352 SER A N 1
ATOM 2765 C CA . SER A 1 352 ? 28.62 39.328 -2.899 1 37.95 352 SER A CA 1
ATOM 2766 C C . SER A 1 352 ? 29.274 40.472 -3.667 1 37.95 352 SER A C 1
ATOM 2768 O O . SER A 1 352 ? 28.73 40.947 -4.665 1 37.95 352 SER A O 1
ATOM 2770 N N . MET B 1 1 ? -35.378 -5.578 -3.259 1 35.1 1 MET B N 1
ATOM 2771 C CA . MET B 1 1 ? -36.016 -6.888 -3.158 1 35.1 1 MET B CA 1
ATOM 2772 C C . MET B 1 1 ? -35.022 -7.943 -2.684 1 35.1 1 MET B C 1
ATOM 2774 O O . MET B 1 1 ? -35.369 -8.813 -1.884 1 35.1 1 MET B O 1
ATOM 2778 N N . SER B 1 2 ? -33.727 -7.9 -3.375 1 46.19 2 SER B N 1
ATOM 2779 C CA . SER B 1 2 ? -32.795 -8.999 -3.145 1 46.19 2 SER B CA 1
ATOM 2780 C C . SER B 1 2 ? -32.238 -8.964 -1.725 1 46.19 2 SER B C 1
ATOM 2782 O O . SER B 1 2 ? -32.097 -10.006 -1.082 1 46.19 2 SER B O 1
ATOM 2784 N N . GLY B 1 3 ? -32.207 -7.79 -1.201 1 49.96 3 GLY B N 1
ATOM 2785 C CA . GLY B 1 3 ? -31.684 -7.685 0.152 1 49.96 3 GLY B CA 1
ATOM 2786 C C . GLY B 1 3 ? -32.617 -8.264 1.199 1 49.96 3 GLY B C 1
ATOM 2787 O O . GLY B 1 3 ? -32.183 -9.012 2.078 1 49.96 3 GLY B O 1
ATOM 2788 N N . LYS B 1 4 ? -33.952 -7.939 1.026 1 53.87 4 LYS B N 1
ATOM 2789 C CA . LYS B 1 4 ? -34.996 -8.398 1.939 1 53.87 4 LYS B CA 1
ATOM 2790 C C . LYS B 1 4 ? -35.137 -9.916 1.895 1 53.87 4 LYS B C 1
ATOM 2792 O O . LYS B 1 4 ? -35.282 -10.562 2.935 1 53.87 4 LYS B O 1
ATOM 2797 N N . LEU B 1 5 ? -34.972 -10.351 0.609 1 55.38 5 LEU B N 1
ATOM 2798 C CA . LEU B 1 5 ? -35.124 -11.791 0.429 1 55.38 5 LEU B CA 1
ATOM 2799 C C . LEU B 1 5 ? -34.008 -12.549 1.14 1 55.38 5 LEU B C 1
ATOM 2801 O O . LEU B 1 5 ? -34.256 -13.575 1.777 1 55.38 5 LEU B O 1
ATOM 2805 N N . LYS B 1 6 ? -32.874 -11.934 1.275 1 71.82 6 LYS B N 1
ATOM 2806 C CA . LYS B 1 6 ? -31.769 -12.674 1.877 1 71.82 6 LYS B CA 1
ATOM 2807 C C . LYS B 1 6 ? -31.82 -12.596 3.4 1 71.82 6 LYS B C 1
ATOM 2809 O O . LYS B 1 6 ? -31.432 -13.542 4.089 1 71.82 6 LYS B O 1
ATOM 2814 N N . MET B 1 7 ? -32.5 -11.556 3.858 1 78.31 7 MET B N 1
ATOM 2815 C CA . MET B 1 7 ? -32.654 -11.442 5.305 1 78.31 7 MET B CA 1
ATOM 2816 C C . MET B 1 7 ? -33.607 -12.507 5.837 1 78.31 7 MET B C 1
ATOM 2818 O O . MET B 1 7 ? -33.352 -13.109 6.881 1 78.31 7 MET B O 1
ATOM 2822 N N . ASP B 1 8 ? -34.602 -12.705 5.029 1 79.67 8 ASP B N 1
ATOM 2823 C CA . ASP B 1 8 ? -35.584 -13.724 5.389 1 79.67 8 ASP B CA 1
ATOM 2824 C C . ASP B 1 8 ? -34.968 -15.12 5.344 1 79.67 8 ASP B C 1
ATOM 2826 O O . ASP B 1 8 ? -35.266 -15.963 6.194 1 79.67 8 ASP B O 1
ATOM 2830 N N . GLN B 1 9 ? -34.171 -15.266 4.382 1 84.99 9 GLN B N 1
ATOM 2831 C CA . GLN B 1 9 ? -33.509 -16.56 4.252 1 84.99 9 GLN B CA 1
ATOM 2832 C C . GLN B 1 9 ? -32.57 -16.819 5.427 1 84.99 9 GLN B C 1
ATOM 2834 O O . GLN B 1 9 ? -32.516 -17.933 5.951 1 84.99 9 GLN B O 1
ATOM 2839 N N . ILE B 1 10 ? -31.867 -15.832 5.815 1 87.98 10 ILE B N 1
ATOM 2840 C CA . ILE B 1 10 ? -30.958 -15.968 6.948 1 87.98 10 ILE B CA 1
ATOM 2841 C C . ILE B 1 10 ? -31.756 -16.253 8.218 1 87.98 10 ILE B C 1
ATOM 2843 O O . ILE B 1 10 ? -31.373 -17.108 9.021 1 87.98 10 ILE B O 1
ATOM 2847 N N . ALA B 1 11 ? -32.882 -15.612 8.374 1 87.44 11 ALA B N 1
ATOM 2848 C CA . ALA B 1 11 ? -33.739 -15.824 9.538 1 87.44 11 ALA B CA 1
ATOM 2849 C C . ALA B 1 11 ? -34.246 -17.263 9.591 1 87.44 11 ALA B C 1
ATOM 2851 O O . ALA B 1 11 ? -34.181 -17.912 10.638 1 87.44 11 ALA B O 1
ATOM 2852 N N . THR B 1 12 ? -34.642 -17.703 8.507 1 88.62 12 THR B N 1
ATOM 2853 C CA . THR B 1 12 ? -35.176 -19.057 8.41 1 88.62 12 THR B CA 1
ATOM 2854 C C . THR B 1 12 ? -34.089 -20.089 8.695 1 88.62 12 THR B C 1
ATOM 2856 O O . THR B 1 12 ? -34.318 -21.054 9.426 1 88.62 12 THR B O 1
ATOM 2859 N N . GLN B 1 13 ? -32.951 -19.856 8.191 1 89.1 13 GLN B N 1
ATOM 2860 C CA . GLN B 1 13 ? -31.876 -20.839 8.281 1 89.1 13 GLN B CA 1
ATOM 2861 C C . GLN B 1 13 ? -31.249 -20.843 9.672 1 89.1 13 GLN B C 1
ATOM 2863 O O . GLN B 1 13 ? -30.73 -21.866 10.122 1 89.1 13 GLN B O 1
ATOM 2868 N N . THR B 1 14 ? -31.265 -19.726 10.292 1 89.41 14 THR B N 1
ATOM 2869 C CA . THR B 1 14 ? -30.593 -19.632 11.583 1 89.41 14 THR B CA 1
ATOM 2870 C C . THR B 1 14 ? -31.593 -19.788 12.725 1 89.41 14 THR B C 1
ATOM 2872 O O . THR B 1 14 ? -31.203 -20.017 13.872 1 89.41 14 THR B O 1
ATOM 2875 N N . GLY B 1 15 ? -32.933 -19.603 12.51 1 90.11 15 GLY B N 1
ATOM 2876 C CA . GLY B 1 15 ? -33.973 -19.723 13.519 1 90.11 15 GLY B CA 1
ATOM 2877 C C . GLY B 1 15 ? -34.204 -18.439 14.293 1 90.11 15 GLY B C 1
ATOM 2878 O O . GLY B 1 15 ? -34.948 -18.427 15.277 1 90.11 15 GLY B O 1
ATOM 2879 N N . TYR B 1 16 ? -33.536 -17.461 13.885 1 89.21 16 TYR B N 1
ATOM 2880 C CA . TYR B 1 16 ? -33.711 -16.174 14.549 1 89.21 16 TYR B CA 1
ATOM 2881 C C . TYR B 1 16 ? -34.698 -15.297 13.786 1 89.21 16 TYR B C 1
ATOM 2883 O O . TYR B 1 16 ? -35.001 -15.562 12.62 1 89.21 16 TYR B O 1
ATOM 2891 N N . SER B 1 17 ? -35.207 -14.312 14.458 1 86.85 17 SER B N 1
ATOM 2892 C CA . SER B 1 17 ? -36.147 -13.404 13.811 1 86.85 17 SER B CA 1
ATOM 2893 C C . SER B 1 17 ? -35.437 -12.484 12.823 1 86.85 17 SER B C 1
ATOM 2895 O O . SER B 1 17 ? -34.228 -12.268 12.928 1 86.85 17 SER B O 1
ATOM 2897 N N . VAL B 1 18 ? -36.178 -11.956 11.867 1 82.81 18 VAL B N 1
ATOM 2898 C CA . VAL B 1 18 ? -35.656 -11.011 10.886 1 82.81 18 VAL B CA 1
ATOM 2899 C C . VAL B 1 18 ? -35.106 -9.777 11.599 1 82.81 18 VAL B C 1
ATOM 2901 O O . VAL B 1 18 ? -34.09 -9.214 11.184 1 82.81 18 VAL B O 1
ATOM 2904 N N . SER B 1 19 ? -35.746 -9.455 12.687 1 80.97 19 SER B N 1
ATOM 2905 C CA . SER B 1 19 ? -35.282 -8.31 13.464 1 80.97 19 SER B CA 1
ATOM 2906 C C . SER B 1 19 ? -33.916 -8.58 14.085 1 80.97 19 SER B C 1
ATOM 2908 O O . SER B 1 19 ? -33.047 -7.706 14.09 1 80.97 19 SER B O 1
ATOM 2910 N N . THR B 1 20 ? -33.761 -9.782 14.571 1 82.22 20 THR B N 1
ATOM 2911 C CA . THR B 1 20 ? -32.484 -10.168 15.16 1 82.22 20 THR B CA 1
ATOM 2912 C C . THR B 1 20 ? -31.389 -10.21 14.097 1 82.22 20 THR B C 1
ATOM 2914 O O . THR B 1 20 ? -30.27 -9.751 14.333 1 82.22 20 THR B O 1
ATOM 2917 N N . VAL B 1 21 ? -31.763 -10.709 12.907 1 84.04 21 VAL B N 1
ATOM 2918 C CA . VAL B 1 21 ? -30.826 -10.787 11.792 1 84.04 21 VAL B CA 1
ATOM 2919 C C . VAL B 1 21 ? -30.389 -9.381 11.384 1 84.04 21 VAL B C 1
ATOM 2921 O O . VAL B 1 21 ? -29.198 -9.125 11.195 1 84.04 21 VAL B O 1
ATOM 2924 N N . SER B 1 22 ? -31.251 -8.49 11.345 1 75.92 22 SER B N 1
ATOM 2925 C CA . SER B 1 22 ? -30.962 -7.111 10.964 1 75.92 22 SER B CA 1
ATOM 2926 C C . SER B 1 22 ? -30.046 -6.437 11.98 1 75.92 22 SER B C 1
ATOM 2928 O O . SER B 1 22 ? -29.104 -5.736 11.606 1 75.92 22 SER B O 1
ATOM 2930 N N . ARG B 1 23 ? -30.409 -6.703 13.198 1 74.56 23 ARG B N 1
ATOM 2931 C CA . ARG B 1 23 ? -29.613 -6.107 14.266 1 74.56 23 ARG B CA 1
ATOM 2932 C C . ARG B 1 23 ? -28.164 -6.578 14.197 1 74.56 23 ARG B C 1
ATOM 2934 O O . ARG B 1 23 ? -27.238 -5.779 14.353 1 74.56 23 ARG B O 1
ATOM 2941 N N . VAL B 1 24 ? -28.011 -7.837 13.983 1 75.19 24 VAL B N 1
ATOM 2942 C CA . VAL B 1 24 ? -26.675 -8.422 13.932 1 75.19 24 VAL B CA 1
ATOM 2943 C C . VAL B 1 24 ? -25.913 -7.866 12.731 1 75.19 24 VAL B C 1
ATOM 2945 O O . VAL B 1 24 ? -24.754 -7.463 12.856 1 75.19 24 VAL B O 1
ATOM 2948 N N . LEU B 1 25 ? -26.6 -7.773 11.606 1 74.11 25 LEU B N 1
ATOM 2949 C CA . LEU B 1 25 ? -25.938 -7.379 10.367 1 74.11 25 LEU B CA 1
ATOM 2950 C C . LEU B 1 25 ? -25.722 -5.87 10.324 1 74.11 25 LEU B C 1
ATOM 2952 O O . LEU B 1 25 ? -24.947 -5.373 9.503 1 74.11 25 LEU B O 1
ATOM 2956 N N . SER B 1 26 ? -26.431 -5.268 11.331 1 64.95 26 SER B N 1
ATOM 2957 C CA . SER B 1 26 ? -26.222 -3.828 11.43 1 64.95 26 SER B CA 1
ATOM 2958 C C . SER B 1 26 ? -25.191 -3.491 12.502 1 64.95 26 SER B C 1
ATOM 2960 O O . SER B 1 26 ? -24.973 -2.319 12.814 1 64.95 26 SER B O 1
ATOM 2962 N N . GLY B 1 27 ? -24.659 -4.482 13.109 1 61.77 27 GLY B N 1
ATOM 2963 C CA . GLY B 1 27 ? -23.584 -4.292 14.069 1 61.77 27 GLY B CA 1
ATOM 2964 C C . GLY B 1 27 ? -24.081 -3.933 15.457 1 61.77 27 GLY B C 1
ATOM 2965 O O . GLY B 1 27 ? -23.307 -3.471 16.299 1 61.77 27 GLY B O 1
ATOM 2966 N N . LYS B 1 28 ? -25.323 -4.067 15.643 1 59.68 28 LYS B N 1
ATOM 2967 C CA . LYS B 1 28 ? -25.851 -3.687 16.95 1 59.68 28 LYS B CA 1
ATOM 2968 C C . LYS B 1 28 ? -25.552 -4.758 17.995 1 59.68 28 LYS B C 1
ATOM 2970 O O . LYS B 1 28 ? -25.6 -5.954 17.698 1 59.68 28 LYS B O 1
ATOM 2975 N N . SER B 1 29 ? -24.985 -4.424 19.125 1 57.54 29 SER B N 1
ATOM 2976 C CA . SER B 1 29 ? -24.315 -5.21 20.155 1 57.54 29 SER B CA 1
ATOM 2977 C C . SER B 1 29 ? -25.321 -5.977 21.007 1 57.54 29 SER B C 1
ATOM 2979 O O . SER B 1 29 ? -24.939 -6.839 21.802 1 57.54 29 SER B O 1
ATOM 2981 N N . TYR B 1 30 ? -26.517 -5.871 20.859 1 64.22 30 TYR B N 1
ATOM 2982 C CA . TYR B 1 30 ? -27.362 -6.405 21.921 1 64.22 30 TYR B CA 1
ATOM 2983 C C . TYR B 1 30 ? -27.795 -7.833 21.608 1 64.22 30 TYR B C 1
ATOM 2985 O O . TYR B 1 30 ? -28.789 -8.32 22.153 1 64.22 30 TYR B O 1
ATOM 2993 N N . THR B 1 31 ? -27.069 -8.471 20.759 1 69.19 31 THR B N 1
ATOM 2994 C CA . THR B 1 31 ? -27.445 -9.844 20.441 1 69.19 31 THR B CA 1
ATOM 2995 C C . THR B 1 31 ? -26.419 -10.828 20.995 1 69.19 31 THR B C 1
ATOM 2997 O O . THR B 1 31 ? -25.249 -10.482 21.168 1 69.19 31 THR B O 1
ATOM 3000 N N . SER B 1 32 ? -26.845 -11.978 21.454 1 76.65 32 SER B N 1
ATOM 3001 C CA . SER B 1 32 ? -25.963 -13.004 22.002 1 76.65 32 SER B CA 1
ATOM 3002 C C . SER B 1 32 ? -24.881 -13.395 21.001 1 76.65 32 SER B C 1
ATOM 3004 O O . SER B 1 32 ? -25.081 -13.286 19.789 1 76.65 32 SER B O 1
ATOM 3006 N N . GLU B 1 33 ? -23.771 -13.781 21.525 1 76.41 33 GLU B N 1
ATOM 3007 C CA . GLU B 1 33 ? -22.645 -14.204 20.697 1 76.41 33 GLU B CA 1
ATOM 3008 C C . GLU B 1 33 ? -23.029 -15.379 19.803 1 76.41 33 GLU B C 1
ATOM 3010 O O . GLU B 1 33 ? -22.604 -15.451 18.648 1 76.41 33 GLU B O 1
ATOM 3015 N N . LYS B 1 34 ? -23.773 -16.225 20.378 1 81.16 34 LYS B N 1
ATOM 3016 C CA . LYS B 1 34 ? -24.206 -17.394 19.618 1 81.16 34 LYS B CA 1
ATOM 3017 C C . LYS B 1 34 ? -25.051 -16.985 18.414 1 81.16 34 LYS B C 1
ATOM 3019 O O . LYS B 1 34 ? -24.837 -17.476 17.304 1 81.16 34 LYS B O 1
ATOM 3024 N N . ALA B 1 35 ? -25.944 -16.142 18.664 1 82.16 35 ALA B N 1
ATOM 3025 C CA . ALA B 1 35 ? -26.805 -15.656 17.589 1 82.16 35 ALA B CA 1
ATOM 3026 C C . ALA B 1 35 ? -25.995 -14.912 16.531 1 82.16 35 ALA B C 1
ATOM 3028 O O . ALA B 1 35 ? -26.184 -15.127 15.332 1 82.16 35 ALA B O 1
ATOM 3029 N N . ARG B 1 36 ? -25.132 -14.12 16.955 1 81.7 36 ARG B N 1
ATOM 3030 C CA . ARG B 1 36 ? -24.301 -13.337 16.046 1 81.7 36 ARG B CA 1
ATOM 3031 C C . ARG B 1 36 ? -23.474 -14.244 15.142 1 81.7 36 ARG B C 1
ATOM 3033 O O . ARG B 1 36 ? -23.453 -14.062 13.923 1 81.7 36 ARG B O 1
ATOM 3040 N N . GLU B 1 37 ? -22.849 -15.126 15.73 1 80.21 37 GLU B N 1
ATOM 3041 C CA . GLU B 1 37 ? -22.008 -16.043 14.966 1 80.21 37 GLU B CA 1
ATOM 3042 C C . GLU B 1 37 ? -22.825 -16.807 13.928 1 80.21 37 GLU B C 1
ATOM 3044 O O . GLU B 1 37 ? -22.396 -16.959 12.782 1 80.21 37 GLU B O 1
ATOM 3049 N N . ALA B 1 38 ? -23.949 -17.333 14.36 1 83.96 38 ALA B N 1
ATOM 3050 C CA . ALA B 1 38 ? -24.808 -18.103 13.464 1 83.96 38 ALA B CA 1
ATOM 3051 C C . ALA B 1 38 ? -25.276 -17.252 12.287 1 83.96 38 ALA B C 1
ATOM 3053 O O . ALA B 1 38 ? -25.245 -17.699 11.138 1 83.96 38 ALA B O 1
ATOM 3054 N N . ILE B 1 39 ? -25.616 -16.082 12.62 1 85.2 39 ILE B N 1
ATOM 3055 C CA . ILE B 1 39 ? -26.164 -15.186 11.607 1 85.2 39 ILE B CA 1
ATOM 3056 C C . ILE B 1 39 ? -25.054 -14.739 10.658 1 85.2 39 ILE B C 1
ATOM 3058 O O . ILE B 1 39 ? -25.23 -14.752 9.438 1 85.2 39 ILE B O 1
ATOM 3062 N N . VAL B 1 40 ? -23.943 -14.384 11.185 1 79.3 40 VAL B N 1
ATOM 3063 C CA . VAL B 1 40 ? -22.821 -13.915 10.379 1 79.3 40 VAL B CA 1
ATOM 3064 C C . VAL B 1 40 ? -22.332 -15.04 9.469 1 79.3 40 VAL B C 1
ATOM 3066 O O . VAL B 1 40 ? -22.043 -14.813 8.292 1 79.3 40 VAL B O 1
ATOM 3069 N N . ARG B 1 41 ? -22.221 -16.163 10.005 1 80.5 41 ARG B N 1
ATOM 3070 C CA . ARG B 1 41 ? -21.815 -17.322 9.216 1 80.5 41 ARG B CA 1
ATOM 3071 C C . ARG B 1 41 ? -22.781 -17.562 8.06 1 80.5 41 ARG B C 1
ATOM 3073 O O . ARG B 1 41 ? -22.356 -17.843 6.938 1 80.5 41 ARG B O 1
ATOM 3080 N N . CYS B 1 42 ? -24.04 -17.533 8.391 1 82.57 42 CYS B N 1
ATOM 3081 C CA . CYS B 1 42 ? -25.063 -17.742 7.372 1 82.57 42 CYS B CA 1
ATOM 3082 C C . CYS B 1 42 ? -25.022 -16.636 6.324 1 82.57 42 CYS B C 1
ATOM 3084 O O . CYS B 1 42 ? -25.108 -16.908 5.125 1 82.57 42 CYS B O 1
ATOM 3086 N N . ALA B 1 43 ? -24.874 -15.413 6.796 1 80.78 43 ALA B N 1
ATOM 3087 C CA . ALA B 1 43 ? -24.817 -14.259 5.903 1 80.78 43 ALA B CA 1
ATOM 3088 C C . ALA B 1 43 ? -23.619 -14.353 4.961 1 80.78 43 ALA B C 1
ATOM 3090 O O . ALA B 1 43 ? -23.717 -13.997 3.785 1 80.78 43 ALA B O 1
ATOM 3091 N N . ARG B 1 44 ? -22.588 -14.813 5.472 1 75.02 44 ARG B N 1
ATOM 3092 C CA . ARG B 1 44 ? -21.383 -14.996 4.669 1 75.02 44 ARG B CA 1
ATOM 3093 C C . ARG B 1 44 ? -21.606 -16.037 3.576 1 75.02 44 ARG B C 1
ATOM 3095 O O . ARG B 1 44 ? -21.238 -15.819 2.42 1 75.02 44 ARG B O 1
ATOM 3102 N N . LYS B 1 45 ? -22.171 -17.125 4.009 1 77.77 45 LYS B N 1
ATOM 3103 C CA . LYS B 1 45 ? -22.446 -18.215 3.077 1 77.77 45 LYS B CA 1
ATOM 3104 C C . LYS B 1 45 ? -23.353 -17.751 1.94 1 77.77 45 LYS B C 1
ATOM 3106 O O . LYS B 1 45 ? -23.18 -18.166 0.792 1 77.77 45 LYS B O 1
ATOM 3111 N N . LEU B 1 46 ? -24.219 -16.843 2.308 1 75.99 46 LEU B N 1
ATOM 3112 C CA . LEU B 1 46 ? -25.207 -16.394 1.334 1 75.99 46 LEU B CA 1
ATOM 3113 C C . LEU B 1 46 ? -24.694 -15.186 0.557 1 75.99 46 LEU B C 1
ATOM 3115 O O . LEU B 1 46 ? -25.415 -14.622 -0.27 1 75.99 46 LEU B O 1
ATOM 3119 N N . GLY B 1 47 ? -23.472 -14.693 0.878 1 70.09 47 GLY B N 1
ATOM 3120 C CA . GLY B 1 47 ? -22.851 -13.595 0.155 1 70.09 47 GLY B CA 1
ATOM 3121 C C . GLY B 1 47 ? -23.356 -12.232 0.59 1 70.09 47 GLY B C 1
ATOM 3122 O O . GLY B 1 47 ? -23.064 -11.222 -0.052 1 70.09 47 GLY B O 1
ATOM 3123 N N . VAL B 1 48 ? -24.176 -12.258 1.666 1 69.96 48 VAL B N 1
ATOM 3124 C CA . VAL B 1 48 ? -24.778 -11.014 2.135 1 69.96 48 VAL B CA 1
ATOM 3125 C C . VAL B 1 48 ? -23.689 -10.068 2.634 1 69.96 48 VAL B C 1
ATOM 3127 O O . VAL B 1 48 ? -23.739 -8.863 2.378 1 69.96 48 VAL B O 1
ATOM 3130 N N . LEU B 1 49 ? -22.735 -10.6 3.249 1 68.66 49 LEU B N 1
ATOM 3131 C CA . LEU B 1 49 ? -21.676 -9.77 3.814 1 68.66 49 LEU B CA 1
ATOM 3132 C C . LEU B 1 49 ? -20.828 -9.147 2.71 1 68.66 49 LEU B C 1
ATOM 3134 O O . LEU B 1 49 ? -20.412 -7.991 2.82 1 68.66 49 LEU B O 1
ATOM 3138 N N . ASP B 1 50 ? -20.56 -9.829 1.694 1 65.13 50 ASP B N 1
ATOM 3139 C CA . ASP B 1 50 ? -19.833 -9.286 0.551 1 65.13 50 ASP B CA 1
ATOM 3140 C C . ASP B 1 50 ? -20.597 -8.127 -0.085 1 65.13 50 ASP B C 1
ATOM 3142 O O . ASP B 1 50 ? -20.002 -7.111 -0.451 1 65.13 50 ASP B O 1
ATOM 3146 N N . GLU B 1 51 ? -21.882 -8.396 -0.19 1 64.71 51 GLU B N 1
ATOM 3147 C CA . GLU B 1 51 ? -22.732 -7.355 -0.759 1 64.71 51 GLU B CA 1
ATOM 3148 C C . GLU B 1 51 ? -22.723 -6.1 0.108 1 64.71 51 GLU B C 1
ATOM 3150 O O . GLU B 1 51 ? -22.723 -4.981 -0.409 1 64.71 51 GLU B O 1
ATOM 3155 N N . LEU B 1 52 ? -22.774 -6.407 1.414 1 63.49 52 LEU B N 1
ATOM 3156 C CA . LEU B 1 52 ? -22.728 -5.292 2.354 1 63.49 52 LEU B CA 1
ATOM 3157 C C . LEU B 1 52 ? -21.408 -4.537 2.239 1 63.49 52 LEU B C 1
ATOM 3159 O O . LEU B 1 52 ? -21.378 -3.31 2.353 1 63.49 52 LEU B O 1
ATOM 3163 N N . ALA B 1 53 ? -20.376 -5.309 1.993 1 60.68 53 ALA B N 1
ATOM 3164 C CA . ALA B 1 53 ? -19.049 -4.707 1.887 1 60.68 53 ALA B CA 1
ATOM 3165 C C . ALA B 1 53 ? -18.932 -3.856 0.626 1 60.68 53 ALA B C 1
ATOM 3167 O O . ALA B 1 53 ? -18.236 -2.838 0.619 1 60.68 53 ALA B O 1
ATOM 3168 N N . THR B 1 54 ? -19.51 -4.37 -0.4 1 59.82 54 THR B N 1
ATOM 3169 C CA . THR B 1 54 ? -19.384 -3.701 -1.69 1 59.82 54 THR B CA 1
ATOM 3170 C C . THR B 1 54 ? -20.377 -2.547 -1.8 1 59.82 54 THR B C 1
ATOM 3172 O O . THR B 1 54 ? -20.146 -1.592 -2.545 1 59.82 54 THR B O 1
ATOM 3175 N N . GLY B 1 55 ? -21.357 -2.536 -0.866 1 57.51 55 GLY B N 1
ATOM 3176 C CA . GLY B 1 55 ? -22.407 -1.532 -0.932 1 57.51 55 GLY B CA 1
ATOM 3177 C C . GLY B 1 55 ? -23.122 -1.503 -2.27 1 57.51 55 GLY B C 1
ATOM 3178 O O . GLY B 1 55 ? -22.949 -2.406 -3.091 1 57.51 55 GLY B O 1
ATOM 3179 N N . ARG B 1 56 ? -24.137 -0.663 -2.505 1 59.41 56 ARG B N 1
ATOM 3180 C CA . ARG B 1 56 ? -24.753 -0.418 -3.805 1 59.41 56 ARG B CA 1
ATOM 3181 C C . ARG B 1 56 ? -23.768 0.244 -4.762 1 59.41 56 ARG B C 1
ATOM 3183 O O . ARG B 1 56 ? -23.183 1.28 -4.44 1 59.41 56 ARG B O 1
ATOM 3190 N N . LEU B 1 57 ? -23.387 -0.481 -5.815 1 64.09 57 LEU B N 1
ATOM 3191 C CA . LEU B 1 57 ? -22.377 0.009 -6.747 1 64.09 57 LEU B CA 1
ATOM 3192 C C . LEU B 1 57 ? -22.895 1.211 -7.529 1 64.09 57 LEU B C 1
ATOM 3194 O O . LEU B 1 57 ? -23.932 1.126 -8.191 1 64.09 57 LEU B O 1
ATOM 3198 N N . LEU B 1 58 ? -22.375 2.364 -7.273 1 73.13 58 LEU B N 1
ATOM 3199 C CA . LEU B 1 58 ? -22.647 3.554 -8.072 1 73.13 58 LEU B CA 1
ATOM 3200 C C . LEU B 1 58 ? -22.015 3.436 -9.455 1 73.13 58 LEU B C 1
ATOM 3202 O O . LEU B 1 58 ? -22.275 4.261 -10.334 1 73.13 58 LEU B O 1
ATOM 3206 N N . ILE B 1 59 ? -21.357 2.349 -9.647 1 81.18 59 ILE B N 1
ATOM 3207 C CA . ILE B 1 59 ? -20.707 2.1 -10.929 1 81.18 59 ILE B CA 1
ATOM 3208 C C . ILE B 1 59 ? -21.713 1.503 -11.911 1 81.18 59 ILE B C 1
ATOM 3210 O O . ILE B 1 59 ? -22.341 0.482 -11.622 1 81.18 59 ILE B O 1
ATOM 3214 N N . ASN B 1 60 ? -21.849 2.092 -13.049 1 82.49 60 ASN B N 1
ATOM 3215 C CA . ASN B 1 60 ? -22.755 1.54 -14.05 1 82.49 60 ASN B CA 1
ATOM 3216 C C . ASN B 1 60 ? -22.001 1.076 -15.293 1 82.49 60 ASN B C 1
ATOM 3218 O O . ASN B 1 60 ? -22.545 0.334 -16.113 1 82.49 60 ASN B O 1
ATOM 3222 N N . GLY B 1 61 ? -20.793 1.563 -15.493 1 90.27 61 GLY B N 1
ATOM 3223 C CA . GLY B 1 61 ? -19.968 1.154 -16.619 1 90.27 61 GLY B CA 1
ATOM 3224 C C . GLY B 1 61 ? -18.482 1.303 -16.356 1 90.27 61 GLY B C 1
ATOM 3225 O O . GLY B 1 61 ? -18.039 2.326 -15.829 1 90.27 61 GLY B O 1
ATOM 3226 N N . ILE B 1 62 ? -17.727 0.316 -16.679 1 95.56 62 ILE B N 1
ATOM 3227 C CA . ILE B 1 62 ? -16.281 0.328 -16.484 1 95.56 62 ILE B CA 1
ATOM 3228 C C . ILE B 1 62 ? -15.578 0.079 -17.817 1 95.56 62 ILE B C 1
ATOM 3230 O O . ILE B 1 62 ? -15.919 -0.861 -18.539 1 95.56 62 ILE B O 1
ATOM 3234 N N . ALA B 1 63 ? -14.676 0.944 -18.206 1 97 63 ALA B N 1
ATOM 3235 C CA . ALA B 1 63 ? -13.727 0.659 -19.279 1 97 63 ALA B CA 1
ATOM 3236 C C . ALA B 1 63 ? -12.413 0.12 -18.721 1 97 63 ALA B C 1
ATOM 3238 O O . ALA B 1 63 ? -11.766 0.774 -17.899 1 97 63 ALA B O 1
ATOM 3239 N N . VAL B 1 64 ? -12.07 -1.043 -19.187 1 97.07 64 VAL B N 1
ATOM 3240 C CA . VAL B 1 64 ? -10.836 -1.681 -18.739 1 97.07 64 VAL B CA 1
ATOM 3241 C C . VAL B 1 64 ? -9.808 -1.667 -19.868 1 97.07 64 VAL B C 1
ATOM 3243 O O . VAL B 1 64 ? -10.066 -2.183 -20.958 1 97.07 64 VAL B O 1
ATOM 3246 N N . PHE B 1 65 ? -8.711 -1.067 -19.584 1 96.46 65 PHE B N 1
ATOM 3247 C CA . PHE B 1 65 ? -7.603 -1.043 -20.531 1 96.46 65 PHE B CA 1
ATOM 3248 C C . PHE B 1 65 ? -6.497 -1.996 -20.094 1 96.46 65 PHE B C 1
ATOM 3250 O O . PHE B 1 65 ? -6.053 -1.955 -18.944 1 96.46 65 PHE B O 1
ATOM 3257 N N . ALA B 1 66 ? -6.076 -2.834 -20.943 1 93.81 66 ALA B N 1
ATOM 3258 C CA . ALA B 1 66 ? -5 -3.795 -20.711 1 93.81 66 ALA B CA 1
ATOM 3259 C C . ALA B 1 66 ? -4.204 -4.046 -21.988 1 93.81 66 ALA B C 1
ATOM 3261 O O . ALA B 1 66 ? -4.66 -3.716 -23.086 1 93.81 66 ALA B O 1
ATOM 3262 N N . PRO B 1 67 ? -3.012 -4.562 -21.813 1 90.07 67 PRO B N 1
ATOM 3263 C CA . PRO B 1 67 ? -2.277 -4.894 -23.035 1 90.07 67 PRO B CA 1
ATOM 3264 C C . PRO B 1 67 ? -3.067 -5.807 -23.969 1 90.07 67 PRO B C 1
ATOM 3266 O O . PRO B 1 67 ? -3.779 -6.703 -23.507 1 90.07 67 PRO B O 1
ATOM 3269 N N . ALA B 1 68 ? -2.833 -5.637 -25.216 1 85.08 68 ALA B N 1
ATOM 3270 C CA . ALA B 1 68 ? -3.607 -6.353 -26.226 1 85.08 68 ALA B CA 1
ATOM 3271 C C . ALA B 1 68 ? -3.432 -7.862 -26.083 1 85.08 68 ALA B C 1
ATOM 3273 O O . ALA B 1 68 ? -4.361 -8.629 -26.348 1 85.08 68 ALA B O 1
ATOM 3274 N N . ARG B 1 69 ? -2.296 -8.241 -25.61 1 81.74 69 ARG B N 1
ATOM 3275 C CA . ARG B 1 69 ? -1.989 -9.66 -25.469 1 81.74 69 ARG B CA 1
ATOM 3276 C C . ARG B 1 69 ? -2.896 -10.317 -24.435 1 81.74 69 ARG B C 1
ATOM 3278 O O . ARG B 1 69 ? -2.992 -11.545 -24.376 1 81.74 69 ARG B O 1
ATOM 3285 N N . THR B 1 70 ? -3.47 -9.537 -23.594 1 80.96 70 THR B N 1
ATOM 3286 C CA . THR B 1 70 ? -4.42 -10.04 -22.608 1 80.96 70 THR B CA 1
ATOM 3287 C C . THR B 1 70 ? -5.59 -10.742 -23.293 1 80.96 70 THR B C 1
ATOM 3289 O O . THR B 1 70 ? -6.151 -11.697 -22.751 1 80.96 70 THR B O 1
ATOM 3292 N N . PHE B 1 71 ? -5.915 -10.264 -24.392 1 78.44 71 PHE B N 1
ATOM 3293 C CA . PHE B 1 71 ? -7.177 -10.662 -25.005 1 78.44 71 PHE B CA 1
ATOM 3294 C C . PHE B 1 71 ? -6.941 -11.66 -26.132 1 78.44 71 PHE B C 1
ATOM 3296 O O . PHE B 1 71 ? -7.818 -11.876 -26.97 1 78.44 71 PHE B O 1
ATOM 3303 N N . THR B 1 72 ? -5.747 -12.247 -26.112 1 75.53 72 THR B N 1
ATOM 3304 C CA . THR B 1 72 ? -5.448 -13.27 -27.108 1 75.53 72 THR B CA 1
ATOM 3305 C C . THR B 1 72 ? -5.438 -14.657 -26.472 1 75.53 72 THR B C 1
ATOM 3307 O O . THR B 1 72 ? -5.387 -14.784 -25.247 1 75.53 72 THR B O 1
ATOM 3310 N N . ALA B 1 73 ? -5.634 -15.727 -27.218 1 58.35 73 ALA B N 1
ATOM 3311 C CA . ALA B 1 73 ? -5.678 -17.117 -26.772 1 58.35 73 ALA B CA 1
ATOM 3312 C C . ALA B 1 73 ? -4.429 -17.475 -25.97 1 58.35 73 ALA B C 1
ATOM 3314 O O . ALA B 1 73 ? -4.49 -18.288 -25.045 1 58.35 73 ALA B O 1
ATOM 3315 N N . ARG B 1 74 ? -3.347 -17.072 -26.299 1 61.08 74 ARG B N 1
ATOM 3316 C CA . ARG B 1 74 ? -2.096 -17.339 -25.596 1 61.08 74 ARG B CA 1
ATOM 3317 C C . ARG B 1 74 ? -1.79 -16.238 -24.586 1 61.08 74 ARG B C 1
ATOM 3319 O O . ARG B 1 74 ? -0.625 -15.966 -24.291 1 61.08 74 ARG B O 1
ATOM 3326 N N . GLY B 1 75 ? -2.817 -15.806 -24.028 1 65.32 75 GLY B N 1
ATOM 3327 C CA . GLY B 1 75 ? -2.742 -14.584 -23.243 1 65.32 75 GLY B CA 1
ATOM 3328 C C . GLY B 1 75 ? -1.978 -14.756 -21.944 1 65.32 75 GLY B C 1
ATOM 3329 O O . GLY B 1 75 ? -1.661 -15.879 -21.548 1 65.32 75 GLY B O 1
ATOM 3330 N N . ASP B 1 76 ? -1.473 -13.729 -21.386 1 78.47 76 ASP B N 1
ATOM 3331 C CA . ASP B 1 76 ? -0.745 -13.577 -20.129 1 78.47 76 ASP B CA 1
ATOM 3332 C C . ASP B 1 76 ? -1.655 -13.845 -18.932 1 78.47 76 ASP B C 1
ATOM 3334 O O . ASP B 1 76 ? -2.656 -13.152 -18.739 1 78.47 76 ASP B O 1
ATOM 3338 N N . ILE B 1 77 ? -1.397 -15.003 -18.277 1 82.77 77 ILE B N 1
ATOM 3339 C CA . ILE B 1 77 ? -2.221 -15.519 -17.189 1 82.77 77 ILE B CA 1
ATOM 3340 C C . ILE B 1 77 ? -2.486 -14.412 -16.172 1 82.77 77 ILE B C 1
ATOM 3342 O O . ILE B 1 77 ? -3.577 -14.33 -15.604 1 82.77 77 ILE B O 1
ATOM 3346 N N . PHE B 1 78 ? -1.591 -13.587 -15.955 1 89.93 78 PHE B N 1
ATOM 3347 C CA . PHE B 1 78 ? -1.754 -12.493 -15.005 1 89.93 78 PHE B CA 1
ATOM 3348 C C . PHE B 1 78 ? -2.942 -11.617 -15.386 1 89.93 78 PHE B C 1
ATOM 3350 O O . PHE B 1 78 ? -3.839 -11.39 -14.572 1 89.93 78 PHE B O 1
ATOM 3357 N N . TYR B 1 79 ? -2.986 -11.17 -16.545 1 90.83 79 TYR B N 1
ATOM 3358 C CA . TYR B 1 79 ? -4.016 -10.245 -17.004 1 90.83 79 TYR B CA 1
ATOM 3359 C C . TYR B 1 79 ? -5.371 -10.938 -17.094 1 90.83 79 TYR B C 1
ATOM 3361 O O . TYR B 1 79 ? -6.405 -10.333 -16.802 1 90.83 79 TYR B O 1
ATOM 3369 N N . GLN B 1 80 ? -5.318 -12.135 -17.5 1 88.74 80 GLN B N 1
ATOM 3370 C CA . GLN B 1 80 ? -6.559 -12.899 -17.579 1 88.74 80 GLN B CA 1
ATOM 3371 C C . GLN B 1 80 ? -7.214 -13.027 -16.207 1 88.74 80 GLN B C 1
ATOM 3373 O O . GLN B 1 80 ? -8.419 -12.805 -16.065 1 88.74 80 GLN B O 1
ATOM 3378 N N . GLU B 1 81 ? -6.4 -13.374 -15.258 1 91.27 81 GLU B N 1
ATOM 3379 C CA . GLU B 1 81 ? -6.929 -13.559 -13.91 1 91.27 81 GLU B CA 1
ATOM 3380 C C . GLU B 1 81 ? -7.407 -12.237 -13.319 1 91.27 81 GLU B C 1
ATOM 3382 O O . GLU B 1 81 ? -8.415 -12.196 -12.61 1 91.27 81 GLU B O 1
ATOM 3387 N N . VAL B 1 82 ? -6.697 -11.184 -13.588 1 95.06 82 VAL B N 1
ATOM 3388 C CA . VAL B 1 82 ? -7.107 -9.869 -13.107 1 95.06 82 VAL B CA 1
ATOM 3389 C C . VAL B 1 82 ? -8.467 -9.503 -13.699 1 95.06 82 VAL B C 1
ATOM 3391 O O . VAL B 1 82 ? -9.366 -9.063 -12.978 1 95.06 82 VAL B O 1
ATOM 3394 N N . THR B 1 83 ? -8.607 -9.695 -15.043 1 94.08 83 THR B N 1
ATOM 3395 C CA . THR B 1 83 ? -9.858 -9.347 -15.707 1 94.08 83 THR B CA 1
ATOM 3396 C C . THR B 1 83 ? -11 -10.223 -15.201 1 94.08 83 THR B C 1
ATOM 3398 O O . THR B 1 83 ? -12.139 -9.764 -15.089 1 94.08 83 THR B O 1
ATOM 3401 N N . ARG B 1 84 ? -10.718 -11.427 -14.894 1 92.27 84 ARG B N 1
ATOM 3402 C CA . ARG B 1 84 ? -11.727 -12.295 -14.296 1 92.27 84 ARG B CA 1
ATOM 3403 C C . ARG B 1 84 ? -12.154 -11.775 -12.927 1 92.27 84 ARG B C 1
ATOM 3405 O O . ARG B 1 84 ? -13.33 -11.854 -12.567 1 92.27 84 ARG B O 1
ATOM 3412 N N . GLY B 1 85 ? -11.161 -11.326 -12.158 1 94.56 85 GLY B N 1
ATOM 3413 C CA . GLY B 1 85 ? -11.471 -10.729 -10.869 1 94.56 85 GLY B CA 1
ATOM 3414 C C . GLY B 1 85 ? -12.391 -9.527 -10.974 1 94.56 85 GLY B C 1
ATOM 3415 O O . GLY B 1 85 ? -13.301 -9.363 -10.158 1 94.56 85 GLY B O 1
ATOM 3416 N N . ILE B 1 86 ? -12.147 -8.695 -11.96 1 95.5 86 ILE B N 1
ATOM 3417 C CA . ILE B 1 86 ? -13.005 -7.54 -12.201 1 95.5 86 ILE B CA 1
ATOM 3418 C C . ILE B 1 86 ? -14.424 -8.009 -12.516 1 95.5 86 ILE B C 1
ATOM 3420 O O . ILE B 1 86 ? -15.392 -7.505 -11.941 1 95.5 86 ILE B O 1
ATOM 3424 N N . ALA B 1 87 ? -14.523 -8.986 -13.395 1 93.69 87 ALA B N 1
ATOM 3425 C CA . ALA B 1 87 ? -15.822 -9.535 -13.775 1 93.69 87 ALA B CA 1
ATOM 3426 C C . ALA B 1 87 ? -16.542 -10.127 -12.567 1 93.69 87 ALA B C 1
ATOM 3428 O O . ALA B 1 87 ? -17.746 -9.923 -12.393 1 93.69 87 ALA B O 1
ATOM 3429 N N . ASP B 1 88 ? -15.829 -10.826 -11.745 1 89.18 88 ASP B N 1
ATOM 3430 C CA . ASP B 1 88 ? -16.397 -11.439 -10.549 1 89.18 88 ASP B CA 1
ATOM 3431 C C . ASP B 1 88 ? -16.979 -10.382 -9.613 1 89.18 88 ASP B C 1
ATOM 3433 O O . ASP B 1 88 ? -18.048 -10.58 -9.032 1 89.18 88 ASP B O 1
ATOM 3437 N N . ALA B 1 89 ? -16.296 -9.348 -9.457 1 88.38 89 ALA B N 1
ATOM 3438 C CA . ALA B 1 89 ? -16.677 -8.305 -8.508 1 88.38 89 ALA B CA 1
ATOM 3439 C C . ALA B 1 89 ? -17.965 -7.611 -8.944 1 88.38 89 ALA B C 1
ATOM 3441 O O . ALA B 1 89 ? -18.743 -7.15 -8.107 1 88.38 89 ALA B O 1
ATOM 3442 N N . ILE B 1 90 ? -18.213 -7.557 -10.257 1 87.98 90 ILE B N 1
ATOM 3443 C CA . ILE B 1 90 ? -19.36 -6.78 -10.715 1 87.98 90 ILE B CA 1
ATOM 3444 C C . ILE B 1 90 ? -20.499 -7.72 -11.103 1 87.98 90 ILE B C 1
ATOM 3446 O O . ILE B 1 90 ? -21.606 -7.272 -11.407 1 87.98 90 ILE B O 1
ATOM 3450 N N . GLU B 1 91 ? -20.238 -8.96 -11.137 1 83.46 91 GLU B N 1
ATOM 3451 C CA . GLU B 1 91 ? -21.18 -9.98 -11.585 1 83.46 91 GLU B CA 1
ATOM 3452 C C . GLU B 1 91 ? -22.547 -9.795 -10.931 1 83.46 91 GLU B C 1
ATOM 3454 O O . GLU B 1 91 ? -23.578 -9.87 -11.603 1 83.46 91 GLU B O 1
ATOM 3459 N N . PRO B 1 92 ? -22.568 -9.505 -9.621 1 73.54 92 PRO B N 1
ATOM 3460 C CA . PRO B 1 92 ? -23.873 -9.352 -8.975 1 73.54 92 PRO B CA 1
ATOM 3461 C C . PRO B 1 92 ? -24.574 -8.051 -9.361 1 73.54 92 PRO B C 1
ATOM 3463 O O . PRO B 1 92 ? -25.722 -7.824 -8.97 1 73.54 92 PRO B O 1
ATOM 3466 N N . HIS B 1 93 ? -23.89 -7.286 -10.184 1 74.42 93 HIS B N 1
ATOM 3467 C CA . HIS B 1 93 ? -24.396 -5.957 -10.511 1 74.42 93 HIS B CA 1
ATOM 3468 C C . HIS B 1 93 ? -24.584 -5.794 -12.015 1 74.42 93 HIS B C 1
ATOM 3470 O O . HIS B 1 93 ? -23.986 -6.529 -12.803 1 74.42 93 HIS B O 1
ATOM 3476 N N . ASP B 1 94 ? -25.499 -4.94 -12.423 1 78.71 94 ASP B N 1
ATOM 3477 C CA . ASP B 1 94 ? -25.709 -4.613 -13.83 1 78.71 94 ASP B CA 1
ATOM 3478 C C . ASP B 1 94 ? -24.759 -3.508 -14.285 1 78.71 94 ASP B C 1
ATOM 3480 O O . ASP B 1 94 ? -25.145 -2.34 -14.354 1 78.71 94 ASP B O 1
ATOM 3484 N N . VAL B 1 95 ? -23.564 -3.894 -14.48 1 84.87 95 VAL B N 1
ATOM 3485 C CA . VAL B 1 95 ? -22.529 -2.942 -14.871 1 84.87 95 VAL B CA 1
ATOM 3486 C C . VAL B 1 95 ? -22.062 -3.242 -16.294 1 84.87 95 VAL B C 1
ATOM 3488 O O . VAL B 1 95 ? -21.764 -4.392 -16.627 1 84.87 95 VAL B O 1
ATOM 3491 N N . TYR B 1 96 ? -22.056 -2.217 -17.14 1 89.41 96 TYR B N 1
ATOM 3492 C CA . TYR B 1 96 ? -21.5 -2.334 -18.483 1 89.41 96 TYR B CA 1
ATOM 3493 C C . TYR B 1 96 ? -19.982 -2.449 -18.437 1 89.41 96 TYR B C 1
ATOM 3495 O O . TYR B 1 96 ? -19.303 -1.58 -17.885 1 89.41 96 TYR B O 1
ATOM 3503 N N . LEU B 1 97 ? -19.498 -3.575 -18.957 1 93.77 97 LEU B N 1
ATOM 3504 C CA . LEU B 1 97 ? -18.06 -3.816 -18.927 1 93.77 97 LEU B CA 1
ATOM 3505 C C . LEU B 1 97 ? -17.492 -3.89 -20.341 1 93.77 97 LEU B C 1
ATOM 3507 O O . LEU B 1 97 ? -17.987 -4.651 -21.174 1 93.77 97 LEU B O 1
ATOM 3511 N N . THR B 1 98 ? -16.469 -3.054 -20.617 1 94.36 98 THR B N 1
ATOM 3512 C CA . THR B 1 98 ? -15.796 -3.102 -21.91 1 94.36 98 THR B CA 1
ATOM 3513 C C . THR B 1 98 ? -14.287 -3.241 -21.73 1 94.36 98 THR B C 1
ATOM 3515 O O . THR B 1 98 ? -13.711 -2.659 -20.809 1 94.36 98 THR B O 1
ATOM 3518 N N . PHE B 1 99 ? -13.738 -4.032 -22.552 1 93.8 99 PHE B N 1
ATOM 3519 C CA . PHE B 1 99 ? -12.295 -4.239 -22.558 1 93.8 99 PHE B CA 1
ATOM 3520 C C . PHE B 1 99 ? -11.664 -3.621 -23.8 1 93.8 99 PHE B C 1
ATOM 3522 O O . PHE B 1 99 ? -12.228 -3.699 -24.894 1 93.8 99 PHE B O 1
ATOM 3529 N N . CYS B 1 100 ? -10.524 -2.963 -23.603 1 93.4 100 CYS B N 1
ATOM 3530 C CA . CYS B 1 100 ? -9.812 -2.324 -24.704 1 93.4 100 CYS B CA 1
ATOM 3531 C C . CYS B 1 100 ? -8.313 -2.583 -24.606 1 93.4 100 CYS B C 1
ATOM 3533 O O . CYS B 1 100 ? -7.732 -2.488 -23.524 1 93.4 100 CYS B O 1
ATOM 3535 N N . GLY B 1 101 ? -7.759 -2.878 -25.73 1 92.04 101 GLY B N 1
ATOM 3536 C CA . GLY B 1 101 ? -6.315 -3.048 -25.786 1 92.04 101 GLY B CA 1
ATOM 3537 C C . GLY B 1 101 ? -5.557 -1.735 -25.733 1 92.04 101 GLY B C 1
ATOM 3538 O O . GLY B 1 101 ? -5.868 -0.802 -26.477 1 92.04 101 GLY B O 1
ATOM 3539 N N . LEU B 1 102 ? -4.669 -1.641 -24.763 1 90.74 102 LEU B N 1
ATOM 3540 C CA . LEU B 1 102 ? -3.785 -0.492 -24.603 1 90.74 102 LEU B CA 1
ATOM 3541 C C . LEU B 1 102 ? -2.368 -0.94 -24.262 1 90.74 102 LEU B C 1
ATOM 3543 O O . LEU B 1 102 ? -2.146 -1.588 -23.237 1 90.74 102 LEU B O 1
ATOM 3547 N N . GLU B 1 103 ? -1.519 -0.627 -25.02 1 85.63 103 GLU B N 1
ATOM 3548 C CA . GLU B 1 103 ? -0.164 -1.144 -24.858 1 85.63 103 GLU B CA 1
ATOM 3549 C C . GLU B 1 103 ? 0.512 -0.546 -23.627 1 85.63 103 GLU B C 1
ATOM 3551 O O . GLU B 1 103 ? 0.207 0.581 -23.231 1 85.63 103 GLU B O 1
ATOM 3556 N N . GLU B 1 104 ? 1.47 -1.278 -23.128 1 82.16 104 GLU B N 1
ATOM 3557 C CA . GLU B 1 104 ? 2.153 -0.934 -21.885 1 82.16 104 GLU B CA 1
ATOM 3558 C C . GLU B 1 104 ? 2.965 0.349 -22.038 1 82.16 104 GLU B C 1
ATOM 3560 O O . GLU B 1 104 ? 2.997 1.182 -21.13 1 82.16 104 GLU B O 1
ATOM 3565 N N . GLN B 1 105 ? 3.646 0.133 -23.219 1 79.79 105 GLN B N 1
ATOM 3566 C CA . GLN B 1 105 ? 4.464 1.289 -23.573 1 79.79 105 GLN B CA 1
ATOM 3567 C C . GLN B 1 105 ? 3.951 1.956 -24.845 1 79.79 105 GLN B C 1
ATOM 3569 O O . GLN B 1 105 ? 3.451 1.282 -25.748 1 79.79 105 GLN B O 1
ATOM 3574 N N . ASP B 1 106 ? 3.663 3.258 -24.95 1 81.58 106 ASP B N 1
ATOM 3575 C CA . ASP B 1 106 ? 3.207 3.991 -26.127 1 81.58 106 ASP B CA 1
ATOM 3576 C C . ASP B 1 106 ? 1.709 3.8 -26.347 1 81.58 106 ASP B C 1
ATOM 3578 O O . ASP B 1 106 ? 1.282 3.386 -27.427 1 81.58 106 ASP B O 1
ATOM 3582 N N . ALA B 1 107 ? 1.099 3.996 -25.486 1 87.9 107 ALA B N 1
ATOM 3583 C CA . ALA B 1 107 ? -0.352 3.828 -25.495 1 87.9 107 ALA B CA 1
ATOM 3584 C C . ALA B 1 107 ? -0.999 4.703 -26.565 1 87.9 107 ALA B C 1
ATOM 3586 O O . ALA B 1 107 ? -0.532 5.812 -26.834 1 87.9 107 ALA B O 1
ATOM 3587 N N . ASP B 1 108 ? -1.947 4.151 -27.252 1 91.89 108 ASP B N 1
ATOM 3588 C CA . ASP B 1 108 ? -2.761 4.908 -28.198 1 91.89 108 ASP B CA 1
ATOM 3589 C C . ASP B 1 108 ? -3.692 5.875 -27.47 1 91.89 108 ASP B C 1
ATOM 3591 O O . ASP B 1 108 ? -4.778 5.488 -27.033 1 91.89 108 ASP B O 1
ATOM 3595 N N . ILE B 1 109 ? -3.297 7.109 -27.409 1 92.77 109 ILE B N 1
ATOM 3596 C CA . ILE B 1 109 ? -3.971 8.149 -26.639 1 92.77 109 ILE B CA 1
ATOM 3597 C C . ILE B 1 109 ? -5.373 8.378 -27.199 1 92.77 109 ILE B C 1
ATOM 3599 O O . ILE B 1 109 ? -6.328 8.566 -26.441 1 92.77 109 ILE B O 1
ATOM 3603 N N . LYS B 1 110 ? -5.48 8.409 -28.495 1 93.52 110 LYS B N 1
ATOM 3604 C CA . LYS B 1 110 ? -6.774 8.631 -29.134 1 93.52 110 LYS B CA 1
ATOM 3605 C C . LYS B 1 110 ? -7.765 7.531 -28.764 1 93.52 110 LYS B C 1
ATOM 3607 O O . LYS B 1 110 ? -8.922 7.812 -28.442 1 93.52 110 LYS B O 1
ATOM 3612 N N . LEU B 1 111 ? -7.283 6.377 -28.876 1 93.39 111 LEU B N 1
ATOM 3613 C CA . LEU B 1 111 ? -8.121 5.24 -28.511 1 93.39 111 LEU B CA 1
ATOM 3614 C C . LEU B 1 111 ? -8.551 5.329 -27.05 1 93.39 111 LEU B C 1
ATOM 3616 O O . LEU B 1 111 ? -9.718 5.094 -26.727 1 93.39 111 LEU B O 1
ATOM 3620 N N . PHE B 1 112 ? -7.635 5.642 -26.183 1 95.09 112 PHE B N 1
ATOM 3621 C CA . PHE B 1 112 ? -7.921 5.773 -24.759 1 95.09 112 PHE B CA 1
ATOM 3622 C C . PHE B 1 112 ? -9.022 6.799 -24.52 1 95.09 112 PHE B C 1
ATOM 3624 O O . PHE B 1 112 ? -10.006 6.513 -23.834 1 95.09 112 PHE B O 1
ATOM 3631 N N . LEU B 1 113 ? -8.839 7.937 -25.077 1 94.79 113 LEU B N 1
ATOM 3632 C CA . LEU B 1 113 ? -9.786 9.024 -24.855 1 94.79 113 LEU B CA 1
ATOM 3633 C C . LEU B 1 113 ? -11.153 8.68 -25.436 1 94.79 113 LEU B C 1
ATOM 3635 O O . LEU B 1 113 ? -12.184 8.989 -24.834 1 94.79 113 LEU B O 1
ATOM 3639 N N . GLU B 1 114 ? -11.17 8.091 -26.596 1 94.13 114 GLU B N 1
ATOM 3640 C CA . GLU B 1 114 ? -12.42 7.694 -27.239 1 94.13 114 GLU B CA 1
ATOM 3641 C C . GLU B 1 114 ? -13.219 6.743 -26.352 1 94.13 114 GLU B C 1
ATOM 3643 O O . GLU B 1 114 ? -14.41 6.959 -26.117 1 94.13 114 GLU B O 1
ATOM 3648 N N . LYS B 1 115 ? -12.572 5.739 -25.853 1 94.3 115 LYS B N 1
ATOM 3649 C CA . LYS B 1 115 ? -13.245 4.717 -25.058 1 94.3 115 LYS B CA 1
ATOM 3650 C C . LYS B 1 115 ? -13.588 5.24 -23.665 1 94.3 115 LYS B C 1
ATOM 3652 O O . LYS B 1 115 ? -14.659 4.945 -23.132 1 94.3 115 LYS B O 1
ATOM 3657 N N . ALA B 1 116 ? -12.681 5.991 -23.086 1 93.76 116 ALA B N 1
ATOM 3658 C CA . ALA B 1 116 ? -12.878 6.533 -21.744 1 93.76 116 ALA B CA 1
ATOM 3659 C C . ALA B 1 116 ? -14.032 7.531 -21.719 1 93.76 116 ALA B C 1
ATOM 3661 O O . ALA B 1 116 ? -14.701 7.691 -20.696 1 93.76 116 ALA B O 1
ATOM 3662 N N . ASN B 1 117 ? -14.247 8.144 -22.81 1 91.63 117 ASN B N 1
ATOM 3663 C CA . ASN B 1 117 ? -15.271 9.182 -22.861 1 91.63 117 ASN B CA 1
ATOM 3664 C C . ASN B 1 117 ? -16.624 8.614 -23.279 1 91.63 117 ASN B C 1
ATOM 3666 O O . ASN B 1 117 ? -17.607 9.35 -23.378 1 91.63 117 ASN B O 1
ATOM 3670 N N . ASN B 1 118 ? -16.662 7.363 -23.576 1 91.03 118 ASN B N 1
ATOM 3671 C CA . ASN B 1 118 ? -17.943 6.735 -23.886 1 91.03 118 ASN B CA 1
ATOM 3672 C C . ASN B 1 118 ? -18.995 7.056 -22.828 1 91.03 118 ASN B C 1
ATOM 3674 O O . ASN B 1 118 ? -18.714 6.998 -21.63 1 91.03 118 ASN B O 1
ATOM 3678 N N . LYS B 1 119 ? -20.157 7.376 -23.14 1 84.85 119 LYS B N 1
ATOM 3679 C CA . LYS B 1 119 ? -21.225 7.861 -22.27 1 84.85 119 LYS B CA 1
ATOM 3680 C C . LYS B 1 119 ? -21.682 6.773 -21.303 1 84.85 119 LYS B C 1
ATOM 3682 O O . LYS B 1 119 ? -22.207 7.072 -20.228 1 84.85 119 LYS B O 1
ATOM 3687 N N . ASN B 1 120 ? -21.486 5.563 -21.681 1 87.09 120 ASN B N 1
ATOM 3688 C CA . ASN B 1 120 ? -21.934 4.451 -20.849 1 87.09 120 ASN B CA 1
ATOM 3689 C C . ASN B 1 120 ? -20.915 4.119 -19.763 1 87.09 120 ASN B C 1
ATOM 3691 O O . ASN B 1 120 ? -21.169 3.271 -18.905 1 87.09 120 ASN B O 1
ATOM 3695 N N . ILE B 1 121 ? -19.793 4.839 -19.795 1 90.5 121 ILE B N 1
ATOM 3696 C CA . ILE B 1 121 ? -18.7 4.553 -18.873 1 90.5 121 ILE B CA 1
ATOM 3697 C C . ILE B 1 121 ? -18.616 5.65 -17.814 1 90.5 121 ILE B C 1
ATOM 3699 O O . ILE B 1 121 ? -18.591 6.839 -18.144 1 90.5 121 ILE B O 1
ATOM 3703 N N . ASN B 1 122 ? -18.539 5.241 -16.512 1 89.14 122 ASN B N 1
ATOM 3704 C CA . ASN B 1 122 ? -18.327 6.248 -15.478 1 89.14 122 ASN B CA 1
ATOM 3705 C C . ASN B 1 122 ? -17.173 5.87 -14.554 1 89.14 122 ASN B C 1
ATOM 3707 O O . ASN B 1 122 ? -16.974 6.498 -13.513 1 89.14 122 ASN B O 1
ATOM 3711 N N . ALA B 1 123 ? -16.4 4.835 -14.897 1 94.18 123 ALA B N 1
ATOM 3712 C CA . ALA B 1 123 ? -15.198 4.439 -14.168 1 94.18 123 ALA B CA 1
ATOM 3713 C C . ALA B 1 123 ? -14.182 3.783 -15.1 1 94.18 123 ALA B C 1
ATOM 3715 O O . ALA B 1 123 ? -14.555 3.184 -16.111 1 94.18 123 ALA B O 1
ATOM 3716 N N . ILE B 1 124 ? -12.9 3.871 -14.719 1 97.21 124 ILE B N 1
ATOM 3717 C CA . ILE B 1 124 ? -11.838 3.408 -15.606 1 97.21 124 ILE B CA 1
ATOM 3718 C C . ILE B 1 124 ? -10.839 2.564 -14.818 1 97.21 124 ILE B C 1
ATOM 3720 O O . ILE B 1 124 ? -10.481 2.907 -13.689 1 97.21 124 ILE B O 1
ATOM 3724 N N . ILE B 1 125 ? -10.403 1.465 -15.383 1 97.91 125 ILE B N 1
ATOM 3725 C CA . ILE B 1 125 ? -9.318 0.648 -14.849 1 97.91 125 ILE B CA 1
ATOM 3726 C C . ILE B 1 125 ? -8.212 0.513 -15.893 1 97.91 125 ILE B C 1
ATOM 3728 O O . ILE B 1 125 ? -8.483 0.211 -17.058 1 97.91 125 ILE B O 1
ATOM 3732 N N . ILE B 1 126 ? -7.009 0.789 -15.537 1 96.87 126 ILE B N 1
ATOM 3733 C CA . ILE B 1 126 ? -5.847 0.611 -16.401 1 96.87 126 ILE B CA 1
ATOM 3734 C C . ILE B 1 126 ? -4.914 -0.439 -15.801 1 96.87 126 ILE B C 1
ATOM 3736 O O . ILE B 1 126 ? -4.434 -0.281 -14.676 1 96.87 126 ILE B O 1
ATOM 3740 N N . ILE B 1 127 ? -4.658 -1.49 -16.552 1 96.14 127 ILE B N 1
ATOM 3741 C CA . ILE B 1 127 ? -3.857 -2.603 -16.053 1 96.14 127 ILE B CA 1
ATOM 3742 C C . ILE B 1 127 ? -2.503 -2.621 -16.757 1 96.14 127 ILE B C 1
ATOM 3744 O O . ILE B 1 127 ? -2.434 -2.753 -17.982 1 96.14 127 ILE B O 1
ATOM 3748 N N . GLY B 1 128 ? -1.459 -2.54 -15.984 1 92.06 128 GLY B N 1
ATOM 3749 C CA . GLY B 1 128 ? -0.128 -2.856 -16.477 1 92.06 128 GLY B CA 1
ATOM 3750 C C . GLY B 1 128 ? 0.41 -1.822 -17.448 1 92.06 128 GLY B C 1
ATOM 3751 O O . GLY B 1 128 ? 1.227 -2.142 -18.314 1 92.06 128 GLY B O 1
ATOM 3752 N N . THR B 1 129 ? -0.116 -0.614 -17.484 1 87.78 129 THR B N 1
ATOM 3753 C CA . THR B 1 129 ? 0.359 0.46 -18.348 1 87.78 129 THR B CA 1
ATOM 3754 C C . THR B 1 129 ? 1.227 1.441 -17.565 1 87.78 129 THR B C 1
ATOM 3756 O O . THR B 1 129 ? 0.828 1.918 -16.501 1 87.78 129 THR B O 1
ATOM 3759 N N . ASP B 1 130 ? 2.361 1.615 -18.129 1 86.13 130 ASP B N 1
ATOM 3760 C CA . ASP B 1 130 ? 3.271 2.573 -17.507 1 86.13 130 ASP B CA 1
ATOM 3761 C C . ASP B 1 130 ? 3.418 3.827 -18.365 1 86.13 130 ASP B C 1
ATOM 3763 O O . ASP B 1 130 ? 4.515 4.143 -18.83 1 86.13 130 ASP B O 1
ATOM 3767 N N . ASP B 1 131 ? 2.421 4.478 -18.679 1 88.9 131 ASP B N 1
ATOM 3768 C CA . ASP B 1 131 ? 2.436 5.667 -19.525 1 88.9 131 ASP B CA 1
ATOM 3769 C C . ASP B 1 131 ? 1.924 6.888 -18.765 1 88.9 131 ASP B C 1
ATOM 3771 O O . ASP B 1 131 ? 0.72 7.027 -18.54 1 88.9 131 ASP B O 1
ATOM 3775 N N . SER B 1 132 ? 2.811 7.772 -18.445 1 87.73 132 SER B N 1
ATOM 3776 C CA . SER B 1 132 ? 2.486 8.936 -17.628 1 87.73 132 SER B CA 1
ATOM 3777 C C . SER B 1 132 ? 1.481 9.843 -18.331 1 87.73 132 SER B C 1
ATOM 3779 O O . SER B 1 132 ? 0.703 10.54 -17.677 1 87.73 132 SER B O 1
ATOM 3781 N N . THR B 1 133 ? 1.545 9.863 -19.693 1 91.04 133 THR B N 1
ATOM 3782 C CA . THR B 1 133 ? 0.605 10.693 -20.438 1 91.04 133 THR B CA 1
ATOM 3783 C C . THR B 1 133 ? -0.827 10.206 -20.234 1 91.04 133 THR B C 1
ATOM 3785 O O . THR B 1 133 ? -1.735 11.009 -20.01 1 91.04 133 THR B O 1
ATOM 3788 N N . VAL B 1 134 ? -0.966 8.928 -20.287 1 93.13 134 VAL B N 1
ATOM 3789 C CA . VAL B 1 134 ? -2.288 8.343 -20.09 1 93.13 134 VAL B CA 1
ATOM 3790 C C . VAL B 1 134 ? -2.77 8.622 -18.669 1 93.13 134 VAL B C 1
ATOM 3792 O O . VAL B 1 134 ? -3.945 8.93 -18.454 1 93.13 134 VAL B O 1
ATOM 3795 N N . PHE B 1 135 ? -1.879 8.518 -17.721 1 92.9 135 PHE B N 1
ATOM 3796 C CA . PHE B 1 135 ? -2.231 8.776 -16.33 1 92.9 135 PHE B CA 1
ATOM 3797 C C . PHE B 1 135 ? -2.699 10.215 -16.147 1 92.9 135 PHE B C 1
ATOM 3799 O O . PHE B 1 135 ? -3.71 10.466 -15.489 1 92.9 135 PHE B O 1
ATOM 3806 N N . LYS B 1 136 ? -1.963 11.139 -16.685 1 91.28 136 LYS B N 1
ATOM 3807 C CA . LYS B 1 136 ? -2.326 12.55 -16.59 1 91.28 136 LYS B CA 1
ATOM 3808 C C . LYS B 1 136 ? -3.697 12.808 -17.206 1 91.28 136 LYS B C 1
ATOM 3810 O O . LYS B 1 136 ? -4.519 13.522 -16.628 1 91.28 136 LYS B O 1
ATOM 3815 N N . LEU B 1 137 ? -3.9 12.243 -18.365 1 93.27 137 LEU B N 1
ATOM 3816 C CA . LEU B 1 137 ? -5.181 12.416 -19.04 1 93.27 137 LEU B CA 1
ATOM 3817 C C . LEU B 1 137 ? -6.316 11.825 -18.212 1 93.27 137 LEU B C 1
ATOM 3819 O O . LEU B 1 137 ? -7.403 12.403 -18.138 1 93.27 137 LEU B O 1
ATOM 3823 N N . ALA B 1 138 ? -6.049 10.675 -17.592 1 93.99 138 ALA B N 1
ATOM 3824 C CA . ALA B 1 138 ? -7.061 10.015 -16.772 1 93.99 138 ALA B CA 1
ATOM 3825 C C . ALA B 1 138 ? -7.518 10.92 -15.632 1 93.99 138 ALA B C 1
ATOM 3827 O O . ALA B 1 138 ? -8.684 10.882 -15.23 1 93.99 138 ALA B O 1
ATOM 3828 N N . THR B 1 139 ? -6.616 11.717 -15.095 1 90.72 139 THR B N 1
ATOM 3829 C CA . THR B 1 139 ? -6.934 12.589 -13.97 1 90.72 139 THR B CA 1
ATOM 3830 C C . THR B 1 139 ? -7.833 13.739 -14.414 1 90.72 139 THR B C 1
ATOM 3832 O O . THR B 1 139 ? -8.442 14.415 -13.582 1 90.72 139 THR B O 1
ATOM 3835 N N . THR B 1 140 ? -7.804 14.012 -15.641 1 90.06 140 THR B N 1
ATOM 3836 C CA . THR B 1 140 ? -8.581 15.137 -16.15 1 90.06 140 THR B CA 1
ATOM 3837 C C . THR B 1 140 ? -10.006 14.704 -16.482 1 90.06 140 THR B C 1
ATOM 3839 O O . THR B 1 140 ? -10.871 15.543 -16.744 1 90.06 140 THR B O 1
ATOM 3842 N N . LEU B 1 141 ? -10.134 13.447 -16.384 1 88.29 141 LEU B N 1
ATOM 3843 C CA . LEU B 1 141 ? -11.469 12.931 -16.668 1 88.29 141 LEU B CA 1
ATOM 3844 C C . LEU B 1 141 ? -12.364 13.029 -15.437 1 88.29 141 LEU B C 1
ATOM 3846 O O . LEU B 1 141 ? -11.881 12.943 -14.305 1 88.29 141 LEU B O 1
ATOM 3850 N N . ASN B 1 142 ? -13.537 13.445 -15.494 1 82.69 142 ASN B N 1
ATOM 3851 C CA . ASN B 1 142 ? -14.472 13.493 -14.375 1 82.69 142 ASN B CA 1
ATOM 3852 C C . ASN B 1 142 ? -14.975 12.1 -14.006 1 82.69 142 ASN B C 1
ATOM 3854 O O . ASN B 1 142 ? -16.177 11.897 -13.829 1 82.69 142 ASN B O 1
ATOM 3858 N N . LYS B 1 143 ? -14.04 11.132 -14.059 1 89.37 143 LYS B N 1
ATOM 3859 C CA . LYS B 1 143 ? -14.324 9.742 -13.715 1 89.37 143 LYS B CA 1
ATOM 3860 C C . LYS B 1 143 ? -13.196 9.141 -12.88 1 89.37 143 LYS B C 1
ATOM 3862 O O . LYS B 1 143 ? -12.02 9.423 -13.122 1 89.37 143 LYS B O 1
ATOM 3867 N N . PRO B 1 144 ? -13.578 8.344 -11.88 1 92.99 144 PRO B N 1
ATOM 3868 C CA . PRO B 1 144 ? -12.507 7.681 -11.132 1 92.99 144 PRO B CA 1
ATOM 3869 C C . PRO B 1 144 ? -11.719 6.689 -11.985 1 92.99 144 PRO B C 1
ATOM 3871 O O . PRO B 1 144 ? -12.295 6.008 -12.838 1 92.99 144 PRO B O 1
ATOM 3874 N N . CYS B 1 145 ? -10.446 6.643 -11.753 1 96.17 145 CYS B N 1
ATOM 3875 C CA . CYS B 1 145 ? -9.53 5.731 -12.43 1 96.17 145 CYS B CA 1
ATOM 3876 C C . CYS B 1 145 ? -8.641 5.007 -11.426 1 96.17 145 CYS B C 1
ATOM 3878 O O . CYS B 1 145 ? -8.141 5.618 -10.48 1 96.17 145 CYS B O 1
ATOM 3880 N N . VAL B 1 146 ? -8.512 3.722 -11.615 1 97.54 146 VAL B N 1
ATOM 3881 C CA . VAL B 1 146 ? -7.632 2.922 -10.769 1 97.54 146 VAL B CA 1
ATOM 3882 C C . VAL B 1 146 ? -6.583 2.223 -11.631 1 97.54 146 VAL B C 1
ATOM 3884 O O . VAL B 1 146 ? -6.897 1.703 -12.704 1 97.54 146 VAL B O 1
ATOM 3887 N N . LEU B 1 147 ? -5.396 2.278 -11.145 1 97.42 147 LEU B N 1
ATOM 3888 C CA . LEU B 1 147 ? -4.298 1.568 -11.791 1 97.42 147 LEU B CA 1
ATOM 3889 C C . LEU B 1 147 ? -4.073 0.207 -11.142 1 97.42 147 LEU B C 1
ATOM 3891 O O . LEU B 1 147 ? -4.137 0.081 -9.917 1 97.42 147 LEU B O 1
ATOM 3895 N N . ILE B 1 148 ? -3.872 -0.828 -11.95 1 97.51 148 ILE B N 1
ATOM 3896 C CA . ILE B 1 148 ? -3.549 -2.153 -11.431 1 97.51 148 ILE B CA 1
ATOM 3897 C C . ILE B 1 148 ? -2.131 -2.538 -11.845 1 97.51 148 ILE B C 1
ATOM 3899 O O . ILE B 1 148 ? -1.791 -2.499 -13.03 1 97.51 148 ILE B O 1
ATOM 3903 N N . ASN B 1 149 ? -1.336 -2.949 -10.857 1 95.65 149 ASN B N 1
ATOM 3904 C CA . ASN B 1 149 ? 0.023 -3.436 -11.069 1 95.65 149 ASN B CA 1
ATOM 3905 C C . ASN B 1 149 ? 0.907 -2.37 -11.71 1 95.65 149 ASN B C 1
ATOM 3907 O O . ASN B 1 149 ? 1.714 -2.673 -12.59 1 95.65 149 ASN B O 1
ATOM 3911 N N . THR B 1 150 ? 0.556 -1.16 -11.428 1 92.2 150 THR B N 1
ATOM 3912 C CA . THR B 1 150 ? 1.317 0.027 -11.801 1 92.2 150 THR B CA 1
ATOM 3913 C C . THR B 1 150 ? 0.98 1.197 -10.88 1 92.2 150 THR B C 1
ATOM 3915 O O . THR B 1 150 ? 0.064 1.105 -10.061 1 92.2 150 THR B O 1
ATOM 3918 N N . ASN B 1 151 ? 1.809 2.126 -10.89 1 87.92 151 ASN B N 1
ATOM 3919 C CA . ASN B 1 151 ? 1.569 3.306 -10.066 1 87.92 151 ASN B CA 1
ATOM 3920 C C . ASN B 1 151 ? 1.965 4.588 -10.793 1 87.92 151 ASN B C 1
ATOM 3922 O O . ASN B 1 151 ? 2.899 4.587 -11.597 1 87.92 151 ASN B O 1
ATOM 3926 N N . ASP B 1 152 ? 1.167 5.599 -10.56 1 86.19 152 ASP B N 1
ATOM 3927 C CA . ASP B 1 152 ? 1.46 6.944 -11.046 1 86.19 152 ASP B CA 1
ATOM 3928 C C . ASP B 1 152 ? 2.486 7.639 -10.154 1 86.19 152 ASP B C 1
ATOM 3930 O O . ASP B 1 152 ? 2.251 7.825 -8.958 1 86.19 152 ASP B O 1
ATOM 3934 N N . LYS B 1 153 ? 3.56 8.049 -10.676 1 75.54 153 LYS B N 1
ATOM 3935 C CA . LYS B 1 153 ? 4.637 8.661 -9.904 1 75.54 153 LYS B CA 1
ATOM 3936 C C . LYS B 1 153 ? 4.156 9.923 -9.193 1 75.54 153 LYS B C 1
ATOM 3938 O O . LYS B 1 153 ? 4.667 10.274 -8.128 1 75.54 153 LYS B O 1
ATOM 3943 N N . GLU B 1 154 ? 3.167 10.529 -9.841 1 76.51 154 GLU B N 1
ATOM 3944 C CA . GLU B 1 154 ? 2.605 11.727 -9.226 1 76.51 154 GLU B CA 1
ATOM 3945 C C . GLU B 1 154 ? 1.549 11.369 -8.184 1 76.51 154 GLU B C 1
ATOM 3947 O O . GLU B 1 154 ? 1.115 12.226 -7.412 1 76.51 154 GLU B O 1
ATOM 3952 N N . ARG B 1 155 ? 1.258 10.062 -8.197 1 77.52 155 ARG B N 1
ATOM 3953 C CA . ARG B 1 155 ? 0.359 9.477 -7.207 1 77.52 155 ARG B CA 1
ATOM 3954 C C . ARG B 1 155 ? -0.949 10.256 -7.127 1 77.52 155 ARG B C 1
ATOM 3956 O O . ARG B 1 155 ? -1.389 10.632 -6.038 1 77.52 155 ARG B O 1
ATOM 3963 N N . LEU B 1 156 ? -1.502 10.491 -8.302 1 86.47 156 LEU B N 1
ATOM 3964 C CA . LEU B 1 156 ? -2.768 11.208 -8.412 1 86.47 156 LEU B CA 1
ATOM 3965 C C . LEU B 1 156 ? -3.923 10.239 -8.643 1 86.47 156 LEU B C 1
ATOM 3967 O O . LEU B 1 156 ? -5.09 10.632 -8.579 1 86.47 156 LEU B O 1
ATOM 3971 N N . LEU B 1 157 ? -3.545 9.036 -8.865 1 93.45 157 LEU B N 1
ATOM 3972 C CA . LEU B 1 157 ? -4.555 8.012 -9.109 1 93.45 157 LEU B CA 1
ATOM 3973 C C . LEU B 1 157 ? -4.437 6.88 -8.095 1 93.45 157 LEU B C 1
ATOM 3975 O O . LEU B 1 157 ? -3.329 6.499 -7.709 1 93.45 157 LEU B O 1
ATOM 3979 N N . ASP B 1 158 ? -5.563 6.285 -7.709 1 95.96 158 ASP B N 1
ATOM 3980 C CA . ASP B 1 158 ? -5.542 5.083 -6.881 1 95.96 158 ASP B CA 1
ATOM 3981 C C . ASP B 1 158 ? -4.859 3.927 -7.609 1 95.96 158 ASP B C 1
ATOM 3983 O O . ASP B 1 158 ? -4.899 3.851 -8.839 1 95.96 158 ASP B O 1
ATOM 3987 N N . ALA B 1 159 ? -4.239 3.157 -6.861 1 97 159 ALA B N 1
ATOM 3988 C CA . ALA B 1 159 ? -3.56 2.009 -7.458 1 97 159 ALA B CA 1
ATOM 3989 C C . ALA B 1 159 ? -3.668 0.78 -6.561 1 97 159 ALA B C 1
ATOM 3991 O O . ALA B 1 159 ? -3.791 0.904 -5.34 1 97 159 ALA B O 1
ATOM 3992 N N . VAL B 1 160 ? -3.677 -0.372 -7.16 1 97.61 160 VAL B N 1
ATOM 3993 C CA . VAL B 1 160 ? -3.621 -1.651 -6.46 1 97.61 160 VAL B CA 1
ATOM 3994 C C . VAL B 1 160 ? -2.627 -2.578 -7.155 1 97.61 160 VAL B C 1
ATOM 3996 O O . VAL B 1 160 ? -2.594 -2.653 -8.385 1 97.61 160 VAL B O 1
ATOM 3999 N N . SER B 1 161 ? -1.781 -3.153 -6.399 1 97.17 161 SER B N 1
ATOM 4000 C CA . SER B 1 161 ? -0.746 -4.03 -6.934 1 97.17 161 SER B CA 1
ATOM 4001 C C . SER B 1 161 ? -0.412 -5.152 -5.957 1 97.17 161 SER B C 1
ATOM 4003 O O . SER B 1 161 ? -0.692 -5.045 -4.761 1 97.17 161 SER B O 1
ATOM 4005 N N . PRO B 1 162 ? 0.116 -6.261 -6.527 1 96.2 162 PRO B N 1
ATOM 4006 C CA . PRO B 1 162 ? 0.775 -7.167 -5.584 1 96.2 162 PRO B CA 1
ATOM 4007 C C . PRO B 1 162 ? 1.912 -6.495 -4.818 1 96.2 162 PRO B C 1
ATOM 4009 O O . PRO B 1 162 ? 2.582 -5.608 -5.353 1 96.2 162 PRO B O 1
ATOM 4012 N N . ASP B 1 163 ? 2.042 -6.792 -3.594 1 94.8 163 ASP B N 1
ATOM 4013 C CA . ASP B 1 163 ? 3.239 -6.346 -2.887 1 94.8 163 ASP B CA 1
ATOM 4014 C C . ASP B 1 163 ? 4.47 -7.123 -3.349 1 94.8 163 ASP B C 1
ATOM 4016 O O . ASP B 1 163 ? 4.929 -8.037 -2.66 1 94.8 163 ASP B O 1
ATOM 4020 N N . HIS B 1 164 ? 5.041 -6.665 -4.42 1 94.83 164 HIS B N 1
ATOM 4021 C CA . HIS B 1 164 ? 6.142 -7.38 -5.055 1 94.83 164 HIS B CA 1
ATOM 4022 C C . HIS B 1 164 ? 7.363 -7.434 -4.143 1 94.83 164 HIS B C 1
ATOM 4024 O O . HIS B 1 164 ? 8.112 -8.413 -4.159 1 94.83 164 HIS B O 1
ATOM 4030 N N . ARG B 1 165 ? 7.612 -6.391 -3.452 1 92 165 ARG B N 1
ATOM 4031 C CA . ARG B 1 165 ? 8.727 -6.405 -2.51 1 92 165 ARG B CA 1
ATOM 4032 C C . ARG B 1 165 ? 8.543 -7.497 -1.461 1 92 165 ARG B C 1
ATOM 4034 O O . ARG B 1 165 ? 9.478 -8.245 -1.167 1 92 165 ARG B O 1
ATOM 4041 N N . ALA B 1 166 ? 7.347 -7.579 -0.914 1 92.96 166 ALA B N 1
ATOM 4042 C CA . ALA B 1 166 ? 7.061 -8.606 0.084 1 92.96 166 ALA B CA 1
ATOM 4043 C C . ALA B 1 166 ? 7.159 -10.003 -0.524 1 92.96 166 ALA B C 1
ATOM 4045 O O . ALA B 1 166 ? 7.615 -10.942 0.133 1 92.96 166 ALA B O 1
ATOM 4046 N N . ILE B 1 167 ? 6.709 -10.137 -1.7 1 94.74 167 ILE B N 1
ATOM 4047 C CA . ILE B 1 167 ? 6.745 -11.432 -2.37 1 94.74 167 ILE B CA 1
ATOM 4048 C C . ILE B 1 167 ? 8.191 -11.906 -2.503 1 94.74 167 ILE B C 1
ATOM 4050 O O . ILE B 1 167 ? 8.511 -13.046 -2.161 1 94.74 167 ILE B O 1
ATOM 4054 N N . GLY B 1 168 ? 9.062 -11.007 -2.986 1 95.52 168 GLY B N 1
ATOM 4055 C CA . GLY B 1 168 ? 10.472 -11.351 -3.075 1 95.52 168 GLY B CA 1
ATOM 4056 C C . GLY B 1 168 ? 11.103 -11.641 -1.726 1 95.52 168 GLY B C 1
ATOM 4057 O O . GLY B 1 168 ? 11.817 -12.633 -1.568 1 95.52 168 GLY B O 1
ATOM 4058 N N . PHE B 1 169 ? 10.791 -10.821 -0.769 1 94.27 169 PHE B N 1
ATOM 4059 C CA . PHE B 1 169 ? 11.34 -10.964 0.574 1 94.27 169 PHE B CA 1
ATOM 4060 C C . PHE B 1 169 ? 10.901 -12.283 1.201 1 94.27 169 PHE B C 1
ATOM 4062 O O . PHE B 1 169 ? 11.72 -13.011 1.766 1 94.27 169 PHE B O 1
ATOM 4069 N N . ASN B 1 170 ? 9.672 -12.592 1.068 1 93.41 170 ASN B N 1
ATOM 4070 C CA . ASN B 1 170 ? 9.112 -13.772 1.719 1 93.41 170 ASN B CA 1
ATOM 4071 C C . ASN B 1 170 ? 9.634 -15.06 1.089 1 93.41 170 ASN B C 1
ATOM 4073 O O . ASN B 1 170 ? 9.815 -16.064 1.78 1 93.41 170 ASN B O 1
ATOM 4077 N N . ALA B 1 171 ? 9.814 -15.015 -0.197 1 95.61 171 ALA B N 1
ATOM 4078 C CA . ALA B 1 171 ? 10.408 -16.178 -0.85 1 95.61 171 ALA B CA 1
ATOM 4079 C C . ALA B 1 171 ? 11.793 -16.477 -0.283 1 95.61 171 ALA B C 1
ATOM 4081 O O . ALA B 1 171 ? 12.086 -17.616 0.091 1 95.61 171 ALA B O 1
ATOM 4082 N N . MET B 1 172 ? 12.637 -15.462 -0.146 1 96.49 172 MET B N 1
ATOM 4083 C CA . MET B 1 172 ? 13.997 -15.631 0.359 1 96.49 172 MET B CA 1
ATOM 4084 C C . MET B 1 172 ? 13.987 -15.976 1.845 1 96.49 172 MET B C 1
ATOM 4086 O O . MET B 1 172 ? 14.767 -16.816 2.296 1 96.49 172 MET B O 1
ATOM 4090 N N . ARG B 1 173 ? 13.136 -15.284 2.54 1 94.38 173 ARG B N 1
ATOM 4091 C CA . ARG B 1 173 ? 13.019 -15.576 3.966 1 94.38 173 ARG B CA 1
ATOM 4092 C C . ARG B 1 173 ? 12.744 -17.057 4.201 1 94.38 173 ARG B C 1
ATOM 4094 O O . ARG B 1 173 ? 13.395 -17.69 5.034 1 94.38 173 ARG B O 1
ATOM 4101 N N . TYR B 1 174 ? 11.777 -17.585 3.501 1 95.24 174 TYR B N 1
ATOM 4102 C CA . TYR B 1 174 ? 11.44 -19 3.606 1 95.24 174 TYR B CA 1
ATOM 4103 C C . TYR B 1 174 ? 12.663 -19.873 3.354 1 95.24 174 TYR B C 1
ATOM 4105 O O . TYR B 1 174 ? 12.942 -20.798 4.119 1 95.24 174 TYR B O 1
ATOM 4113 N N . LEU B 1 175 ? 13.43 -19.56 2.346 1 97.08 175 LEU B N 1
ATOM 4114 C CA . LEU B 1 175 ? 14.588 -20.357 1.956 1 97.08 175 LEU B CA 1
ATOM 4115 C C . LEU B 1 175 ? 15.697 -20.249 2.997 1 97.08 175 LEU B C 1
ATOM 4117 O O . LEU B 1 175 ? 16.318 -21.252 3.355 1 97.08 175 LEU B O 1
ATOM 4121 N N . PHE B 1 176 ? 15.932 -19.045 3.478 1 96.51 176 PHE B N 1
ATOM 4122 C CA . PHE B 1 176 ? 17.012 -18.824 4.433 1 96.51 176 PHE B CA 1
ATOM 4123 C C . PHE B 1 176 ? 16.688 -19.469 5.775 1 96.51 176 PHE B C 1
ATOM 4125 O O . PHE B 1 176 ? 17.582 -19.972 6.46 1 96.51 176 PHE B O 1
ATOM 4132 N N . GLU B 1 177 ? 15.43 -19.434 6.102 1 93.59 177 GLU B N 1
ATOM 4133 C CA . GLU B 1 177 ? 15.001 -20.09 7.334 1 93.59 177 GLU B CA 1
ATOM 4134 C C . GLU B 1 177 ? 15.133 -21.606 7.226 1 93.59 177 GLU B C 1
ATOM 4136 O O . GLU B 1 177 ? 15.292 -22.294 8.237 1 93.59 177 GLU B O 1
ATOM 4141 N N . GLN B 1 178 ? 15.137 -22.143 6.036 1 93.95 178 GLN B N 1
ATOM 4142 C CA . GLN B 1 178 ? 15.344 -23.566 5.789 1 93.95 178 GLN B CA 1
ATOM 4143 C C . GLN B 1 178 ? 16.83 -23.898 5.701 1 93.95 178 GLN B C 1
ATOM 4145 O O . GLN B 1 178 ? 17.201 -25.051 5.471 1 93.95 178 GLN B O 1
ATOM 4150 N N . GLY B 1 179 ? 17.668 -22.828 5.766 1 95.03 179 GLY B N 1
ATOM 4151 C CA . GLY B 1 179 ? 19.104 -23.046 5.846 1 95.03 179 GLY B CA 1
ATOM 4152 C C . GLY B 1 179 ? 19.815 -22.834 4.523 1 95.03 179 GLY B C 1
ATOM 4153 O O . GLY B 1 179 ? 21.04 -22.943 4.447 1 95.03 179 GLY B O 1
ATOM 4154 N N . HIS B 1 180 ? 19.09 -22.553 3.455 1 96.17 180 HIS B N 1
ATOM 4155 C CA . HIS B 1 180 ? 19.722 -22.318 2.162 1 96.17 180 HIS B CA 1
ATOM 4156 C C . HIS B 1 180 ? 20.451 -20.979 2.14 1 96.17 180 HIS B C 1
ATOM 4158 O O . HIS B 1 180 ? 20.008 -20.016 2.769 1 96.17 180 HIS B O 1
ATOM 4164 N N . ARG B 1 181 ? 21.513 -20.917 1.369 1 94.93 181 ARG B N 1
ATOM 4165 C CA . ARG B 1 181 ? 22.277 -19.675 1.315 1 94.93 181 ARG B CA 1
ATOM 4166 C C . ARG B 1 181 ? 22.687 -19.346 -0.117 1 94.93 181 ARG B C 1
ATOM 4168 O O . ARG B 1 181 ? 23.096 -18.22 -0.408 1 94.93 181 ARG B O 1
ATOM 4175 N N . ARG B 1 182 ? 22.573 -20.326 -1.034 1 95.57 182 ARG B N 1
ATOM 4176 C CA . ARG B 1 182 ? 22.88 -20.102 -2.442 1 95.57 182 ARG B CA 1
ATOM 4177 C C . ARG B 1 182 ? 21.63 -20.24 -3.304 1 95.57 182 ARG B C 1
ATOM 4179 O O . ARG B 1 182 ? 21.264 -21.348 -3.702 1 95.57 182 ARG B O 1
ATOM 4186 N N . VAL B 1 183 ? 21.067 -19.14 -3.607 1 97.52 183 VAL B N 1
ATOM 4187 C CA . VAL B 1 183 ? 19.835 -19.102 -4.388 1 97.52 183 VAL B CA 1
ATOM 4188 C C . VAL B 1 183 ? 20.085 -18.39 -5.715 1 97.52 183 VAL B C 1
ATOM 4190 O O . VAL B 1 183 ? 20.723 -17.335 -5.75 1 97.52 183 VAL B O 1
ATOM 4193 N N . LEU B 1 184 ? 19.697 -18.981 -6.785 1 98.29 184 LEU B N 1
ATOM 4194 C CA . LEU B 1 184 ? 19.751 -18.346 -8.097 1 98.29 184 LEU B CA 1
ATOM 4195 C C . LEU B 1 184 ? 18.367 -17.876 -8.532 1 98.29 184 LEU B C 1
ATOM 4197 O O . LEU B 1 184 ? 17.448 -18.685 -8.674 1 98.29 184 LEU B O 1
ATOM 4201 N N . CYS B 1 185 ? 18.254 -16.622 -8.75 1 98.3 185 CYS B N 1
ATOM 4202 C CA . CYS B 1 185 ? 16.993 -16.02 -9.169 1 98.3 185 CYS B CA 1
ATOM 4203 C C . CYS B 1 185 ? 16.985 -15.763 -10.671 1 98.3 185 CYS B C 1
ATOM 4205 O O . CYS B 1 185 ? 17.947 -15.22 -11.217 1 98.3 185 CYS B O 1
ATOM 4207 N N . LEU B 1 186 ? 15.986 -16.237 -11.317 1 97.69 186 LEU B N 1
ATOM 4208 C CA . LEU B 1 186 ? 15.741 -15.87 -12.707 1 97.69 186 LEU B CA 1
ATOM 4209 C C . LEU B 1 186 ? 14.614 -14.848 -12.809 1 97.69 186 LEU B C 1
ATOM 4211 O O . LEU B 1 186 ? 13.508 -15.087 -12.32 1 97.69 186 LEU B O 1
ATOM 4215 N N . THR B 1 187 ? 14.875 -13.741 -13.391 1 96.46 187 THR B N 1
ATOM 4216 C CA . THR B 1 187 ? 13.857 -12.697 -13.44 1 96.46 187 THR B CA 1
ATOM 4217 C C . THR B 1 187 ? 13.999 -11.862 -14.71 1 96.46 187 THR B C 1
ATOM 4219 O O . THR B 1 187 ? 14.874 -12.125 -15.537 1 96.46 187 THR B O 1
ATOM 4222 N N . THR B 1 188 ? 13.015 -11.047 -14.979 1 94.15 188 THR B N 1
ATOM 4223 C CA . THR B 1 188 ? 13.055 -9.978 -15.971 1 94.15 188 THR B CA 1
ATOM 4224 C C . THR B 1 188 ? 13.022 -8.611 -15.294 1 94.15 188 THR B C 1
ATOM 4226 O O . THR B 1 188 ? 12.447 -8.461 -14.214 1 94.15 188 THR B O 1
ATOM 4229 N N . LEU B 1 189 ? 13.748 -7.662 -15.785 1 91.63 189 LEU B N 1
ATOM 4230 C CA . LEU B 1 189 ? 13.767 -6.33 -15.189 1 91.63 189 LEU B CA 1
ATOM 4231 C C . LEU B 1 189 ? 13.292 -5.28 -16.188 1 91.63 189 LEU B C 1
ATOM 4233 O O . LEU B 1 189 ? 14.002 -4.309 -16.458 1 91.63 189 LEU B O 1
ATOM 4237 N N . ARG B 1 190 ? 12.106 -5.482 -16.632 1 86.13 190 ARG B N 1
ATOM 4238 C CA . ARG B 1 190 ? 11.569 -4.607 -17.67 1 86.13 190 ARG B CA 1
ATOM 4239 C C . ARG B 1 190 ? 10.585 -3.601 -17.082 1 86.13 190 ARG B C 1
ATOM 4241 O O . ARG B 1 190 ? 10.193 -2.644 -17.753 1 86.13 190 ARG B O 1
ATOM 4248 N N . ARG B 1 191 ? 10.129 -3.822 -15.88 1 86.42 191 ARG B N 1
ATOM 4249 C CA . ARG B 1 191 ? 9.141 -2.96 -15.239 1 86.42 191 ARG B CA 1
ATOM 4250 C C . ARG B 1 191 ? 9.524 -2.671 -13.792 1 86.42 191 ARG B C 1
ATOM 4252 O O . ARG B 1 191 ? 10.264 -3.439 -13.175 1 86.42 191 ARG B O 1
ATOM 4259 N N . GLU B 1 192 ? 8.952 -1.643 -13.24 1 85 192 GLU B N 1
ATOM 4260 C CA . GLU B 1 192 ? 9.238 -1.221 -11.872 1 85 192 GLU B CA 1
ATOM 4261 C C . GLU B 1 192 ? 8.823 -2.291 -10.866 1 85 192 GLU B C 1
ATOM 4263 O O . GLU B 1 192 ? 9.466 -2.456 -9.827 1 85 192 GLU B O 1
ATOM 4268 N N . THR B 1 193 ? 7.779 -3.005 -11.131 1 90.28 193 THR B N 1
ATOM 4269 C CA . THR B 1 193 ? 7.277 -4.036 -10.23 1 90.28 193 THR B CA 1
ATOM 4270 C C . THR B 1 193 ? 8.309 -5.145 -10.048 1 90.28 193 THR B C 1
ATOM 4272 O O . THR B 1 193 ? 8.444 -5.702 -8.956 1 90.28 193 THR B O 1
ATOM 4275 N N . LEU B 1 194 ? 9.061 -5.42 -11.042 1 92.74 194 LEU B N 1
ATOM 4276 C CA . LEU B 1 194 ? 10.065 -6.477 -10.978 1 92.74 194 LEU B CA 1
ATOM 4277 C C . LEU B 1 194 ? 11.309 -6.001 -10.236 1 92.74 194 LEU B C 1
ATOM 4279 O O . LEU B 1 194 ? 11.967 -6.787 -9.55 1 92.74 194 LEU B O 1
ATOM 4283 N N . TYR B 1 195 ? 11.574 -4.742 -10.378 1 91.6 195 TYR B N 1
ATOM 4284 C CA . TYR B 1 195 ? 12.636 -4.177 -9.553 1 91.6 195 TYR B CA 1
ATOM 4285 C C . TYR B 1 195 ? 12.263 -4.226 -8.076 1 91.6 195 TYR B C 1
ATOM 4287 O O . TYR B 1 195 ? 13.113 -4.495 -7.223 1 91.6 195 TYR B O 1
ATOM 4295 N N . ALA B 1 196 ? 11.021 -3.943 -7.828 1 92.37 196 ALA B N 1
ATOM 4296 C CA . ALA B 1 196 ? 10.55 -4.017 -6.448 1 92.37 196 ALA B CA 1
ATOM 4297 C C . ALA B 1 196 ? 10.727 -5.424 -5.883 1 92.37 196 ALA B C 1
ATOM 4299 O O . ALA B 1 196 ? 11.109 -5.59 -4.722 1 92.37 196 ALA B O 1
ATOM 4300 N N . ARG B 1 197 ? 10.42 -6.42 -6.659 1 95.08 197 ARG B N 1
ATOM 4301 C CA . ARG B 1 197 ? 10.596 -7.797 -6.208 1 95.08 197 ARG B CA 1
ATOM 4302 C C . ARG B 1 197 ? 12.064 -8.095 -5.92 1 95.08 197 ARG B C 1
ATOM 4304 O O . ARG B 1 197 ? 12.39 -8.71 -4.903 1 95.08 197 ARG B O 1
ATOM 4311 N N . LEU B 1 198 ? 12.909 -7.671 -6.808 1 95.96 198 LEU B N 1
ATOM 4312 C CA . LEU B 1 198 ? 14.343 -7.851 -6.606 1 95.96 198 LEU B CA 1
ATOM 4313 C C . LEU B 1 198 ? 14.809 -7.131 -5.345 1 95.96 198 LEU B C 1
ATOM 4315 O O . LEU B 1 198 ? 15.66 -7.641 -4.612 1 95.96 198 LEU B O 1
ATOM 4319 N N . ASP B 1 199 ? 14.262 -5.95 -5.137 1 92.15 199 ASP B N 1
ATOM 4320 C CA . ASP B 1 199 ? 14.606 -5.211 -3.926 1 92.15 199 ASP B CA 1
ATOM 4321 C C . ASP B 1 199 ? 14.222 -5.998 -2.675 1 92.15 199 ASP B C 1
ATOM 4323 O O . ASP B 1 199 ? 14.95 -5.988 -1.68 1 92.15 199 ASP B O 1
ATOM 4327 N N . GLY B 1 200 ? 13.059 -6.595 -2.727 1 93.61 200 GLY B N 1
ATOM 4328 C CA . GLY B 1 200 ? 12.658 -7.457 -1.627 1 93.61 200 GLY B CA 1
ATOM 4329 C C . GLY B 1 200 ? 13.601 -8.625 -1.409 1 93.61 200 GLY B C 1
ATOM 4330 O O . GLY B 1 200 ? 13.915 -8.971 -0.268 1 93.61 200 GLY B O 1
ATOM 4331 N N . ILE B 1 201 ? 14.079 -9.207 -2.494 1 96.48 201 ILE B N 1
ATOM 4332 C CA . ILE B 1 201 ? 15.054 -10.29 -2.424 1 96.48 201 ILE B CA 1
ATOM 4333 C C . ILE B 1 201 ? 16.332 -9.792 -1.754 1 96.48 201 ILE B C 1
ATOM 4335 O O . ILE B 1 201 ? 16.819 -10.402 -0.799 1 96.48 201 ILE B O 1
ATOM 4339 N N . LYS B 1 202 ? 16.792 -8.694 -2.191 1 95.7 202 LYS B N 1
ATOM 4340 C CA . LYS B 1 202 ? 18.019 -8.121 -1.644 1 95.7 202 LYS B CA 1
ATOM 4341 C C . LYS B 1 202 ? 17.86 -7.794 -0.162 1 95.7 202 LYS B C 1
ATOM 4343 O O . LYS B 1 202 ? 18.804 -7.941 0.616 1 95.7 202 LYS B O 1
ATOM 4348 N N . GLU B 1 203 ? 16.738 -7.293 0.152 1 91.21 203 GLU B N 1
ATOM 4349 C CA . GLU B 1 203 ? 16.463 -6.991 1.554 1 91.21 203 GLU B CA 1
ATOM 4350 C C . GLU B 1 203 ? 16.599 -8.237 2.424 1 91.21 203 GLU B C 1
ATOM 4352 O O . GLU B 1 203 ? 17.131 -8.17 3.534 1 91.21 203 GLU B O 1
ATOM 4357 N N . ALA B 1 204 ? 16.082 -9.327 1.959 1 94.63 204 ALA B N 1
ATOM 4358 C CA . ALA B 1 204 ? 16.203 -10.578 2.702 1 94.63 204 ALA B CA 1
ATOM 4359 C C . ALA B 1 204 ? 17.666 -10.985 2.856 1 94.63 204 ALA B C 1
ATOM 4361 O O . ALA B 1 204 ? 18.085 -11.422 3.931 1 94.63 204 ALA B O 1
ATOM 4362 N N . TYR B 1 205 ? 18.47 -10.824 1.807 1 96.88 205 TYR B N 1
ATOM 4363 C CA . TYR B 1 205 ? 19.898 -11.112 1.889 1 96.88 205 TYR B CA 1
ATOM 4364 C C . TYR B 1 205 ? 20.554 -10.306 3.003 1 96.88 205 TYR B C 1
ATOM 4366 O O . TYR B 1 205 ? 21.338 -10.844 3.788 1 96.88 205 TYR B O 1
ATOM 4374 N N . ARG B 1 206 ? 20.175 -9.085 3.074 1 93.19 206 ARG B N 1
ATOM 4375 C CA . ARG B 1 206 ? 20.743 -8.214 4.098 1 93.19 206 ARG B CA 1
ATOM 4376 C C . ARG B 1 206 ? 20.295 -8.642 5.491 1 93.19 206 ARG B C 1
ATOM 4378 O O . ARG B 1 206 ? 21.118 -8.776 6.4 1 93.19 206 ARG B O 1
ATOM 4385 N N . ARG B 1 207 ? 19.097 -8.892 5.637 1 89.58 207 ARG B N 1
ATOM 4386 C CA . ARG B 1 207 ? 18.508 -9.218 6.931 1 89.58 207 ARG B CA 1
ATOM 4387 C C . ARG B 1 207 ? 19.099 -10.507 7.493 1 89.58 207 ARG B C 1
ATOM 4389 O O . ARG B 1 207 ? 19.301 -10.627 8.703 1 89.58 207 ARG B O 1
ATOM 4396 N N . TYR B 1 208 ? 19.371 -11.411 6.636 1 94.56 208 TYR B N 1
ATOM 4397 C CA . TYR B 1 208 ? 19.855 -12.713 7.08 1 94.56 208 TYR B CA 1
ATOM 4398 C C . TYR B 1 208 ? 21.37 -12.807 6.944 1 94.56 208 TYR B C 1
ATOM 4400 O O . TYR B 1 208 ? 21.948 -13.885 7.101 1 94.56 208 TYR B O 1
ATOM 4408 N N . HIS B 1 209 ? 21.981 -11.701 6.588 1 95.63 209 HIS B N 1
ATOM 4409 C CA . HIS B 1 209 ? 23.432 -11.566 6.522 1 95.63 209 HIS B CA 1
ATOM 4410 C C . HIS B 1 209 ? 24.032 -12.549 5.522 1 95.63 209 HIS B C 1
ATOM 4412 O O . HIS B 1 209 ? 25.027 -13.214 5.819 1 95.63 209 HIS B O 1
ATOM 4418 N N . VAL B 1 210 ? 23.409 -12.737 4.433 1 95.3 210 VAL B N 1
ATOM 4419 C CA . VAL B 1 210 ? 23.919 -13.501 3.299 1 95.3 210 VAL B CA 1
ATOM 4420 C C . VAL B 1 210 ? 24.463 -12.548 2.237 1 95.3 210 VAL B C 1
ATOM 4422 O O . VAL B 1 210 ? 23.793 -11.586 1.855 1 95.3 210 VAL B O 1
ATOM 4425 N N . PRO B 1 211 ? 25.647 -12.677 1.837 1 95.17 211 PRO B N 1
ATOM 4426 C CA . PRO B 1 211 ? 26.171 -11.788 0.797 1 95.17 211 PRO B CA 1
ATOM 4427 C C . PRO B 1 211 ? 25.412 -11.911 -0.522 1 95.17 211 PRO B C 1
ATOM 4429 O O . PRO B 1 211 ? 25.145 -13.023 -0.984 1 95.17 211 PRO B O 1
ATOM 4432 N N . PHE B 1 212 ? 25.045 -10.825 -1.032 1 95.88 212 PHE B N 1
ATOM 4433 C CA . PHE B 1 212 ? 24.358 -10.79 -2.318 1 95.88 212 PHE B CA 1
ATOM 4434 C C . PHE B 1 212 ? 25.32 -10.404 -3.435 1 95.88 212 PHE B C 1
ATOM 4436 O O . PHE B 1 212 ? 26.05 -9.417 -3.32 1 95.88 212 PHE B O 1
ATOM 4443 N N . ASN B 1 213 ? 25.403 -11.213 -4.446 1 95.11 213 ASN B N 1
ATOM 4444 C CA . ASN B 1 213 ? 26.178 -10.951 -5.654 1 95.11 213 ASN B CA 1
ATOM 4445 C C . ASN B 1 213 ? 25.325 -11.096 -6.911 1 95.11 213 ASN B C 1
ATOM 4447 O O . ASN B 1 213 ? 24.944 -12.208 -7.282 1 95.11 213 ASN B O 1
ATOM 4451 N N . ALA B 1 214 ? 25.091 -10.042 -7.602 1 93.41 214 ALA B N 1
ATOM 4452 C CA . ALA B 1 214 ? 24.169 -10.009 -8.734 1 93.41 214 ALA B CA 1
ATOM 4453 C C . ALA B 1 214 ? 24.619 -10.964 -9.836 1 93.41 214 ALA B C 1
ATOM 4455 O O . ALA B 1 214 ? 23.789 -11.566 -10.522 1 93.41 214 ALA B O 1
ATOM 4456 N N . GLN B 1 215 ? 25.919 -11.092 -10.057 1 91.52 215 GLN B N 1
ATOM 4457 C CA . GLN B 1 215 ? 26.441 -11.958 -11.108 1 91.52 215 GLN B CA 1
ATOM 4458 C C . GLN B 1 215 ? 26.244 -13.43 -10.756 1 91.52 215 GLN B C 1
ATOM 4460 O O . GLN B 1 215 ? 26.041 -14.264 -11.642 1 91.52 215 GLN B O 1
ATOM 4465 N N . ARG B 1 216 ? 26.234 -13.696 -9.492 1 93.56 216 ARG B N 1
ATOM 4466 C CA . ARG B 1 216 ? 26.122 -15.071 -9.015 1 93.56 216 ARG B CA 1
ATOM 4467 C C . ARG B 1 216 ? 24.666 -15.445 -8.761 1 93.56 216 ARG B C 1
ATOM 4469 O O . ARG B 1 216 ? 24.253 -16.574 -9.035 1 93.56 216 ARG B O 1
ATOM 4476 N N . ASP B 1 217 ? 23.923 -14.451 -8.3 1 96.75 217 ASP B N 1
ATOM 4477 C CA . ASP B 1 217 ? 22.657 -14.804 -7.665 1 96.75 217 ASP B CA 1
ATOM 4478 C C . ASP B 1 217 ? 21.475 -14.454 -8.565 1 96.75 217 ASP B C 1
ATOM 4480 O O . ASP B 1 217 ? 20.328 -14.773 -8.244 1 96.75 217 ASP B O 1
ATOM 4484 N N . VAL B 1 218 ? 21.731 -13.847 -9.779 1 97.81 218 VAL B N 1
ATOM 4485 C CA . VAL B 1 218 ? 20.607 -13.389 -10.589 1 97.81 218 VAL B CA 1
ATOM 4486 C C . VAL B 1 218 ? 20.9 -13.634 -12.067 1 97.81 218 VAL B C 1
ATOM 4488 O O . VAL B 1 218 ? 22.003 -13.353 -12.542 1 97.81 218 VAL B O 1
ATOM 4491 N N . ILE B 1 219 ? 19.989 -14.19 -12.738 1 97.94 219 ILE B N 1
ATOM 4492 C CA . ILE B 1 219 ? 19.943 -14.22 -14.196 1 97.94 219 ILE B CA 1
ATOM 4493 C C . ILE B 1 219 ? 18.809 -13.328 -14.696 1 97.94 219 ILE B C 1
ATOM 4495 O O . ILE B 1 219 ? 17.657 -13.49 -14.287 1 97.94 219 ILE B O 1
ATOM 4499 N N . VAL B 1 220 ? 19.083 -12.407 -15.5 1 97.19 220 VAL B N 1
ATOM 4500 C CA . VAL B 1 220 ? 18.071 -11.522 -16.067 1 97.19 220 VAL B CA 1
ATOM 4501 C C . VAL B 1 220 ? 17.803 -11.906 -17.52 1 97.19 220 VAL B C 1
ATOM 4503 O O . VAL B 1 220 ? 18.724 -11.94 -18.34 1 97.19 220 VAL B O 1
ATOM 4506 N N . THR B 1 221 ? 16.604 -12.228 -17.796 1 95.99 221 THR B N 1
ATOM 4507 C CA . THR B 1 221 ? 16.182 -12.525 -19.16 1 95.99 221 THR B CA 1
ATOM 4508 C C . THR B 1 221 ? 15.415 -11.348 -19.757 1 95.99 221 THR B C 1
ATOM 4510 O O . THR B 1 221 ? 15.042 -10.417 -19.042 1 95.99 221 THR B O 1
ATOM 4513 N N . GLU B 1 222 ? 15.19 -11.402 -21.017 1 91.68 222 GLU B N 1
ATOM 4514 C CA . GLU B 1 222 ? 14.436 -10.346 -21.687 1 91.68 222 GLU B CA 1
ATOM 4515 C C . GLU B 1 222 ? 12.941 -10.474 -21.41 1 91.68 222 GLU B C 1
ATOM 4517 O O . GLU B 1 222 ? 12.242 -9.469 -21.268 1 91.68 222 GLU B O 1
ATOM 4522 N N . GLY B 1 223 ? 12.512 -11.737 -21.435 1 89.13 223 GLY B N 1
ATOM 4523 C CA . GLY B 1 223 ? 11.107 -12.011 -21.18 1 89.13 223 GLY B CA 1
ATOM 4524 C C . GLY B 1 223 ? 10.889 -13.189 -20.249 1 89.13 223 GLY B C 1
ATOM 4525 O O . GLY B 1 223 ? 11.823 -13.645 -19.587 1 89.13 223 GLY B O 1
ATOM 4526 N N . PHE B 1 224 ? 9.69 -13.653 -20.183 1 88.23 224 PHE B N 1
ATOM 4527 C CA . PHE B 1 224 ? 9.316 -14.669 -19.206 1 88.23 224 PHE B CA 1
ATOM 4528 C C . PHE B 1 224 ? 9.106 -16.019 -19.882 1 88.23 224 PHE B C 1
ATOM 4530 O O . PHE B 1 224 ? 8.521 -16.93 -19.292 1 88.23 224 PHE B O 1
ATOM 4537 N N . SER B 1 225 ? 9.604 -16.192 -20.993 1 89.32 225 SER B N 1
ATOM 4538 C CA . SER B 1 225 ? 9.301 -17.419 -21.722 1 89.32 225 SER B CA 1
ATOM 4539 C C . SER B 1 225 ? 10.105 -18.597 -21.181 1 89.32 225 SER B C 1
ATOM 4541 O O . SER B 1 225 ? 11.193 -18.412 -20.632 1 89.32 225 SER B O 1
ATOM 4543 N N . ALA B 1 226 ? 9.522 -19.765 -21.408 1 92.77 226 ALA B N 1
ATOM 4544 C CA . ALA B 1 226 ? 10.218 -20.995 -21.038 1 92.77 226 ALA B CA 1
ATOM 4545 C C . ALA B 1 226 ? 11.527 -21.137 -21.808 1 92.77 226 ALA B C 1
ATOM 4547 O O . ALA B 1 226 ? 12.547 -21.539 -21.242 1 92.77 226 ALA B O 1
ATOM 4548 N N . GLU B 1 227 ? 11.537 -20.762 -23.026 1 95.76 227 GLU B N 1
ATOM 4549 C CA . GLU B 1 227 ? 12.705 -20.892 -23.891 1 95.76 227 GLU B CA 1
ATOM 4550 C C . GLU B 1 227 ? 13.847 -19.999 -23.414 1 95.76 227 GLU B C 1
ATOM 4552 O O . GLU B 1 227 ? 15 -20.433 -23.36 1 95.76 227 GLU B O 1
ATOM 4557 N N . GLU B 1 228 ? 13.546 -18.836 -23.066 1 95.98 228 GLU B N 1
ATOM 4558 C CA . GLU B 1 228 ? 14.57 -17.902 -22.607 1 95.98 228 GLU B CA 1
ATOM 4559 C C . GLU B 1 228 ? 15.191 -18.366 -21.293 1 95.98 228 GLU B C 1
ATOM 4561 O O . GLU B 1 228 ? 16.408 -18.287 -21.113 1 95.98 228 GLU B O 1
ATOM 4566 N N . SER B 1 229 ? 14.357 -18.805 -20.406 1 96.66 229 SER B N 1
ATOM 4567 C CA . SER B 1 229 ? 14.862 -19.273 -19.119 1 96.66 229 SER B CA 1
ATOM 4568 C C . SER B 1 229 ? 15.704 -20.535 -19.281 1 96.66 229 SER B C 1
ATOM 4570 O O . SER B 1 229 ? 16.7 -20.717 -18.578 1 96.66 229 SER B O 1
ATOM 4572 N N . GLU B 1 230 ? 15.258 -21.41 -20.203 1 97.71 230 GLU B N 1
ATOM 4573 C CA . GLU B 1 230 ? 16.015 -22.622 -20.502 1 97.71 230 GLU B CA 1
ATOM 4574 C C . GLU B 1 230 ? 17.42 -22.288 -20.995 1 97.71 230 GLU B C 1
ATOM 4576 O O . GLU B 1 230 ? 18.408 -22.809 -20.473 1 97.71 230 GLU B O 1
ATOM 4581 N N . GLN B 1 231 ? 17.466 -21.41 -21.943 1 98.06 231 GLN B N 1
ATOM 4582 C CA . GLN B 1 231 ? 18.742 -21.032 -22.54 1 98.06 231 GLN B CA 1
ATOM 4583 C C . GLN B 1 231 ? 19.642 -20.338 -21.522 1 98.06 231 GLN B C 1
ATOM 4585 O O . GLN B 1 231 ? 20.829 -20.653 -21.417 1 98.06 231 GLN B O 1
ATOM 4590 N N . ALA B 1 232 ? 19.098 -19.421 -20.806 1 98.07 232 ALA B N 1
ATOM 4591 C CA . ALA B 1 232 ? 19.874 -18.628 -19.856 1 98.07 232 ALA B CA 1
ATOM 4592 C C . ALA B 1 232 ? 20.426 -19.502 -18.734 1 98.07 232 ALA B C 1
ATOM 4594 O O . ALA B 1 232 ? 21.586 -19.358 -18.34 1 98.07 232 ALA B O 1
ATOM 4595 N N . LEU B 1 233 ? 19.613 -20.393 -18.228 1 98.14 233 LEU B N 1
ATOM 4596 C CA . LEU B 1 233 ? 20.049 -21.256 -17.135 1 98.14 233 LEU B CA 1
ATOM 4597 C C . LEU B 1 233 ? 21.107 -22.244 -17.612 1 98.14 233 LEU B C 1
ATOM 4599 O O . LEU B 1 233 ? 22.099 -22.482 -16.918 1 98.14 233 LEU B O 1
ATOM 4603 N N . ALA B 1 234 ? 20.881 -22.844 -18.766 1 97.98 234 ALA B N 1
ATOM 4604 C CA . ALA B 1 234 ? 21.852 -23.785 -19.318 1 97.98 234 ALA B CA 1
ATOM 4605 C C . ALA B 1 234 ? 23.22 -23.129 -19.48 1 97.98 234 ALA B C 1
ATOM 4607 O O . ALA B 1 234 ? 24.241 -23.705 -19.097 1 97.98 234 ALA B O 1
ATOM 4608 N N . GLN B 1 235 ? 23.165 -21.947 -20.049 1 97.63 235 GLN B N 1
ATOM 4609 C CA . GLN B 1 235 ? 24.41 -21.206 -20.224 1 97.63 235 GLN B CA 1
ATOM 4610 C C . GLN B 1 235 ? 25.087 -20.941 -18.883 1 97.63 235 GLN B C 1
ATOM 4612 O O . GLN B 1 235 ? 26.3 -21.116 -18.748 1 97.63 235 GLN B O 1
ATOM 4617 N N . TRP B 1 236 ? 24.317 -20.538 -17.923 1 96.78 236 TRP B N 1
ATOM 4618 C CA . TRP B 1 236 ? 24.836 -20.226 -16.596 1 96.78 236 TRP B CA 1
ATOM 4619 C C . TRP B 1 236 ? 25.466 -21.458 -15.954 1 96.78 236 TRP B C 1
ATOM 4621 O O . TRP B 1 236 ? 26.563 -21.382 -15.396 1 96.78 236 TRP B O 1
ATOM 4631 N N . LEU B 1 237 ? 24.872 -22.584 -16.028 1 95.66 237 LEU B N 1
ATOM 4632 C CA . LEU B 1 237 ? 25.371 -23.823 -15.44 1 95.66 237 LEU B CA 1
ATOM 4633 C C . LEU B 1 237 ? 26.645 -24.283 -16.14 1 95.66 237 LEU B C 1
ATOM 4635 O O . LEU B 1 237 ? 27.575 -24.768 -15.492 1 95.66 237 LEU B O 1
ATOM 4639 N N . ASP B 1 238 ? 26.643 -24.088 -17.426 1 95.91 238 ASP B N 1
ATOM 4640 C CA . ASP B 1 238 ? 27.811 -24.489 -18.205 1 95.91 238 ASP B CA 1
ATOM 4641 C C . ASP B 1 238 ? 29.032 -23.649 -17.836 1 95.91 238 ASP B C 1
ATOM 4643 O O . ASP B 1 238 ? 30.164 -24.135 -17.886 1 95.91 238 ASP B O 1
ATOM 4647 N N . GLU B 1 239 ? 28.757 -22.439 -17.449 1 95.68 239 GLU B N 1
ATOM 4648 C CA . GLU B 1 239 ? 29.846 -21.505 -17.18 1 95.68 239 GLU B CA 1
ATOM 4649 C C . GLU B 1 239 ? 30.228 -21.514 -15.702 1 95.68 239 GLU B C 1
ATOM 4651 O O . GLU B 1 239 ? 31.212 -20.887 -15.306 1 95.68 239 GLU B O 1
ATOM 4656 N N . THR B 1 240 ? 29.481 -22.199 -14.932 1 94.96 240 THR B N 1
ATOM 4657 C CA . THR B 1 240 ? 29.692 -22.192 -13.488 1 94.96 240 THR B CA 1
ATOM 4658 C C . THR B 1 240 ? 30.167 -23.559 -13.004 1 94.96 240 THR B C 1
ATOM 4660 O O . THR B 1 240 ? 29.541 -24.579 -13.299 1 94.96 240 THR B O 1
ATOM 4663 N N . PRO B 1 241 ? 31.265 -23.577 -12.266 1 94.33 241 PRO B N 1
ATOM 4664 C CA . PRO B 1 241 ? 31.711 -24.857 -11.711 1 94.33 241 PRO B CA 1
ATOM 4665 C C . PRO B 1 241 ? 30.643 -25.533 -10.854 1 94.33 241 PRO B C 1
ATOM 4667 O O . PRO B 1 241 ? 29.909 -24.856 -10.129 1 94.33 241 PRO B O 1
ATOM 4670 N N . ARG B 1 242 ? 30.581 -26.834 -10.877 1 91.29 242 ARG B N 1
ATOM 4671 C CA . ARG B 1 242 ? 29.532 -27.619 -10.236 1 91.29 242 ARG B CA 1
ATOM 4672 C C . ARG B 1 242 ? 29.473 -27.335 -8.739 1 91.29 242 ARG B C 1
ATOM 4674 O O . ARG B 1 242 ? 28.393 -27.325 -8.145 1 91.29 242 ARG B O 1
ATOM 4681 N N . ASP B 1 243 ? 30.604 -27.069 -8.135 1 91.43 243 ASP B N 1
ATOM 4682 C CA . ASP B 1 243 ? 30.659 -26.848 -6.693 1 91.43 243 ASP B CA 1
ATOM 4683 C C . ASP B 1 243 ? 30.105 -25.473 -6.327 1 91.43 243 ASP B C 1
ATOM 4685 O O . ASP B 1 243 ? 29.879 -25.182 -5.151 1 91.43 243 ASP B O 1
ATOM 4689 N N . GLN B 1 244 ? 29.765 -24.676 -7.393 1 93.24 244 GLN B N 1
ATOM 4690 C CA . GLN B 1 244 ? 29.212 -23.346 -7.164 1 93.24 244 GLN B CA 1
ATOM 4691 C C . GLN B 1 244 ? 27.752 -23.273 -7.602 1 93.24 244 GLN B C 1
ATOM 4693 O O . GLN B 1 244 ? 27.133 -22.209 -7.543 1 93.24 244 GLN B O 1
ATOM 4698 N N . TRP B 1 245 ? 27.269 -24.387 -7.965 1 94.97 245 TRP B N 1
ATOM 4699 C CA . TRP B 1 245 ? 25.872 -24.421 -8.385 1 94.97 245 TRP B CA 1
ATOM 4700 C C . TRP B 1 245 ? 24.948 -24.045 -7.231 1 94.97 245 TRP B C 1
ATOM 4702 O O . TRP B 1 245 ? 25.298 -24.226 -6.062 1 94.97 245 TRP B O 1
ATOM 4712 N N . PRO B 1 246 ? 23.792 -23.517 -7.569 1 95.59 246 PRO B N 1
ATOM 4713 C CA . PRO B 1 246 ? 22.864 -23.108 -6.512 1 95.59 246 PRO B CA 1
ATOM 4714 C C . PRO B 1 246 ? 22.225 -24.296 -5.796 1 95.59 246 PRO B C 1
ATOM 4716 O O . PRO B 1 246 ? 22.179 -25.4 -6.344 1 95.59 246 PRO B O 1
ATOM 4719 N N . GLN B 1 247 ? 21.831 -24.035 -4.623 1 95.89 247 GLN B N 1
ATOM 4720 C CA . GLN B 1 247 ? 21.04 -25.001 -3.868 1 95.89 247 GLN B CA 1
ATOM 4721 C C . GLN B 1 247 ? 19.56 -24.9 -4.225 1 95.89 247 GLN B C 1
ATOM 4723 O O . GLN B 1 247 ? 18.809 -25.864 -4.062 1 95.89 247 GLN B O 1
ATOM 4728 N N . VAL B 1 248 ? 19.168 -23.715 -4.611 1 97.69 248 VAL B N 1
ATOM 4729 C CA . VAL B 1 248 ? 17.778 -23.422 -4.942 1 97.69 248 VAL B CA 1
ATOM 4730 C C . VAL B 1 248 ? 17.717 -22.543 -6.189 1 97.69 248 VAL B C 1
ATOM 4732 O O . VAL B 1 248 ? 18.553 -21.654 -6.371 1 97.69 248 VAL B O 1
ATOM 4735 N N . ILE B 1 249 ? 16.788 -22.801 -7.053 1 98.04 249 ILE B N 1
ATOM 4736 C CA . ILE B 1 249 ? 16.483 -21.919 -8.174 1 98.04 249 ILE B CA 1
ATOM 4737 C C . ILE B 1 249 ? 15.099 -21.303 -7.985 1 98.04 249 ILE B C 1
ATOM 4739 O O . ILE B 1 249 ? 14.151 -21.995 -7.608 1 98.04 249 ILE B O 1
ATOM 4743 N N . PHE B 1 250 ? 14.996 -19.965 -8.198 1 97.7 250 PHE B N 1
ATOM 4744 C CA . PHE B 1 250 ? 13.765 -19.2 -8.045 1 97.7 250 PHE B CA 1
ATOM 4745 C C . PHE B 1 250 ? 13.404 -18.488 -9.344 1 97.7 250 PHE B C 1
ATOM 4747 O O . PHE B 1 250 ? 13.661 -17.292 -9.494 1 97.7 250 PHE B O 1
ATOM 4754 N N . PRO B 1 251 ? 12.792 -19.257 -10.29 1 96.45 251 PRO B N 1
ATOM 4755 C CA . PRO B 1 251 ? 12.259 -18.577 -11.473 1 96.45 251 PRO B CA 1
ATOM 4756 C C . PRO B 1 251 ? 11.084 -17.658 -11.147 1 96.45 251 PRO B C 1
ATOM 4758 O O . PRO B 1 251 ? 10.203 -18.03 -10.367 1 96.45 251 PRO B O 1
ATOM 4761 N N . GLY B 1 252 ? 11.024 -16.538 -11.776 1 93.07 252 GLY B N 1
ATOM 4762 C CA . GLY B 1 252 ? 10.093 -15.478 -11.426 1 93.07 252 GLY B CA 1
ATOM 4763 C C . GLY B 1 252 ? 8.69 -15.719 -11.951 1 93.07 252 GLY B C 1
ATOM 4764 O O . GLY B 1 252 ? 7.793 -14.9 -11.74 1 93.07 252 GLY B O 1
ATOM 4765 N N . SER B 1 253 ? 8.494 -16.844 -12.671 1 89.46 253 SER B N 1
ATOM 4766 C CA . SER B 1 253 ? 7.164 -17.13 -13.199 1 89.46 253 SER B CA 1
ATOM 4767 C C . SER B 1 253 ? 6.992 -18.618 -13.489 1 89.46 253 SER B C 1
ATOM 4769 O O . SER B 1 253 ? 7.975 -19.355 -13.579 1 89.46 253 SER B O 1
ATOM 4771 N N . THR B 1 254 ? 5.795 -18.933 -13.724 1 84.79 254 THR B N 1
ATOM 4772 C CA . THR B 1 254 ? 5.454 -20.319 -14.022 1 84.79 254 THR B CA 1
ATOM 4773 C C . THR B 1 254 ? 6.059 -20.75 -15.355 1 84.79 254 THR B C 1
ATOM 4775 O O . THR B 1 254 ? 6.552 -21.873 -15.485 1 84.79 254 THR B O 1
ATOM 4778 N N . HIS B 1 255 ? 6.013 -19.894 -16.295 1 87.14 255 HIS B N 1
ATOM 4779 C CA . HIS B 1 255 ? 6.58 -20.239 -17.594 1 87.14 255 HIS B CA 1
ATOM 4780 C C . HIS B 1 255 ? 8.09 -20.432 -17.504 1 87.14 255 HIS B C 1
ATOM 4782 O O . HIS B 1 255 ? 8.641 -21.345 -18.122 1 87.14 255 HIS B O 1
ATOM 4788 N N . MET B 1 256 ? 8.68 -19.612 -16.759 1 92.14 256 MET B N 1
ATOM 4789 C CA . MET B 1 256 ? 10.12 -19.754 -16.562 1 92.14 256 MET B CA 1
ATOM 4790 C C . MET B 1 256 ? 10.446 -21.067 -15.857 1 92.14 256 MET B C 1
ATOM 4792 O O . MET B 1 256 ? 11.478 -21.682 -16.128 1 92.14 256 MET B O 1
ATOM 4796 N N . THR B 1 257 ? 9.566 -21.421 -14.985 1 92.37 257 THR B N 1
ATOM 4797 C CA . THR B 1 257 ? 9.748 -22.661 -14.238 1 92.37 257 THR B CA 1
ATOM 4798 C C . THR B 1 257 ? 9.798 -23.859 -15.181 1 92.37 257 THR B C 1
ATOM 4800 O O . THR B 1 257 ? 10.573 -24.793 -14.966 1 92.37 257 THR B O 1
ATOM 4803 N N . LEU B 1 258 ? 8.999 -23.825 -16.186 1 90.32 258 LEU B N 1
ATOM 4804 C CA . LEU B 1 258 ? 9.005 -24.896 -17.176 1 90.32 258 LEU B CA 1
ATOM 4805 C C . LEU B 1 258 ? 10.368 -25.005 -17.85 1 90.32 258 LEU B C 1
ATOM 4807 O O . LEU B 1 258 ? 10.875 -26.109 -18.059 1 90.32 258 LEU B O 1
ATOM 4811 N N . GLY B 1 259 ? 10.906 -23.883 -18.179 1 94.73 259 GLY B N 1
ATOM 4812 C CA . GLY B 1 259 ? 12.238 -23.877 -18.762 1 94.73 259 GLY B CA 1
ATOM 4813 C C . GLY B 1 259 ? 13.305 -24.399 -17.817 1 94.73 259 GLY B C 1
ATOM 4814 O O . GLY B 1 259 ? 14.191 -25.151 -18.228 1 94.73 259 GLY B O 1
ATOM 4815 N N . VAL B 1 260 ? 13.201 -24.072 -16.573 1 96.22 260 VAL B N 1
ATOM 4816 C CA . VAL B 1 260 ? 14.147 -24.504 -15.549 1 96.22 260 VAL B CA 1
ATOM 4817 C C . VAL B 1 260 ? 14.083 -26.022 -15.393 1 96.22 260 VAL B C 1
ATOM 4819 O O . VAL B 1 260 ? 15.118 -26.689 -15.327 1 96.22 260 VAL B O 1
ATOM 4822 N N . GLN B 1 261 ? 12.934 -26.522 -15.37 1 93.8 261 GLN B N 1
ATOM 4823 C CA . GLN B 1 261 ? 12.747 -27.96 -15.205 1 93.8 261 GLN B CA 1
ATOM 4824 C C . GLN B 1 261 ? 13.368 -28.732 -16.366 1 93.8 261 GLN B C 1
ATOM 4826 O O . GLN B 1 261 ? 13.957 -29.796 -16.167 1 93.8 261 GLN B O 1
ATOM 4831 N N . LYS B 1 262 ? 13.217 -28.211 -17.538 1 95.22 262 LYS B N 1
ATOM 4832 C CA . LYS B 1 262 ? 13.81 -28.848 -18.71 1 95.22 262 LYS B CA 1
ATOM 4833 C C . LYS B 1 262 ? 15.329 -28.923 -18.585 1 95.22 262 LYS B C 1
ATOM 4835 O O . LYS B 1 262 ? 15.933 -29.952 -18.896 1 95.22 262 LYS B O 1
ATOM 4840 N N . VAL B 1 263 ? 15.905 -27.899 -18.145 1 97.36 263 VAL B N 1
ATOM 4841 C CA . VAL B 1 263 ? 17.356 -27.843 -18 1 97.36 263 VAL B CA 1
ATOM 4842 C C . VAL B 1 263 ? 17.804 -28.814 -16.909 1 97.36 263 VAL B C 1
ATOM 4844 O O . VAL B 1 263 ? 18.786 -29.54 -17.08 1 97.36 263 VAL B O 1
ATOM 4847 N N . LEU B 1 264 ? 17.098 -28.838 -15.768 1 95.89 264 LEU B N 1
ATOM 4848 C CA . LEU B 1 264 ? 17.459 -29.728 -14.67 1 95.89 264 LEU B CA 1
ATOM 4849 C C . LEU B 1 264 ? 17.385 -31.188 -15.107 1 95.89 264 LEU B C 1
ATOM 4851 O O . LEU B 1 264 ? 18.267 -31.984 -14.778 1 95.89 264 LEU B O 1
ATOM 4855 N N . ALA B 1 265 ? 16.386 -31.47 -15.871 1 94.85 265 ALA B N 1
ATOM 4856 C CA . ALA B 1 265 ? 16.241 -32.825 -16.397 1 94.85 265 ALA B CA 1
ATOM 4857 C C . ALA B 1 265 ? 17.404 -33.184 -17.318 1 94.85 265 ALA B C 1
ATOM 4859 O O . ALA B 1 265 ? 17.95 -34.286 -17.238 1 94.85 265 ALA B O 1
ATOM 4860 N N . ARG B 1 266 ? 17.76 -32.315 -18.132 1 95.82 266 ARG B N 1
ATOM 4861 C CA . ARG B 1 266 ? 18.846 -32.524 -19.083 1 95.82 266 ARG B CA 1
ATOM 4862 C C . ARG B 1 266 ? 20.167 -32.769 -18.361 1 95.82 266 ARG B C 1
ATOM 4864 O O . ARG B 1 266 ? 21.008 -33.534 -18.837 1 95.82 266 ARG B O 1
ATOM 4871 N N . TYR B 1 267 ? 20.338 -32.15 -17.241 1 95.49 267 TYR B N 1
ATOM 4872 C CA . TYR B 1 267 ? 21.589 -32.254 -16.497 1 95.49 267 TYR B CA 1
ATOM 4873 C C . TYR B 1 267 ? 21.519 -33.376 -15.468 1 95.49 267 TYR B C 1
ATOM 4875 O O . TYR B 1 267 ? 22.446 -33.558 -14.675 1 95.49 267 TYR B O 1
ATOM 4883 N N . GLY B 1 268 ? 20.342 -34.096 -15.395 1 94.38 268 GLY B N 1
ATOM 4884 C CA . GLY B 1 268 ? 20.176 -35.231 -14.5 1 94.38 268 GLY B CA 1
ATOM 4885 C C . GLY B 1 268 ? 20.02 -34.827 -13.047 1 94.38 268 GLY B C 1
ATOM 4886 O O . GLY B 1 268 ? 20.408 -35.572 -12.145 1 94.38 268 GLY B O 1
ATOM 4887 N N . LEU B 1 269 ? 19.551 -33.649 -12.79 1 94.09 269 LEU B N 1
ATOM 4888 C CA . LEU B 1 269 ? 19.377 -33.143 -11.433 1 94.09 269 LEU B CA 1
ATOM 4889 C C . LEU B 1 269 ? 17.956 -33.39 -10.938 1 94.09 269 LEU B C 1
ATOM 4891 O O . LEU B 1 269 ? 16.989 -33.112 -11.652 1 94.09 269 LEU B O 1
ATOM 4895 N N . ARG B 1 270 ? 17.766 -33.88 -9.742 1 92.73 270 ARG B N 1
ATOM 4896 C CA . ARG B 1 270 ? 16.469 -34.174 -9.142 1 92.73 270 ARG B CA 1
ATOM 4897 C C . ARG B 1 270 ? 16.007 -33.029 -8.248 1 92.73 270 ARG B C 1
ATOM 4899 O O . ARG B 1 270 ? 16.81 -32.434 -7.526 1 92.73 270 ARG B O 1
ATOM 4906 N N . VAL B 1 271 ? 14.759 -32.781 -8.276 1 92.95 271 VAL B N 1
ATOM 4907 C CA . VAL B 1 271 ? 14.104 -31.825 -7.39 1 92.95 271 VAL B CA 1
ATOM 4908 C C . VAL B 1 271 ? 13.243 -32.569 -6.372 1 92.95 271 VAL B C 1
ATOM 4910 O O . VAL B 1 271 ? 12.386 -33.374 -6.745 1 92.95 271 VAL B O 1
ATOM 4913 N N . PRO B 1 272 ? 13.41 -32.332 -5.18 1 92.61 272 PRO B N 1
ATOM 4914 C CA . PRO B 1 272 ? 14.275 -31.343 -4.533 1 92.61 272 PRO B CA 1
ATOM 4915 C C . PRO B 1 272 ? 15.626 -31.921 -4.119 1 92.61 272 PRO B C 1
ATOM 4917 O O . PRO B 1 272 ? 16.43 -31.23 -3.487 1 92.61 272 PRO B O 1
ATOM 4920 N N . GLU B 1 273 ? 15.94 -33.117 -4.416 1 91.36 273 GLU B N 1
ATOM 4921 C CA . GLU B 1 273 ? 17.063 -33.849 -3.838 1 91.36 273 GLU B CA 1
ATOM 4922 C C . GLU B 1 273 ? 18.393 -33.189 -4.192 1 91.36 273 GLU B C 1
ATOM 4924 O O . GLU B 1 273 ? 19.288 -33.094 -3.35 1 91.36 273 GLU B O 1
ATOM 4929 N N . ASP B 1 274 ? 18.564 -32.818 -5.428 1 92.72 274 ASP B N 1
ATOM 4930 C CA . ASP B 1 274 ? 19.825 -32.228 -5.869 1 92.72 274 ASP B CA 1
ATOM 4931 C C . ASP B 1 274 ? 19.748 -30.703 -5.867 1 92.72 274 ASP B C 1
ATOM 4933 O O . ASP B 1 274 ? 20.748 -30.026 -5.618 1 92.72 274 ASP B O 1
ATOM 4937 N N . ILE B 1 275 ? 18.573 -30.21 -6.243 1 95.12 275 ILE B N 1
ATOM 4938 C CA . ILE B 1 275 ? 18.337 -28.771 -6.296 1 95.12 275 ILE B CA 1
ATOM 4939 C C . ILE B 1 275 ? 16.884 -28.473 -5.932 1 95.12 275 ILE B C 1
ATOM 4941 O O . ILE B 1 275 ? 15.966 -29.131 -6.426 1 95.12 275 ILE B O 1
ATOM 4945 N N . SER B 1 276 ? 16.685 -27.536 -5.048 1 96.18 276 SER B N 1
ATOM 4946 C CA . SER B 1 276 ? 15.335 -27.113 -4.692 1 96.18 276 SER B CA 1
ATOM 4947 C C . SER B 1 276 ? 14.79 -26.103 -5.696 1 96.18 276 SER B C 1
ATOM 4949 O O . SER B 1 276 ? 15.558 -25.413 -6.369 1 96.18 276 SER B O 1
ATOM 4951 N N . LEU B 1 277 ? 13.456 -26.081 -5.77 1 95.54 277 LEU B N 1
ATOM 4952 C CA . LEU B 1 277 ? 12.773 -25.214 -6.723 1 95.54 277 LEU B CA 1
ATOM 4953 C C . LEU B 1 277 ? 11.611 -24.483 -6.058 1 95.54 277 LEU B C 1
ATOM 4955 O O . LEU B 1 277 ? 10.781 -25.106 -5.391 1 95.54 277 LEU B O 1
ATOM 4959 N N . ILE B 1 278 ? 11.606 -23.144 -6.176 1 95.55 278 ILE B N 1
ATOM 4960 C CA . ILE B 1 278 ? 10.51 -22.3 -5.714 1 95.55 278 ILE B CA 1
ATOM 4961 C C . ILE B 1 278 ? 10.167 -21.267 -6.786 1 95.55 278 ILE B C 1
ATOM 4963 O O . ILE B 1 278 ? 11.033 -20.861 -7.564 1 95.55 278 ILE B O 1
ATOM 4967 N N . THR B 1 279 ? 8.912 -20.897 -6.911 1 95.11 279 THR B N 1
ATOM 4968 C CA . THR B 1 279 ? 8.547 -19.946 -7.955 1 95.11 279 THR B CA 1
ATOM 4969 C C . THR B 1 279 ? 7.465 -18.989 -7.461 1 95.11 279 THR B C 1
ATOM 4971 O O . THR B 1 279 ? 7.029 -19.078 -6.311 1 95.11 279 THR B O 1
ATOM 4974 N N . THR B 1 280 ? 7.195 -17.969 -8.224 1 92.52 280 THR B N 1
ATOM 4975 C CA . THR B 1 280 ? 5.971 -17.196 -8.041 1 92.52 280 THR B CA 1
ATOM 4976 C C . THR B 1 280 ? 4.838 -17.77 -8.887 1 92.52 280 THR B C 1
ATOM 4978 O O . THR B 1 280 ? 5.052 -18.167 -10.035 1 92.52 280 THR B O 1
ATOM 4981 N N . ASP B 1 281 ? 3.728 -17.826 -8.233 1 82.17 281 ASP B N 1
ATOM 4982 C CA . ASP B 1 281 ? 2.602 -18.467 -8.906 1 82.17 281 ASP B CA 1
ATOM 4983 C C . ASP B 1 281 ? 1.471 -17.471 -9.151 1 82.17 281 ASP B C 1
ATOM 4985 O O . ASP B 1 281 ? 1.045 -16.768 -8.231 1 82.17 281 ASP B O 1
ATOM 4989 N N . PHE B 1 282 ? 1.011 -17.41 -10.336 1 73.15 282 PHE B N 1
ATOM 4990 C CA . PHE B 1 282 ? -0.093 -16.536 -10.715 1 73.15 282 PHE B CA 1
ATOM 4991 C C . PHE B 1 282 ? -1.403 -17.314 -10.776 1 73.15 282 PHE B C 1
ATOM 4993 O O . PHE B 1 282 ? -2.274 -17.008 -11.592 1 73.15 282 PHE B O 1
ATOM 5000 N N . HIS B 1 283 ? -1.552 -18.302 -9.797 1 64.86 283 HIS B N 1
ATOM 5001 C CA . HIS B 1 283 ? -2.713 -19.176 -9.673 1 64.86 283 HIS B CA 1
ATOM 5002 C C . HIS B 1 283 ? -2.77 -20.182 -10.818 1 64.86 283 HIS B C 1
ATOM 5004 O O . HIS B 1 283 ? -3.852 -20.633 -11.2 1 64.86 283 HIS B O 1
ATOM 5010 N N . TRP B 1 284 ? -1.616 -20.314 -11.434 1 58.62 284 TRP B N 1
ATOM 5011 C CA . TRP B 1 284 ? -1.623 -21.342 -12.469 1 58.62 284 TRP B CA 1
ATOM 5012 C C . TRP B 1 284 ? -1.507 -22.734 -11.856 1 58.62 284 TRP B C 1
ATOM 5014 O O . TRP B 1 284 ? -0.853 -22.913 -10.826 1 58.62 284 TRP B O 1
ATOM 5024 N N . ARG B 1 285 ? -2.666 -23.339 -11.617 1 52.12 285 ARG B 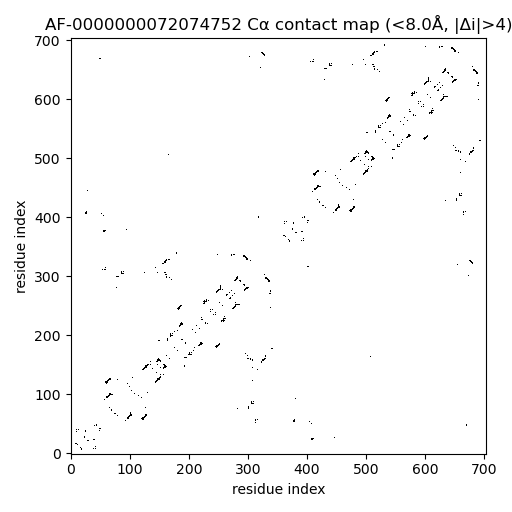N 1
ATOM 5025 C CA . ARG B 1 285 ? -2.545 -24.717 -11.153 1 52.12 285 ARG B CA 1
ATOM 5026 C C . ARG B 1 285 ? -1.361 -25.415 -11.813 1 52.12 285 ARG B C 1
ATOM 5028 O O . ARG B 1 285 ? -1.521 -26.093 -12.83 1 52.12 285 ARG B O 1
ATOM 5035 N N . LEU B 1 286 ? -0.204 -24.969 -11.765 1 51.43 286 LEU B N 1
ATOM 5036 C CA . LEU B 1 286 ? 0.927 -25.799 -12.163 1 51.43 286 LEU B CA 1
ATOM 5037 C C . LEU B 1 286 ? 0.717 -27.247 -11.731 1 51.43 286 LEU B C 1
ATOM 5039 O O . LEU B 1 286 ? 1.48 -28.133 -12.123 1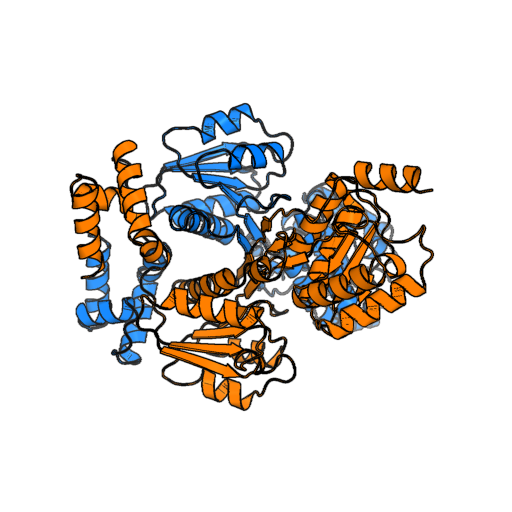 51.43 286 LEU B O 1
ATOM 5043 N N . ASP B 1 287 ? -0.205 -27.366 -10.802 1 50.96 287 ASP B N 1
ATOM 5044 C CA . ASP B 1 287 ? -0.43 -28.7 -10.254 1 50.96 287 ASP B CA 1
ATOM 5045 C C . ASP B 1 287 ? -0.678 -29.717 -11.366 1 50.96 287 ASP B C 1
ATOM 5047 O O . ASP B 1 287 ? -0.312 -30.887 -11.238 1 50.96 287 ASP B O 1
ATOM 5051 N N . ASN B 1 288 ? -1.321 -29.148 -12.429 1 49.87 288 ASN B N 1
ATOM 5052 C CA . ASN B 1 288 ? -1.731 -30.219 -13.331 1 49.87 288 ASN B CA 1
ATOM 5053 C C . ASN B 1 288 ? -0.556 -30.739 -14.153 1 49.87 288 ASN B C 1
ATOM 5055 O O . ASN B 1 288 ? -0.664 -31.775 -14.812 1 49.87 288 ASN B O 1
ATOM 5059 N N . GLU B 1 289 ? 0.461 -29.961 -14.158 1 51.15 289 GLU B N 1
ATOM 5060 C CA . GLU B 1 289 ? 1.502 -30.438 -15.063 1 51.15 289 GLU B CA 1
ATOM 5061 C C . GLU B 1 289 ? 2.657 -31.071 -14.291 1 51.15 289 GLU B C 1
ATOM 5063 O O . GLU B 1 289 ? 3.55 -31.677 -14.887 1 51.15 289 GLU B O 1
ATOM 5068 N N . MET B 1 290 ? 2.581 -30.785 -12.966 1 57.02 290 MET B N 1
ATOM 5069 C CA . MET B 1 290 ? 3.762 -31.296 -12.276 1 57.02 290 MET B CA 1
ATOM 5070 C C . MET B 1 290 ? 3.388 -32.422 -11.319 1 57.02 290 MET B C 1
ATOM 5072 O O . MET B 1 290 ? 2.263 -32.47 -10.818 1 57.02 290 MET B O 1
ATOM 5076 N N . ALA B 1 291 ? 4.155 -33.452 -11.362 1 57.43 291 ALA B N 1
ATOM 5077 C CA . ALA B 1 291 ? 3.987 -34.617 -10.497 1 57.43 291 ALA B CA 1
ATOM 5078 C C . ALA B 1 291 ? 3.796 -34.198 -9.043 1 57.43 291 ALA B C 1
ATOM 5080 O O . ALA B 1 291 ? 2.993 -34.792 -8.32 1 57.43 291 ALA B O 1
ATOM 5081 N N . GLU B 1 292 ? 4.596 -33.141 -8.611 1 70.93 292 GLU B N 1
ATOM 5082 C CA . GLU B 1 292 ? 4.49 -32.619 -7.252 1 70.93 292 GLU B CA 1
ATOM 5083 C C . GLU B 1 292 ? 4.214 -31.118 -7.256 1 70.93 292 GLU B C 1
ATOM 5085 O O . GLU B 1 292 ? 4.722 -30.391 -8.113 1 70.93 292 GLU B O 1
ATOM 5090 N N . PRO B 1 293 ? 3.401 -30.77 -6.362 1 85.45 293 PRO B N 1
ATOM 5091 C CA . PRO B 1 293 ? 3.162 -29.329 -6.264 1 85.45 293 PRO B CA 1
ATOM 5092 C C . PRO B 1 293 ? 4.439 -28.535 -5.996 1 85.45 293 PRO B C 1
ATOM 5094 O O . PRO B 1 293 ? 5.297 -28.98 -5.23 1 85.45 293 PRO B O 1
ATOM 5097 N N . ILE B 1 294 ? 4.641 -27.554 -6.719 1 90.84 294 ILE B N 1
ATOM 5098 C CA . ILE B 1 294 ? 5.82 -26.705 -6.591 1 90.84 294 ILE B CA 1
ATOM 5099 C C . ILE B 1 294 ? 5.61 -25.697 -5.463 1 90.84 294 ILE B C 1
ATOM 5101 O O . ILE B 1 294 ? 4.531 -25.112 -5.338 1 90.84 294 ILE B O 1
ATOM 5105 N N . THR B 1 295 ? 6.582 -25.603 -4.574 1 92.92 295 THR B N 1
ATOM 5106 C CA . THR B 1 295 ? 6.572 -24.524 -3.592 1 92.92 295 THR B CA 1
ATOM 5107 C C . THR B 1 295 ? 6.548 -23.164 -4.284 1 92.92 295 THR B C 1
ATOM 5109 O O . THR B 1 295 ? 7.306 -22.927 -5.226 1 92.92 295 THR B O 1
ATOM 5112 N N . SER B 1 296 ? 5.608 -22.286 -3.868 1 93.42 296 SER B N 1
ATOM 5113 C CA . SER B 1 296 ? 5.463 -21.025 -4.587 1 93.42 296 SER B CA 1
ATOM 5114 C C . SER B 1 296 ? 4.963 -19.917 -3.665 1 93.42 296 SER B C 1
ATOM 5116 O O . SER B 1 296 ? 4.432 -20.192 -2.587 1 93.42 296 SER B O 1
ATOM 5118 N N . VAL B 1 297 ? 5.257 -18.697 -4.015 1 93.51 297 VAL B N 1
ATOM 5119 C CA . VAL B 1 297 ? 4.564 -17.535 -3.469 1 93.51 297 VAL B CA 1
ATOM 5120 C C . VAL B 1 297 ? 3.511 -17.048 -4.462 1 93.51 297 VAL B C 1
ATOM 5122 O O . VAL B 1 297 ? 3.835 -16.696 -5.599 1 93.51 297 VAL B O 1
ATOM 5125 N N . THR B 1 298 ? 2.35 -17.019 -4.05 1 91.6 298 THR B N 1
ATOM 5126 C CA . THR B 1 298 ? 1.252 -16.688 -4.952 1 91.6 298 THR B CA 1
ATOM 5127 C C . THR B 1 298 ? 1.192 -15.184 -5.202 1 91.6 298 THR B C 1
ATOM 5129 O O . THR B 1 298 ? 1.417 -14.388 -4.288 1 91.6 298 THR B O 1
ATOM 5132 N N . VAL B 1 299 ? 0.943 -14.792 -6.387 1 93.67 299 VAL B N 1
ATOM 5133 C CA . VAL B 1 299 ? 0.567 -13.429 -6.75 1 93.67 299 VAL B CA 1
ATOM 5134 C C . VAL B 1 299 ? -0.955 -13.311 -6.81 1 93.67 299 VAL B C 1
ATOM 5136 O O . VAL B 1 299 ? -1.611 -14.044 -7.554 1 93.67 299 VAL B O 1
ATOM 5139 N N . PRO B 1 300 ? -1.574 -12.495 -6.045 1 93.93 300 PRO B N 1
ATOM 5140 C CA . PRO B 1 300 ? -3.033 -12.449 -5.919 1 93.93 300 PRO B CA 1
ATOM 5141 C C . PRO B 1 300 ? -3.703 -11.716 -7.079 1 93.93 300 PRO B C 1
ATOM 5143 O O . PRO B 1 300 ? -4.366 -10.697 -6.87 1 93.93 300 PRO B O 1
ATOM 5146 N N . CYS B 1 301 ? -3.683 -12.278 -8.221 1 93.92 301 CYS B N 1
ATOM 5147 C CA . CYS B 1 301 ? -4.102 -11.637 -9.462 1 93.92 301 CYS B CA 1
ATOM 5148 C C . CYS B 1 301 ? -5.603 -11.377 -9.462 1 93.92 301 CYS B C 1
ATOM 5150 O O . CYS B 1 301 ? -6.043 -10.258 -9.733 1 93.92 301 CYS B O 1
ATOM 5152 N N . ARG B 1 302 ? -6.407 -12.386 -9.184 1 93.12 302 ARG B N 1
ATOM 5153 C CA . ARG B 1 302 ? -7.858 -12.235 -9.185 1 93.12 302 ARG B CA 1
ATOM 5154 C C . ARG B 1 302 ? -8.301 -11.189 -8.168 1 93.12 302 ARG B C 1
ATOM 5156 O O . ARG B 1 302 ? -9.158 -10.353 -8.462 1 93.12 302 ARG B O 1
ATOM 5163 N N . GLU B 1 303 ? -7.687 -11.256 -7.029 1 94.4 303 GLU B N 1
ATOM 5164 C CA . GLU B 1 303 ? -8.021 -10.329 -5.952 1 94.4 303 GLU B CA 1
ATOM 5165 C C . GLU B 1 303 ? -7.711 -8.888 -6.348 1 94.4 303 GLU B C 1
ATOM 5167 O O . GLU B 1 303 ? -8.382 -7.957 -5.899 1 94.4 303 GLU B O 1
ATOM 5172 N N . LEU B 1 304 ? -6.699 -8.731 -7.14 1 96.85 304 LEU B N 1
ATOM 5173 C CA . LEU B 1 304 ? -6.389 -7.392 -7.63 1 96.85 304 LEU B CA 1
ATOM 5174 C C . LEU B 1 304 ? -7.596 -6.776 -8.329 1 96.85 304 LEU B C 1
ATOM 5176 O O . LEU B 1 304 ? -7.922 -5.609 -8.102 1 96.85 304 LEU B O 1
ATOM 5180 N N . GLY B 1 305 ? -8.191 -7.564 -9.23 1 96.65 305 GLY B N 1
ATOM 5181 C CA . GLY B 1 305 ? -9.369 -7.082 -9.934 1 96.65 305 GLY B CA 1
ATOM 5182 C C . GLY B 1 305 ? -10.513 -6.721 -9.006 1 96.65 305 GLY B C 1
ATOM 5183 O O . GLY B 1 305 ? -11.147 -5.677 -9.171 1 96.65 305 GLY B O 1
ATOM 5184 N N . VAL B 1 306 ? -10.752 -7.564 -8.053 1 93.48 306 VAL B N 1
ATOM 5185 C CA . VAL B 1 306 ? -11.819 -7.343 -7.083 1 93.48 306 VAL B CA 1
ATOM 5186 C C . VAL B 1 306 ? -11.569 -6.039 -6.328 1 93.48 306 VAL B C 1
ATOM 5188 O O . VAL B 1 306 ? -12.462 -5.194 -6.224 1 93.48 306 VAL B O 1
ATOM 5191 N N . GLU B 1 307 ? -10.334 -5.868 -5.856 1 94.96 307 GLU B N 1
ATOM 5192 C CA . GLU B 1 307 ? -9.997 -4.698 -5.05 1 94.96 307 GLU B CA 1
ATOM 5193 C C . GLU B 1 307 ? -10.046 -3.421 -5.883 1 94.96 307 GLU B C 1
ATOM 5195 O O . GLU B 1 307 ? -10.4 -2.355 -5.375 1 94.96 307 GLU B O 1
ATOM 5200 N N . ALA B 1 308 ? -9.678 -3.523 -7.123 1 96.88 308 ALA B N 1
ATOM 5201 C CA . ALA B 1 308 ? -9.769 -2.356 -7.997 1 96.88 308 ALA B CA 1
ATOM 5202 C C . ALA B 1 308 ? -11.202 -1.838 -8.073 1 96.88 308 ALA B C 1
ATOM 5204 O O . ALA B 1 308 ? -11.436 -0.629 -8.017 1 96.88 308 ALA B O 1
ATOM 5205 N N . VAL B 1 309 ? -12.153 -2.72 -8.199 1 93.33 309 VAL B N 1
ATOM 5206 C CA . VAL B 1 309 ? -13.559 -2.337 -8.269 1 93.33 309 VAL B CA 1
ATOM 5207 C C . VAL B 1 309 ? -13.989 -1.704 -6.948 1 93.33 309 VAL B C 1
ATOM 5209 O O . VAL B 1 309 ? -14.705 -0.7 -6.937 1 93.33 309 VAL B O 1
ATOM 5212 N N . HIS B 1 310 ? -13.507 -2.286 -5.902 1 89.58 310 HIS B N 1
ATOM 5213 C CA . HIS B 1 310 ? -13.811 -1.724 -4.591 1 89.58 310 HIS B CA 1
ATOM 5214 C C . HIS B 1 310 ? -13.256 -0.31 -4.456 1 89.58 310 HIS B C 1
ATOM 5216 O O . HIS B 1 310 ? -13.913 0.569 -3.894 1 89.58 310 HIS B O 1
ATOM 5222 N N . LEU B 1 311 ? -12.057 -0.088 -4.922 1 92.59 311 LEU B N 1
ATOM 5223 C CA . LEU B 1 311 ? -11.445 1.235 -4.871 1 92.59 311 LEU B CA 1
ATOM 5224 C C . LEU B 1 311 ? -12.246 2.236 -5.696 1 92.59 311 LEU B C 1
ATOM 5226 O O . LEU B 1 311 ? -12.429 3.383 -5.281 1 92.59 311 LEU B O 1
ATOM 5230 N N . LEU B 1 312 ? -12.674 1.819 -6.849 1 92.06 312 LEU B N 1
ATOM 5231 C CA . LEU B 1 312 ? -13.496 2.685 -7.688 1 92.06 312 LEU B CA 1
ATOM 5232 C C . LEU B 1 312 ? -14.771 3.096 -6.959 1 92.06 312 LEU B C 1
ATOM 5234 O O . LEU B 1 312 ? -15.145 4.271 -6.969 1 92.06 312 LEU B O 1
ATOM 5238 N N . GLN B 1 313 ? -15.372 2.117 -6.368 1 85.46 313 GLN B N 1
ATOM 5239 C CA . GLN B 1 313 ? -16.601 2.377 -5.626 1 85.46 313 GLN B CA 1
ATOM 5240 C C . GLN B 1 313 ? -16.356 3.356 -4.481 1 85.46 313 GLN B C 1
ATOM 5242 O O . GLN B 1 313 ? -17.149 4.273 -4.261 1 85.46 313 GLN B O 1
ATOM 5247 N N . ASN B 1 314 ? -15.32 3.064 -3.803 1 83.91 314 ASN B N 1
ATOM 5248 C CA . ASN B 1 314 ? -14.958 3.955 -2.706 1 83.91 314 ASN B CA 1
ATOM 5249 C C . ASN B 1 314 ? -14.755 5.388 -3.191 1 83.91 314 ASN B C 1
ATOM 5251 O O . ASN B 1 314 ? -15.195 6.337 -2.54 1 83.91 314 ASN B O 1
ATOM 5255 N N . ARG B 1 315 ? -14.072 5.519 -4.287 1 87.06 315 ARG B N 1
ATOM 5256 C CA . ARG B 1 315 ? -13.794 6.839 -4.844 1 87.06 315 ARG B CA 1
ATOM 5257 C C . ARG B 1 315 ? -15.082 7.534 -5.275 1 87.06 315 ARG B C 1
ATOM 5259 O O . ARG B 1 315 ? -15.204 8.755 -5.157 1 87.06 315 ARG B O 1
ATOM 5266 N N . LEU B 1 316 ? -15.966 6.841 -5.804 1 81.05 316 LEU B N 1
ATOM 5267 C CA . LEU B 1 316 ? -17.25 7.406 -6.203 1 81.05 316 LEU B CA 1
ATOM 5268 C C . LEU B 1 316 ? -18.049 7.853 -4.984 1 81.05 316 LEU B C 1
ATOM 5270 O O . LEU B 1 316 ? -18.741 8.873 -5.03 1 81.05 316 LEU B O 1
ATOM 5274 N N . ASN B 1 317 ? -17.934 7.053 -3.923 1 76.27 317 ASN B N 1
ATOM 5275 C CA . ASN B 1 317 ? -18.672 7.349 -2.7 1 76.27 317 ASN B CA 1
ATOM 5276 C C . ASN B 1 317 ? -18.016 8.476 -1.908 1 76.27 317 ASN B C 1
ATOM 5278 O O . ASN B 1 317 ? -18.706 9.3 -1.305 1 76.27 317 ASN B O 1
ATOM 5282 N N . ARG B 1 318 ? -16.732 8.424 -1.827 1 77.89 318 ARG B N 1
ATOM 5283 C CA . ARG B 1 318 ? -15.958 9.366 -1.025 1 77.89 318 ARG B CA 1
ATOM 5284 C C . ARG B 1 318 ? -15.013 10.183 -1.9 1 77.89 318 ARG B C 1
ATOM 5286 O O . ARG B 1 318 ? -13.793 10.027 -1.82 1 77.89 318 ARG B O 1
ATOM 5293 N N . GLN B 1 319 ? -15.644 11.179 -2.425 1 74.5 319 GLN B N 1
ATOM 5294 C CA . GLN B 1 319 ? -14.831 12.019 -3.298 1 74.5 319 GLN B CA 1
ATOM 5295 C C . GLN B 1 319 ? -13.877 12.892 -2.489 1 74.5 319 GLN B C 1
ATOM 5297 O O . GLN B 1 319 ? -14.18 13.265 -1.354 1 74.5 319 GLN B O 1
ATOM 5302 N N . GLY B 1 320 ? -12.653 13.003 -2.791 1 74.01 320 GLY B N 1
ATOM 5303 C CA . GLY B 1 320 ? -11.729 13.923 -2.146 1 74.01 320 GLY B CA 1
ATOM 5304 C C . GLY B 1 320 ? -10.8 13.241 -1.16 1 74.01 320 GLY B C 1
ATOM 5305 O O . GLY B 1 320 ? -9.918 13.882 -0.584 1 74.01 320 GLY B O 1
ATOM 5306 N N . THR B 1 321 ? -11.186 12.011 -0.853 1 81.28 321 THR B N 1
ATOM 5307 C CA . THR B 1 321 ? -10.299 11.295 0.057 1 81.28 321 THR B CA 1
ATOM 5308 C C . THR B 1 321 ? -8.909 11.14 -0.553 1 81.28 321 THR B C 1
ATOM 5310 O O . THR B 1 321 ? -8.728 11.339 -1.756 1 81.28 321 THR B O 1
ATOM 5313 N N . SER B 1 322 ? -7.989 10.857 0.27 1 88.92 322 SER B N 1
ATOM 5314 C CA . SER B 1 322 ? -6.614 10.666 -0.179 1 88.92 322 SER B CA 1
ATOM 5315 C C . SER B 1 322 ? -6.52 9.554 -1.218 1 88.92 322 SER B C 1
ATOM 5317 O O . SER B 1 322 ? -7.311 8.61 -1.197 1 88.92 322 SER B O 1
ATOM 5319 N N . VAL B 1 323 ? -5.595 9.785 -2.119 1 92.89 323 VAL B N 1
ATOM 5320 C CA . VAL B 1 323 ? -5.279 8.736 -3.082 1 92.89 323 VAL B CA 1
ATOM 5321 C C . VAL B 1 323 ? -4.69 7.528 -2.356 1 92.89 323 VAL B C 1
ATOM 5323 O O . VAL B 1 323 ? -3.863 7.681 -1.454 1 92.89 323 VAL B O 1
ATOM 5326 N N . LEU B 1 324 ? -5.17 6.356 -2.746 1 95.12 324 LEU B N 1
ATOM 5327 C CA . LEU B 1 324 ? -4.762 5.125 -2.078 1 95.12 324 LEU B CA 1
ATOM 5328 C C . LEU B 1 324 ? -3.859 4.291 -2.981 1 95.12 324 LEU B C 1
ATOM 5330 O O . LEU B 1 324 ? -4.101 4.192 -4.186 1 95.12 324 LEU B O 1
ATOM 5334 N N . ASN B 1 325 ? -2.773 3.838 -2.428 1 95.79 325 ASN B N 1
ATOM 5335 C CA . ASN B 1 325 ? -1.977 2.753 -2.992 1 95.79 325 ASN B CA 1
ATOM 5336 C C . ASN B 1 325 ? -2.12 1.471 -2.176 1 95.79 325 ASN B C 1
ATOM 5338 O O . ASN B 1 325 ? -1.643 1.396 -1.042 1 95.79 325 ASN B O 1
ATOM 5342 N N . VAL B 1 326 ? -2.766 0.497 -2.76 1 96.65 326 VAL B N 1
ATOM 5343 C CA . VAL B 1 326 ? -3.099 -0.731 -2.046 1 96.65 326 VAL B CA 1
ATOM 5344 C C . VAL B 1 326 ? -2.19 -1.865 -2.515 1 96.65 326 VAL B C 1
ATOM 5346 O O . VAL B 1 326 ? -2.117 -2.156 -3.711 1 96.65 326 VAL B O 1
ATOM 5349 N N . LEU B 1 327 ? -1.546 -2.457 -1.586 1 96.34 327 LEU B N 1
ATOM 5350 C CA . LEU B 1 327 ? -0.677 -3.593 -1.876 1 96.34 327 LEU B CA 1
ATOM 5351 C C . LEU B 1 327 ? -1.249 -4.878 -1.287 1 96.34 327 LEU B C 1
ATOM 5353 O O . LEU B 1 327 ? -1.585 -4.927 -0.102 1 96.34 327 LEU B O 1
ATOM 5357 N N . LEU B 1 328 ? -1.386 -5.868 -2.119 1 96.48 328 LEU B N 1
ATOM 5358 C CA . LEU B 1 328 ? -1.891 -7.162 -1.673 1 96.48 328 LEU B CA 1
ATOM 5359 C C . LEU B 1 328 ? -0.744 -8.136 -1.421 1 96.48 328 LEU B C 1
ATOM 5361 O O . LEU B 1 328 ? 0.157 -8.267 -2.253 1 96.48 328 LEU B O 1
ATOM 5365 N N . GLN B 1 329 ? -0.878 -8.806 -0.36 1 93.63 329 GLN B N 1
ATOM 5366 C CA . GLN B 1 329 ? 0.158 -9.766 0.005 1 93.63 329 GLN B CA 1
ATOM 5367 C C . GLN B 1 329 ? -0.037 -11.092 -0.726 1 93.63 329 GLN B C 1
ATOM 5369 O O . GLN B 1 329 ? -1.168 -11.555 -0.891 1 93.63 329 GLN B O 1
ATOM 5374 N N . GLY B 1 330 ? 1.088 -11.628 -1.185 1 91.18 330 GLY B N 1
ATOM 5375 C CA . GLY B 1 330 ? 1.065 -13.008 -1.642 1 91.18 330 GLY B CA 1
ATOM 5376 C C . GLY B 1 330 ? 1.143 -14.014 -0.509 1 91.18 330 GLY B C 1
ATOM 5377 O O . GLY B 1 330 ? 1.392 -13.644 0.64 1 91.18 330 GLY B O 1
ATOM 5378 N N . LYS B 1 331 ? 0.898 -15.244 -0.839 1 88.17 331 LYS B N 1
ATOM 5379 C CA . LYS B 1 331 ? 0.928 -16.311 0.157 1 88.17 331 LYS B CA 1
ATOM 5380 C C . LYS B 1 331 ? 1.905 -17.412 -0.246 1 88.17 331 LYS B C 1
ATOM 5382 O O . LYS B 1 331 ? 1.975 -17.788 -1.418 1 88.17 331 LYS B O 1
ATOM 5387 N N . LEU B 1 332 ? 2.668 -17.793 0.727 1 91.31 332 LEU B N 1
ATOM 5388 C CA . LEU B 1 332 ? 3.541 -18.938 0.496 1 91.31 332 LEU B CA 1
ATOM 5389 C C . LEU B 1 332 ? 2.744 -20.237 0.489 1 91.31 332 LEU B C 1
ATOM 5391 O O . LEU B 1 332 ? 1.964 -20.498 1.409 1 91.31 332 LEU B O 1
ATOM 5395 N N . GLN B 1 333 ? 2.841 -20.938 -0.568 1 89.42 333 GLN B N 1
ATOM 5396 C CA . GLN B 1 333 ? 2.278 -22.279 -0.689 1 89.42 333 GLN B CA 1
ATOM 5397 C C . GLN B 1 333 ? 3.379 -23.334 -0.753 1 89.42 333 GLN B C 1
ATOM 5399 O O . GLN B 1 333 ? 4.096 -23.431 -1.751 1 89.42 333 GLN B O 1
ATOM 5404 N N . GLU B 1 334 ? 3.442 -24.103 0.256 1 90.48 334 GLU B N 1
ATOM 5405 C CA . GLU B 1 334 ? 4.497 -25.111 0.308 1 90.48 334 GLU B CA 1
ATOM 5406 C C . GLU B 1 334 ? 4.167 -26.302 -0.588 1 90.48 334 GLU B C 1
ATOM 5408 O O . GLU B 1 334 ? 3.029 -26.776 -0.605 1 90.48 334 GLU B O 1
ATOM 5413 N N . GLY B 1 335 ? 5.131 -26.586 -1.284 1 89.57 335 GLY B N 1
ATOM 5414 C CA . GLY B 1 335 ? 5.099 -27.801 -2.082 1 89.57 335 GLY B CA 1
ATOM 5415 C C . GLY B 1 335 ? 6.268 -28.727 -1.807 1 89.57 335 GLY B C 1
ATOM 5416 O O . GLY B 1 335 ? 7.023 -28.516 -0.856 1 89.57 335 GLY B O 1
ATOM 5417 N N . GLY B 1 336 ? 6.43 -29.746 -2.504 1 88.99 336 GLY B N 1
ATOM 5418 C CA . GLY B 1 336 ? 7.442 -30.762 -2.259 1 88.99 336 GLY B CA 1
ATOM 5419 C C . GLY B 1 336 ? 8.751 -30.485 -2.974 1 88.99 336 GLY B C 1
ATOM 5420 O O . GLY B 1 336 ? 9.647 -31.331 -2.99 1 88.99 336 GLY B O 1
ATOM 5421 N N . THR B 1 337 ? 8.918 -29.267 -3.464 1 93.13 337 THR B N 1
ATOM 5422 C CA . THR B 1 337 ? 10.063 -29.031 -4.336 1 93.13 337 THR B CA 1
ATOM 5423 C C . THR B 1 337 ? 11.176 -28.306 -3.583 1 93.13 337 THR B C 1
ATOM 5425 O O . THR B 1 337 ? 12.177 -27.904 -4.18 1 93.13 337 THR B O 1
ATOM 5428 N N . VAL B 1 338 ? 11.051 -28.028 -2.266 1 94.62 338 VAL B N 1
ATOM 5429 C CA . VAL B 1 338 ? 12.103 -27.417 -1.461 1 94.62 338 VAL B CA 1
ATOM 5430 C C . VAL B 1 338 ? 12.498 -28.359 -0.325 1 94.62 338 VAL B C 1
ATOM 5432 O O . VAL B 1 338 ? 11.642 -28.816 0.436 1 94.62 338 VAL B O 1
ATOM 5435 N N . SER B 1 339 ? 13.711 -28.672 -0.286 1 92.13 339 SER B N 1
ATOM 5436 C CA . SER B 1 339 ? 14.231 -29.498 0.8 1 92.13 339 SER B CA 1
ATOM 5437 C C . SER B 1 339 ? 15.033 -28.664 1.793 1 92.13 339 SER B C 1
ATOM 5439 O O . SER B 1 339 ? 15.449 -27.547 1.48 1 92.13 339 SER B O 1
ATOM 5441 N N . ASN B 1 340 ? 15.15 -29.148 3.016 1 88.4 340 ASN B N 1
ATOM 5442 C CA . ASN B 1 340 ? 16.011 -28.489 3.993 1 88.4 340 ASN B CA 1
ATOM 5443 C C . ASN B 1 340 ? 17.476 -28.533 3.567 1 88.4 340 ASN B C 1
ATOM 5445 O O . ASN B 1 340 ? 17.941 -29.541 3.032 1 88.4 340 ASN B O 1
ATOM 5449 N N . ALA B 1 341 ? 18.225 -27.508 3.818 1 82.79 341 ALA B N 1
ATOM 5450 C CA . ALA B 1 341 ? 19.604 -27.362 3.358 1 82.79 341 ALA B CA 1
ATOM 5451 C C . ALA B 1 341 ? 20.486 -28.48 3.906 1 82.79 341 ALA B C 1
ATOM 5453 O O . ALA B 1 341 ? 21.469 -28.871 3.273 1 82.79 341 ALA B O 1
ATOM 5454 N N . THR B 1 342 ? 20.206 -28.817 5.116 1 72.17 342 THR B N 1
ATOM 5455 C CA . THR B 1 342 ? 21.017 -29.867 5.722 1 72.17 342 THR B CA 1
ATOM 5456 C C . THR B 1 342 ? 20.929 -31.156 4.909 1 72.17 342 THR B C 1
ATOM 5458 O O . THR B 1 342 ? 21.891 -31.925 4.849 1 72.17 342 THR B O 1
ATOM 5461 N N . ARG B 1 343 ? 19.882 -31.329 4.347 1 62.6 343 ARG B N 1
ATOM 5462 C CA . ARG B 1 343 ? 19.703 -32.528 3.534 1 62.6 343 ARG B CA 1
ATOM 5463 C C . ARG B 1 343 ? 20.499 -32.433 2.236 1 62.6 343 ARG B C 1
ATOM 5465 O O . ARG B 1 343 ? 20.964 -33.446 1.712 1 62.6 343 ARG B O 1
ATOM 5472 N N . HIS B 1 344 ? 20.71 -31.255 1.784 1 59.13 344 HIS B N 1
ATOM 5473 C CA . HIS B 1 344 ? 21.473 -31.039 0.559 1 59.13 344 HIS B CA 1
ATOM 5474 C C . HIS B 1 344 ? 22.962 -31.273 0.789 1 59.13 344 HIS B C 1
ATOM 5476 O O . HIS B 1 344 ? 23.64 -31.863 -0.056 1 59.13 344 HIS B O 1
ATOM 5482 N N . THR B 1 345 ? 23.468 -30.701 1.887 1 55.6 345 THR B N 1
ATOM 5483 C CA . THR B 1 345 ? 24.885 -30.869 2.19 1 55.6 345 THR B CA 1
ATOM 5484 C C . THR B 1 345 ? 25.214 -32.338 2.439 1 55.6 345 THR B C 1
ATOM 5486 O O . THR B 1 345 ? 26.309 -32.799 2.111 1 55.6 345 THR B O 1
ATOM 5489 N N . GLY B 1 346 ? 24.291 -33.006 3.029 1 46.06 346 GLY B N 1
ATOM 5490 C CA . GLY B 1 346 ? 24.569 -34.404 3.318 1 46.06 346 GLY B CA 1
ATOM 5491 C C . GLY B 1 346 ? 24.763 -35.244 2.071 1 46.06 346 GLY B C 1
ATOM 5492 O O . GLY B 1 346 ? 25.573 -36.174 2.062 1 46.06 346 GLY B O 1
ATOM 5493 N N . ARG B 1 347 ? 24.134 -34.945 1.11 1 46.89 347 ARG B N 1
ATOM 5494 C CA . ARG B 1 347 ? 24.222 -35.786 -0.079 1 46.89 347 ARG B CA 1
ATOM 5495 C C . ARG B 1 347 ? 25.469 -35.455 -0.893 1 46.89 347 ARG B C 1
ATOM 5497 O O . ARG B 1 347 ? 26.094 -36.347 -1.471 1 46.89 347 ARG B O 1
ATOM 5504 N N . VAL B 1 348 ? 25.819 -34.18 -0.982 1 45.89 348 VAL B N 1
ATOM 5505 C CA . VAL B 1 348 ? 27.061 -33.881 -1.687 1 45.89 348 VAL B CA 1
ATOM 5506 C C . VAL B 1 348 ? 28.226 -34.601 -1.011 1 45.89 348 VAL B C 1
ATOM 5508 O O . VAL B 1 348 ? 29.216 -34.941 -1.662 1 45.89 348 VAL B O 1
ATOM 5511 N N . ALA B 1 349 ? 28.092 -34.757 0.246 1 49.09 349 ALA B N 1
ATOM 5512 C CA . ALA B 1 349 ? 29.158 -35.439 0.974 1 49.09 349 ALA B CA 1
ATOM 5513 C C . ALA B 1 349 ? 29.166 -36.933 0.662 1 49.09 349 ALA B C 1
ATOM 5515 O O . ALA B 1 349 ? 30.218 -37.576 0.701 1 49.09 349 ALA B O 1
ATOM 5516 N N . ILE B 1 350 ? 27.937 -37.359 0.411 1 40.69 350 ILE B N 1
ATOM 5517 C CA . ILE B 1 350 ? 27.892 -38.794 0.153 1 40.69 350 ILE B CA 1
ATOM 5518 C C . ILE B 1 350 ? 28.349 -39.076 -1.277 1 40.69 350 ILE B C 1
ATOM 5520 O O . ILE B 1 350 ? 28.92 -40.133 -1.556 1 40.69 350 ILE B O 1
ATOM 5524 N N . GLU B 1 351 ? 27.966 -38.205 -2.102 1 41.49 351 GLU B N 1
ATOM 5525 C CA . GLU B 1 351 ? 28.295 -38.503 -3.493 1 41.49 351 GLU B CA 1
ATOM 5526 C C . GLU B 1 351 ? 29.701 -38.024 -3.842 1 41.49 351 GLU B C 1
ATOM 5528 O O . GLU B 1 351 ? 30.232 -38.361 -4.902 1 41.49 351 GLU B O 1
ATOM 5533 N N . SER B 1 352 ? 30.244 -37.161 -3.073 1 37.4 352 SER B N 1
ATOM 5534 C CA . SER B 1 352 ? 31.66 -36.905 -3.314 1 37.4 352 SER B CA 1
ATOM 5535 C C . SER B 1 352 ? 32.531 -37.999 -2.707 1 37.4 352 SER B C 1
ATOM 5537 O O . SER B 1 352 ? 32.233 -38.508 -1.625 1 37.4 352 SER B O 1
#

Foldseek 3Di:
DVLLVLLVVLCVVLVHDSVLLVCLLVVNPPDDPSSNVSSVVSCVVVCVVVCVLLDDFPAAEEEEEDAPQCPDPNRDLLSVLLVVLLCVQCVVDNHHYDYDHFHQPPGDQVVLCVRCPPPRGQEYEYENHDDQVSVVVQLVDNHAYEYEQDAHPVLSHAYEYAQLLQQLQVVQLVQVVLPFQFEAEEEADPDPSRVSNVNSVVVNCVVSVRDDDCLRRYDYFHDQALVRLLVRVLVVPVVDDPVSDGQEYEYAEDRVVNNVVVNCVVVVHDFNQQHFYEYEYAPPCCVVVDPKDHWYWYTPSSVSSNVRSSVSSVCVVDPPDRHHYHHDYTDTDDMRRHHRVVSNVVVVVVVD/DVLLVLLVVLCVVLVHDSVLLVCLLVVNPPDDPVSNVSSVVSCVVVCVVVCVLLDDFPAAEEEEEDAPQCPDPNRDLLSVLLVVLLCVQCVVDNHHYDYDHFHQPPGDQVVLCVRCPPPRGQEYEYENHDDQVSVVVQLVDNHAYEYEQDAHPVLSHAYEYAQLLQQLQVVQLVQVVLPFQFEAEEEADPDPSRVSNVNSVVVNCVVSVRDDDCLRRYDYFHDQALVRLLVRVLVVPVVDDPVSDGQEYEYAEPRVVNNVVVNCVVVVHDFNQQHFYEYEYQPPCVVVVDPKDHWYWYTPSSVSSNVRSSVSSVCVVDPPDRHHYHHDYTDTDDMRRHHRVVSNVVVVVVVD

InterPro domains:
  IPR000843 LacI-type HTH domain [PF00356] (7-47)
  IPR000843 LacI-type HTH domain [PS50932] (5-47)
  IPR000843 LacI-type HTH domain [SM00354] (4-64)
  IPR000843 LacI-type HTH domain [cd01392] (9-47)
  IPR010982 Lambda repressor-like, DNA-binding domain superfamily [G3DSA:1.10.260.40] (2-54)
  IPR010982 Lambda repressor-like, DNA-binding domain superfamily [SSF47413] (5-57)
  IPR028082 Periplasmic binding protein-like I [SSF53822] (75-341)
  IPR046335 Transcriptional regulator LacI/GalR-like, sensor domain [PF13377] (173-337)

Nearest PDB structures (foldseek):
  7ff4-assembly1_B  TM=8.637E-01  e=9.030E-18  Ruminiclostridium cellulolyticum H10
  3kke-assembly1_A  TM=7.969E-01  e=5.352E-16  Mycolicibacterium smegmatis MC2 155
  3miz-assembly1_A  TM=7.986E-01  e=6.421E-15  Rhizobium etli CFN 42
  6ndi-assembly1_B  TM=8.279E-01  e=2.370E-13  Klebsiella pneumoniae subsp. pneumoniae
  3jy6-assembly2_D  TM=8.060E-01  e=5.138E-12  Levilactobacillus brevis ATCC 367

Sequence (704 aa):
MSGKLKMDQIATQTGYSVSTVSRVLSGKSYTSEKAREAIVRCARKLGVLDELATGRLLINGIAVFAPARTFTARGDIFYQEVTRGIADAIEPHDVYLTFCGLEEQDADIKLFLEKANNKNINAIIIIGTDDSTVFKLATTLNKPCVLINTNDKERLLDAVSPDHRAIGFNAMRYLFEQGHRRVLCLTTLRRETLYARLDGIKEAYRRYHVPFNAQRDVIVTEGFSAEESEQALAQWLDETPRDQWPQVIFPGSTHMTLGVQKVLARYGLRVPEDISLITTDFHWRLDNEMAEPITSVTVPCRELGVEAVHLLQNRLNRQGTSVLNVLLQGKLQEGGTVSNATRHTGRVAIESMSGKLKMDQIATQTGYSVSTVSRVLSGKSYTSEKAREAIVRCARKLGVLDELATGRLLINGIAVFAPARTFTARGDIFYQEVTRGIADAIEPHDVYLTFCGLEEQDADIKLFLEKANNKNINAIIIIGTDDSTVFKLATTLNKPCVLINTNDKERLLDAVSPDHRAIGFNAMRYLFEQGHRRVLCLTTLRRETLYARLDGIKEAYRRYHVPFNAQRDVIVTEGFSAEESEQALAQWLDETPRDQWPQVIFPGSTHMTLGVQKVLARYGLRVPEDISLITTDFHWRLDNEMAEPITSVTVPCRELGVEAVHLLQNRLNRQGTSVLNVLLQGKLQEGGTVSNATRHTGRVAIES

Solvent-accessible surface area (backbone atoms only — not comparable to full-atom values): 36095 Å² total; per-residue (Å²): 110,70,66,60,53,49,42,50,48,43,14,66,74,61,72,46,51,54,67,55,47,49,36,43,58,46,10,46,71,89,58,55,69,67,57,41,52,49,46,51,53,45,31,46,74,69,43,48,28,48,46,40,55,61,29,60,43,65,57,30,9,37,38,37,33,28,39,54,56,43,79,40,94,85,31,48,58,54,52,44,35,20,53,49,16,38,49,60,63,41,60,93,46,80,49,47,77,45,80,43,70,31,41,36,70,78,51,56,60,67,60,50,52,56,57,63,62,34,84,70,37,60,31,38,38,40,37,53,45,75,42,69,66,59,53,56,53,47,67,70,42,100,37,53,46,32,29,32,61,36,77,52,92,80,49,79,46,31,22,32,29,64,31,33,31,56,46,26,21,50,55,44,44,55,40,44,74,41,58,45,84,44,53,30,32,34,39,43,76,85,48,70,63,41,47,36,18,51,50,16,33,52,47,32,28,59,74,69,69,42,89,80,47,66,86,74,31,44,45,77,42,92,58,65,43,28,66,55,35,24,52,52,49,49,52,50,52,74,73,40,60,78,93,69,55,53,51,29,41,34,26,64,28,62,46,19,39,56,12,43,51,53,43,34,55,73,71,71,48,45,72,24,71,65,30,18,38,38,32,33,28,62,75,62,67,55,52,81,80,34,98,55,45,62,17,24,37,33,46,55,36,36,57,47,19,33,49,44,53,51,50,46,43,42,44,70,35,42,69,85,58,68,35,40,41,35,25,34,43,46,47,79,41,87,33,68,17,57,58,52,32,72,60,42,55,54,45,55,59,64,73,94,108,71,65,61,52,48,43,50,51,43,13,66,74,61,72,46,50,55,66,56,47,48,36,43,58,47,10,46,69,88,58,55,67,67,58,40,52,48,45,50,54,46,30,47,76,71,43,47,28,48,47,42,54,61,28,60,42,64,57,31,8,39,36,36,34,27,37,54,55,42,79,40,95,85,32,48,59,54,50,44,35,20,54,48,16,37,49,59,64,40,60,93,47,80,49,48,77,46,80,42,70,31,41,36,70,80,52,57,60,68,60,48,52,56,58,63,62,34,84,68,35,59,32,38,38,41,37,52,46,74,42,68,68,59,53,55,54,46,68,71,42,98,37,54,49,33,29,32,61,37,78,52,93,82,49,80,44,30,22,32,27,64,30,34,31,57,45,27,21,50,54,43,44,56,42,44,75,40,58,44,84,44,53,31,32,36,40,42,76,85,48,70,63,41,48,36,19,50,49,15,34,51,48,32,29,57,75,69,71,43,90,81,45,66,86,74,32,44,46,77,42,92,57,64,43,28,66,56,36,25,52,53,49,49,52,50,53,72,73,39,59,78,94,69,56,54,50,28,40,35,26,64,29,61,45,19,40,55,12,45,51,53,43,34,55,74,71,71,48,44,71,24,72,65,30,17,40,37,32,34,30,64,75,62,69,55,51,81,78,34,97,55,46,62,18,26,37,32,46,54,35,35,56,46,19,33,50,45,54,51,51,46,45,43,46,73,34,43,70,86,58,68,36,39,40,36,27,34,44,48,46,81,41,87,31,67,17,58,58,51,31,69,62,45,57,53,45,55,58,65,73,93

Secondary structure (DSSP, 8-state):
-HHHHHHHHHHHHHT--HHHHHHHHTT-S-S-HHHHHHHHHHHHHTTHHHHHHH-S----EEEEEE-GGGGSTT--HHHHHHHHHHHHHHTTS--EEEEEE--SSS--HHHHHHHHT-TT--EEEEES---HHHHHHHHTSSS-EEEES---TT--SEEEEE-HHHHHHHHHHHHHHTT---EEEEEE-SSHHHHHHHHHHHHHHHHTTPPP-HHHHEEEESS--HHHHHHHHHHHHHHS-GGG--SEEEESSHHHHHHHHHHHHHTT--TTTTSEEEEEESS--GGGT-SSPPEEEEP-HHHHHHHHHHHHHHHHHSTTPPPEEEEEPP-EE--TT---HHHHHHHHHHH-/-HHHHHHHHHHHHHT--HHHHHHHHTT-S-S-HHHHHHHHHHHHHTTHHHHHHH-S----EEEEEE-GGGGSTT--HHHHHHHHHHHHHHTTS--EEEEEE--SSS--HHHHHHHHT-TT--EEEEES---HHHHHHHHHSSS-EEEES---TT--SEEEEE-HHHHHHHHHHHHHHTT---EEEEEE-SSHHHHHHHHHHHHHHHHTTPPP-HHHHEEEESS--HHHHHHHHHHHHHHS-GGG--SEEEESSHHHHHHHHHHHHHTT--TTTTSEEEEEESS--GGGT-SSPPEEEEP-HHHHHHHHHHHHHHHHHSTTPPPEEEEEPP-EE--TT---HHHHHHHHHHH-

pLDDT: mean 86.22, std 13.14, range [35.08, 98.3]

Radius of gyration: 27.37 Å; Cα contacts (8 Å, |Δi|>4): 1347; chains: 2; bounding box: 71×80×59 Å